Protein AF-A0A0K8QV26-F1 (afdb_monomer)

pLDDT: mean 85.21, std 16.87, range [23.95, 98.5]

Structure (mmCIF, N/CA/C/O backbone):
data_AF-A0A0K8QV26-F1
#
_entry.id   AF-A0A0K8QV26-F1
#
loop_
_atom_site.group_PDB
_atom_site.id
_atom_site.type_symbol
_atom_site.label_atom_id
_atom_site.label_alt_id
_atom_site.label_comp_id
_atom_site.label_asym_id
_atom_site.label_entity_id
_atom_site.label_seq_id
_atom_site.pdbx_PDB_ins_code
_atom_site.Cartn_x
_atom_site.Cartn_y
_atom_site.Cartn_z
_atom_site.occupancy
_atom_site.B_iso_or_equiv
_atom_site.auth_seq_id
_atom_site.auth_comp_id
_atom_site.auth_asym_id
_atom_site.auth_atom_id
_atom_site.pdbx_PDB_model_num
ATOM 1 N N . MET A 1 1 ? 13.324 -29.237 -22.504 1.00 52.41 1 MET A N 1
ATOM 2 C CA . MET A 1 1 ? 12.242 -28.918 -21.550 1.00 52.41 1 MET A CA 1
ATOM 3 C C . MET A 1 1 ? 12.417 -27.472 -21.153 1.00 52.41 1 MET A C 1
ATOM 5 O O . MET A 1 1 ? 13.538 -27.091 -20.836 1.00 52.41 1 MET A O 1
ATOM 9 N N . THR A 1 2 ? 11.366 -26.670 -21.271 1.00 60.47 2 THR A N 1
ATOM 10 C CA . THR A 1 2 ? 11.389 -25.268 -20.851 1.00 60.47 2 THR A CA 1
ATOM 11 C C . THR A 1 2 ? 11.643 -25.218 -19.343 1.00 60.47 2 THR A C 1
ATOM 13 O O . THR A 1 2 ? 11.021 -25.952 -18.581 1.00 60.47 2 THR A O 1
ATOM 16 N N . LYS A 1 3 ? 12.599 -24.393 -18.898 1.00 83.38 3 LYS A N 1
ATOM 17 C CA . LYS A 1 3 ? 12.875 -24.136 -17.467 1.00 83.38 3 LYS A CA 1
ATOM 18 C C . LYS A 1 3 ? 11.905 -23.099 -16.889 1.00 83.38 3 LYS A C 1
ATOM 20 O O . LYS A 1 3 ? 12.235 -22.357 -15.969 1.00 83.38 3 LYS A O 1
ATOM 25 N N . GLU A 1 4 ? 10.724 -23.033 -17.486 1.00 92.50 4 GLU A N 1
ATOM 26 C CA . GLU A 1 4 ? 9.662 -22.109 -17.147 1.00 92.50 4 GLU A CA 1
ATOM 27 C C . GLU A 1 4 ? 8.528 -22.900 -16.508 1.00 92.50 4 GLU A C 1
ATOM 29 O O . GLU A 1 4 ? 8.134 -23.953 -17.016 1.00 92.50 4 GLU A O 1
ATOM 34 N N . ILE A 1 5 ? 8.028 -22.396 -15.389 1.00 96.50 5 ILE A N 1
ATOM 35 C CA . ILE A 1 5 ? 6.914 -22.990 -14.654 1.00 96.50 5 ILE A CA 1
ATOM 36 C C . ILE A 1 5 ? 5.851 -21.932 -14.403 1.00 96.50 5 ILE A C 1
ATOM 38 O O . ILE A 1 5 ? 6.148 -20.737 -14.424 1.00 96.50 5 ILE A O 1
ATOM 42 N N . LEU A 1 6 ? 4.628 -22.369 -14.138 1.00 98.25 6 LEU A N 1
ATOM 43 C CA . LEU A 1 6 ? 3.568 -21.491 -13.667 1.00 98.25 6 LEU A CA 1
ATOM 44 C C . LEU A 1 6 ? 3.562 -21.458 -12.145 1.00 98.25 6 LEU A C 1
ATOM 46 O O . LEU A 1 6 ? 3.690 -22.499 -11.494 1.00 98.25 6 LEU A O 1
ATOM 50 N N . VAL A 1 7 ? 3.384 -20.263 -11.604 1.00 98.50 7 VAL A N 1
ATO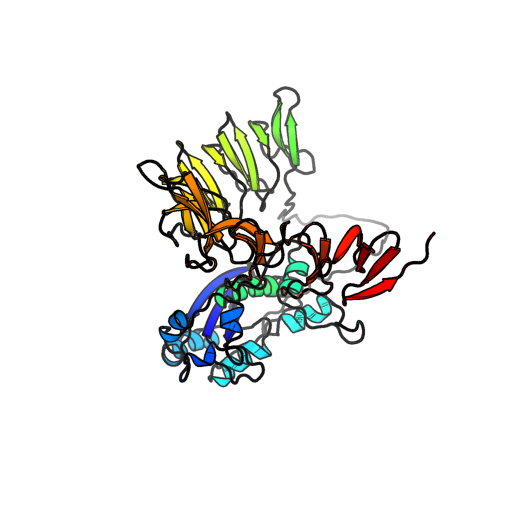M 51 C CA . VAL A 1 7 ? 2.992 -20.053 -10.213 1.00 98.50 7 VAL A CA 1
ATOM 52 C C . VAL A 1 7 ? 1.614 -19.419 -10.251 1.00 98.50 7 VAL A C 1
ATOM 54 O O . VAL A 1 7 ? 1.384 -18.475 -11.011 1.00 98.50 7 VAL A O 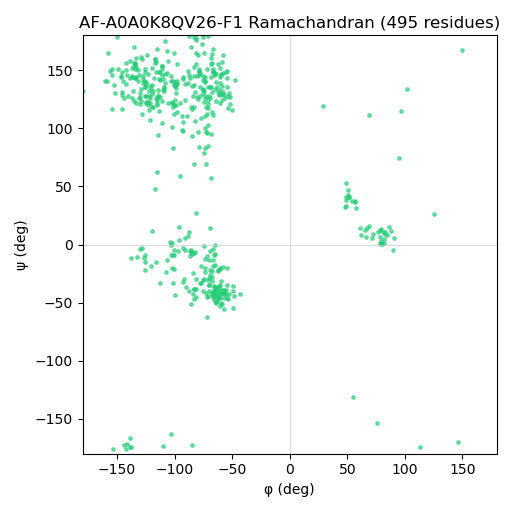1
ATOM 57 N N . VAL A 1 8 ? 0.693 -20.041 -9.532 1.00 98.50 8 VAL A N 1
ATOM 58 C CA . VAL A 1 8 ? -0.736 -19.755 -9.573 1.00 98.50 8 VAL A CA 1
ATOM 59 C C . VAL A 1 8 ? -1.165 -19.375 -8.178 1.00 98.50 8 VAL A C 1
ATOM 61 O O . VAL A 1 8 ? -0.817 -20.088 -7.244 1.00 98.50 8 VAL A O 1
ATOM 64 N N . ASP A 1 9 ? -1.976 -18.338 -8.090 1.00 97.75 9 ASP A N 1
ATOM 65 C CA . ASP A 1 9 ? -2.719 -18.016 -6.886 1.00 97.75 9 ASP A CA 1
ATOM 66 C C . ASP A 1 9 ? -4.170 -17.680 -7.275 1.00 97.75 9 ASP A C 1
ATOM 68 O O . ASP A 1 9 ? -4.436 -17.183 -8.386 1.00 97.75 9 ASP A O 1
ATOM 72 N N . ILE A 1 10 ? -5.124 -18.080 -6.433 1.00 96.31 10 ILE A N 1
ATOM 73 C CA . ILE A 1 10 ? -6.547 -17.832 -6.664 1.00 96.31 10 ILE A CA 1
ATOM 74 C C . ILE A 1 10 ? -7.188 -17.170 -5.456 1.00 96.31 10 ILE A C 1
ATOM 76 O O . ILE A 1 10 ? -7.010 -17.586 -4.316 1.00 96.31 10 ILE A O 1
ATOM 80 N N . GLU A 1 11 ? -8.108 -16.257 -5.740 1.00 94.56 11 GLU A N 1
ATOM 81 C CA . GLU A 1 11 ? -8.974 -15.713 -4.707 1.00 94.56 11 GLU A CA 1
ATOM 82 C C . GLU A 1 11 ? -10.314 -16.419 -4.715 1.00 94.56 11 GLU A C 1
ATOM 84 O O . GLU A 1 11 ? -10.905 -16.689 -5.768 1.00 94.56 11 GLU A O 1
ATOM 89 N N . THR A 1 12 ? -10.827 -16.725 -3.526 1.00 93.25 12 THR A N 1
ATOM 90 C CA . THR A 1 12 ? -12.108 -17.418 -3.373 1.00 93.25 12 THR A CA 1
ATOM 91 C C . THR A 1 12 ? -12.962 -16.752 -2.322 1.00 93.25 12 THR A C 1
ATOM 93 O O . THR A 1 12 ? -12.456 -16.083 -1.436 1.00 93.25 12 THR A O 1
ATOM 96 N N . THR A 1 13 ? -14.268 -17.001 -2.332 1.00 87.94 13 THR A N 1
ATOM 97 C CA . THR A 1 13 ? -15.176 -16.403 -1.341 1.00 87.94 13 THR A CA 1
ATOM 98 C C . THR A 1 13 ? -14.803 -16.731 0.124 1.00 87.94 13 THR A C 1
ATOM 100 O O . THR A 1 13 ? -15.163 -15.970 1.017 1.00 87.94 13 THR A O 1
ATOM 103 N N . GLY A 1 14 ? -14.007 -17.784 0.391 1.00 64.69 14 GLY A N 1
ATOM 104 C CA . GLY A 1 14 ? -13.397 -18.023 1.714 1.00 64.69 14 GLY A CA 1
ATOM 105 C C . GLY A 1 14 ? -13.660 -19.394 2.347 1.00 64.69 14 GLY A C 1
ATOM 106 O O . GLY A 1 14 ? -13.668 -19.517 3.570 1.00 64.69 14 GLY A O 1
ATOM 107 N N . PHE A 1 15 ? -13.915 -20.439 1.555 1.00 61.38 15 PHE A N 1
ATOM 108 C CA . PHE A 1 15 ? -14.247 -21.769 2.080 1.00 61.38 15 PHE A CA 1
ATOM 109 C C . PHE A 1 15 ? -13.079 -22.757 2.022 1.00 61.38 15 PHE A C 1
ATOM 111 O O . PHE A 1 15 ? -12.627 -23.129 0.942 1.00 61.38 15 PHE A O 1
ATOM 118 N N . LEU A 1 16 ? -12.699 -23.320 3.173 1.00 52.25 16 LEU A N 1
ATOM 119 C CA . LEU A 1 16 ? -11.674 -24.373 3.271 1.00 52.25 16 LEU A CA 1
ATOM 120 C C . LEU A 1 16 ? -12.078 -25.711 2.615 1.00 52.25 16 LEU A C 1
ATOM 122 O O . LEU A 1 16 ? -11.219 -26.540 2.333 1.00 52.25 16 LEU A O 1
ATOM 126 N N . ASN A 1 17 ? -13.371 -25.953 2.367 1.00 60.88 17 ASN A N 1
ATOM 127 C CA . ASN A 1 17 ? -13.876 -27.216 1.807 1.00 60.88 17 ASN A CA 1
ATOM 128 C C . ASN A 1 17 ? -14.076 -27.195 0.280 1.00 60.88 17 ASN A C 1
ATOM 130 O O . ASN A 1 17 ? -14.784 -28.055 -0.243 1.00 60.88 17 ASN A O 1
ATOM 134 N N . GLN A 1 18 ? -13.512 -26.210 -0.430 1.00 67.25 18 GLN A N 1
ATOM 135 C CA . GLN A 1 18 ? -13.633 -26.066 -1.893 1.00 67.25 18 GLN A CA 1
ATOM 136 C C . GLN A 1 18 ? -15.084 -25.876 -2.401 1.00 67.25 18 GLN A C 1
ATOM 138 O O . GLN A 1 18 ? -15.358 -26.002 -3.601 1.00 67.25 18 GLN A O 1
ATOM 143 N N . GLY A 1 19 ? -16.023 -25.569 -1.493 1.00 70.19 19 GLY A N 1
ATOM 144 C CA . GLY A 1 19 ? -17.425 -25.254 -1.789 1.00 70.19 19 GLY A CA 1
ATOM 145 C C . GLY A 1 19 ? -17.685 -23.778 -2.115 1.00 70.19 19 GLY A C 1
ATOM 146 O O . GLY A 1 19 ? -18.776 -23.443 -2.571 1.00 70.19 19 GLY A O 1
ATOM 147 N N . GLY A 1 20 ? -16.690 -22.911 -1.907 1.00 85.25 20 GLY A N 1
ATOM 148 C CA . GLY A 1 20 ? -16.751 -21.489 -2.251 1.00 85.25 20 GLY A CA 1
ATOM 149 C C . GLY A 1 20 ? -16.708 -21.227 -3.752 1.00 85.25 20 GLY A C 1
ATOM 150 O O . GLY A 1 20 ? -16.609 -22.163 -4.555 1.00 85.25 20 GLY A O 1
ATOM 151 N N . LYS A 1 21 ? -16.772 -19.947 -4.126 1.00 92.25 21 LYS A N 1
ATOM 152 C CA . LYS A 1 21 ? -16.614 -19.520 -5.522 1.00 92.25 21 LYS A CA 1
ATOM 153 C C . LYS A 1 21 ? -15.204 -19.003 -5.774 1.00 92.25 21 LYS A C 1
ATOM 155 O O . LYS A 1 21 ? -14.675 -18.306 -4.916 1.00 92.25 21 LYS A O 1
ATOM 160 N N . ILE A 1 22 ? -14.622 -19.339 -6.922 1.00 95.06 22 ILE A N 1
ATOM 161 C CA . ILE A 1 22 ? -13.402 -18.697 -7.430 1.00 95.06 22 ILE A CA 1
ATOM 162 C C . ILE A 1 22 ? -13.786 -17.301 -7.919 1.00 95.06 22 ILE A C 1
ATOM 164 O O . ILE A 1 22 ? -14.730 -17.163 -8.697 1.00 95.06 22 ILE A O 1
ATOM 168 N N . ILE A 1 23 ? -13.066 -16.292 -7.445 1.00 95.19 23 ILE A N 1
ATOM 169 C CA . ILE A 1 23 ? -13.344 -14.874 -7.664 1.00 95.19 23 ILE A CA 1
ATOM 170 C C . ILE A 1 23 ? -12.269 -14.208 -8.520 1.00 95.19 23 ILE A C 1
ATOM 172 O O . ILE A 1 23 ? -12.582 -13.339 -9.331 1.00 95.19 23 ILE A O 1
ATOM 176 N N . GLU A 1 24 ? -11.020 -14.643 -8.403 1.00 97.00 24 GLU A N 1
ATOM 177 C CA . GLU A 1 24 ? -9.906 -14.178 -9.226 1.00 97.00 24 GLU A CA 1
ATOM 178 C C . GLU A 1 24 ? -8.946 -15.342 -9.469 1.00 97.00 24 GLU A C 1
ATOM 180 O O . GLU A 1 24 ? -8.830 -16.249 -8.644 1.00 97.00 24 GLU A O 1
ATOM 185 N N . ILE A 1 25 ? -8.283 -15.341 -10.623 1.00 97.88 25 ILE A N 1
ATOM 186 C CA . ILE A 1 25 ? -7.180 -16.259 -10.912 1.00 97.88 25 ILE A CA 1
ATOM 187 C C . ILE A 1 25 ? -6.009 -15.427 -11.426 1.00 97.88 25 ILE A C 1
ATOM 189 O O . ILE A 1 25 ? -6.120 -14.767 -12.467 1.00 97.88 25 ILE A O 1
ATOM 193 N N . GLY A 1 26 ? -4.880 -15.514 -10.730 1.00 97.38 26 GLY A N 1
ATOM 194 C CA . GLY A 1 26 ? -3.600 -14.981 -11.165 1.00 97.38 26 GLY A CA 1
ATOM 195 C C . GLY A 1 26 ? -2.636 -16.092 -11.546 1.00 97.38 26 GLY A C 1
ATOM 196 O O . GLY A 1 26 ? -2.495 -17.096 -10.852 1.00 97.38 26 GLY A O 1
ATOM 197 N N . ILE A 1 27 ? -1.959 -15.929 -12.681 1.00 98.19 27 ILE A N 1
ATOM 198 C CA . ILE A 1 27 ? -0.927 -16.864 -13.125 1.00 98.19 27 ILE A CA 1
ATOM 199 C C . ILE A 1 27 ? 0.262 -16.079 -13.652 1.00 98.19 27 ILE A C 1
ATOM 201 O O . ILE A 1 27 ? 0.153 -15.275 -14.588 1.00 98.19 27 ILE A O 1
ATOM 205 N N . VAL A 1 28 ? 1.429 -16.382 -13.098 1.00 97.69 28 VAL A N 1
ATOM 206 C CA . VAL A 1 28 ? 2.711 -15.904 -13.604 1.00 97.69 28 VAL A CA 1
ATOM 207 C C . VAL A 1 28 ? 3.537 -17.061 -14.136 1.00 97.69 28 VAL A C 1
ATOM 209 O O . VAL A 1 28 ? 3.485 -18.182 -13.634 1.00 97.69 28 VAL A O 1
ATOM 212 N N . LYS A 1 29 ? 4.351 -16.773 -15.144 1.00 97.50 29 LYS A N 1
ATOM 213 C CA . LYS A 1 29 ? 5.408 -17.651 -15.617 1.00 97.50 29 LYS A CA 1
ATOM 214 C C . LYS A 1 29 ? 6.723 -17.251 -14.962 1.00 97.50 29 LYS A C 1
ATOM 216 O O . LYS A 1 29 ? 7.175 -16.119 -15.125 1.00 97.50 29 LYS A O 1
ATOM 221 N N . LEU A 1 30 ? 7.338 -18.186 -14.249 1.00 96.75 30 LEU A N 1
ATOM 222 C CA . LEU A 1 30 ? 8.649 -18.043 -13.628 1.00 96.75 30 LEU A CA 1
ATOM 223 C C . LEU A 1 30 ? 9.696 -18.777 -14.462 1.00 96.75 30 LEU A C 1
ATOM 225 O O . LEU A 1 30 ? 9.617 -19.994 -14.634 1.00 96.75 30 LEU A O 1
ATOM 229 N N . ASN A 1 31 ? 10.711 -18.052 -14.926 1.00 92.81 31 ASN A N 1
ATOM 230 C CA . ASN A 1 31 ? 11.910 -18.643 -15.505 1.00 92.81 31 ASN A CA 1
ATOM 231 C C . ASN A 1 31 ? 12.913 -18.971 -14.392 1.00 92.81 31 ASN A C 1
ATOM 233 O O . ASN A 1 31 ? 13.399 -18.083 -13.695 1.00 92.81 31 ASN A O 1
ATOM 237 N N . LEU A 1 32 ? 13.252 -20.247 -14.236 1.00 88.38 32 LEU A N 1
ATOM 238 C CA . LEU A 1 32 ? 14.086 -20.725 -13.131 1.00 88.38 32 LEU A CA 1
ATOM 239 C C . LEU A 1 32 ? 15.591 -20.568 -13.360 1.00 88.38 32 LEU A C 1
ATOM 241 O O . LEU A 1 32 ? 16.368 -20.817 -12.444 1.00 88.38 32 LEU A O 1
ATOM 245 N N . GLU A 1 33 ? 16.023 -20.166 -14.555 1.00 86.06 33 GLU A N 1
ATOM 246 C CA . GLU A 1 33 ? 17.421 -19.783 -14.789 1.00 86.06 33 GLU A CA 1
ATOM 247 C C . GLU A 1 33 ? 17.670 -18.333 -14.402 1.00 86.06 33 GLU A C 1
ATOM 249 O O . GLU A 1 33 ? 18.699 -18.015 -13.816 1.00 86.06 33 GLU A O 1
ATOM 254 N N . THR A 1 34 ? 16.737 -17.454 -14.764 1.00 83.12 34 THR A N 1
ATOM 255 C CA . THR A 1 34 ? 16.921 -16.006 -14.641 1.00 83.12 34 THR A CA 1
ATOM 256 C C . THR A 1 34 ? 16.223 -15.421 -13.419 1.00 83.12 34 THR A C 1
ATOM 258 O O . THR A 1 34 ? 16.574 -14.329 -12.980 1.00 83.12 34 THR A O 1
ATOM 261 N N . GLY A 1 35 ? 15.228 -16.120 -12.869 1.00 83.94 35 GLY A N 1
ATOM 262 C CA . GLY A 1 35 ? 14.312 -15.580 -11.866 1.00 83.94 35 GLY A CA 1
ATOM 263 C C . GLY A 1 35 ? 13.306 -14.580 -12.438 1.00 83.94 35 GLY A C 1
ATOM 264 O O . GLY A 1 35 ? 12.617 -13.917 -11.667 1.00 83.94 35 GLY A O 1
ATOM 265 N N . ASN A 1 36 ? 13.227 -14.437 -13.767 1.00 85.94 36 ASN A N 1
ATOM 266 C CA . ASN A 1 36 ? 12.282 -13.528 -14.405 1.00 85.94 36 ASN A CA 1
ATOM 267 C C . ASN A 1 36 ? 10.841 -14.027 -14.218 1.00 85.94 36 ASN A C 1
ATOM 269 O O . ASN A 1 36 ? 10.566 -15.213 -14.416 1.00 85.94 36 ASN A O 1
ATOM 273 N N . ILE A 1 37 ? 9.934 -13.114 -13.870 1.00 90.69 37 ILE A N 1
ATOM 274 C CA . ILE A 1 37 ? 8.525 -13.392 -13.581 1.00 90.69 37 ILE A CA 1
ATOM 275 C C . ILE A 1 37 ? 7.677 -12.577 -14.549 1.00 90.69 37 ILE A C 1
ATOM 277 O O . ILE A 1 37 ? 7.769 -11.351 -14.584 1.00 90.69 37 ILE A O 1
ATOM 281 N N . ILE A 1 38 ? 6.848 -13.259 -15.331 1.00 84.62 38 ILE A N 1
ATOM 282 C CA . ILE A 1 38 ? 6.016 -12.647 -16.368 1.00 84.62 38 ILE A CA 1
ATOM 283 C C . ILE A 1 38 ? 4.551 -12.995 -16.087 1.00 84.62 38 ILE A C 1
ATOM 285 O O . ILE A 1 38 ? 4.218 -14.179 -16.094 1.00 84.62 38 ILE A O 1
ATOM 289 N N . PRO A 1 39 ? 3.657 -12.016 -15.866 1.00 87.19 39 PRO A N 1
ATOM 290 C CA . PRO A 1 39 ? 2.214 -12.251 -15.851 1.00 87.19 39 PRO A CA 1
ATOM 291 C C . PRO A 1 39 ? 1.747 -12.894 -17.157 1.00 87.19 39 PRO A C 1
ATOM 293 O O . PRO A 1 39 ? 2.024 -12.367 -18.235 1.00 87.19 39 PRO A O 1
ATOM 296 N N . VAL A 1 40 ? 1.046 -14.023 -17.069 1.00 89.12 40 VAL A N 1
ATOM 297 C CA . VAL A 1 40 ? 0.496 -14.725 -18.245 1.00 89.12 40 VAL A CA 1
ATOM 298 C C . VAL A 1 40 ? -1.019 -14.866 -18.196 1.00 89.12 40 VAL A C 1
ATOM 300 O O . VAL A 1 40 ? -1.639 -15.074 -19.236 1.00 89.12 40 VAL A O 1
ATOM 303 N N . TYR A 1 41 ? -1.623 -14.712 -17.018 1.00 93.12 41 TYR A N 1
ATOM 304 C CA . TYR A 1 41 ? -3.067 -14.636 -16.863 1.00 93.12 41 TYR A CA 1
ATOM 305 C C . TYR A 1 41 ? -3.424 -13.821 -15.620 1.00 93.12 41 TYR A C 1
ATOM 307 O O . TYR A 1 41 ? -2.802 -13.979 -14.572 1.00 93.12 41 TYR A O 1
ATOM 315 N N . ASN A 1 42 ? -4.423 -12.955 -15.744 1.00 95.06 42 ASN A N 1
ATOM 316 C CA . ASN A 1 42 ? -5.003 -12.214 -14.633 1.00 95.06 42 ASN A CA 1
ATOM 317 C C . ASN A 1 42 ? -6.433 -11.847 -14.990 1.00 95.06 42 ASN A C 1
ATOM 319 O O . ASN A 1 42 ? -6.653 -11.134 -15.972 1.00 95.06 42 ASN A O 1
ATOM 323 N N . SER A 1 43 ? -7.394 -12.365 -14.238 1.00 92.94 43 SER A N 1
ATOM 324 C CA . SER A 1 43 ? -8.793 -12.068 -14.491 1.00 92.94 43 SER A CA 1
ATOM 325 C C . SER A 1 43 ? -9.650 -12.348 -13.272 1.00 92.94 43 SER A C 1
ATOM 327 O O . SER A 1 43 ? -9.503 -13.391 -12.627 1.00 92.94 43 SER A O 1
ATOM 329 N N . LEU A 1 44 ? -10.616 -11.462 -13.039 1.00 95.44 44 LEU A N 1
ATOM 330 C CA . LEU A 1 44 ? -11.756 -11.768 -12.191 1.00 95.44 44 LEU A CA 1
ATOM 331 C C . LEU A 1 44 ? -12.622 -12.853 -12.837 1.00 95.44 44 LEU A C 1
ATOM 333 O O . LEU A 1 44 ? -12.747 -12.954 -14.063 1.00 95.44 44 LEU A O 1
ATOM 337 N N . ILE A 1 45 ? -13.260 -13.652 -11.995 1.00 96.12 45 ILE A N 1
ATOM 338 C CA . ILE A 1 45 ? -14.079 -14.789 -12.380 1.00 96.12 45 ILE A CA 1
ATOM 339 C C . ILE A 1 45 ? -15.468 -14.635 -11.770 1.00 96.12 45 ILE A C 1
ATOM 341 O O . ILE A 1 45 ? -15.630 -14.615 -10.552 1.00 96.12 45 ILE A O 1
ATOM 345 N N . LYS A 1 46 ? -16.497 -14.633 -12.621 1.00 95.25 46 LYS A N 1
ATOM 346 C CA . LYS A 1 46 ? -17.875 -14.851 -12.172 1.00 95.25 46 LYS A CA 1
ATOM 347 C C . LYS A 1 46 ? -18.238 -16.326 -12.296 1.00 95.25 46 LYS A C 1
ATOM 349 O O . LYS A 1 46 ? -18.593 -16.794 -13.379 1.00 95.25 46 LYS A O 1
ATOM 354 N N . GLU A 1 47 ? -18.160 -17.089 -11.212 1.00 94.12 47 GLU A N 1
ATOM 355 C CA . GLU A 1 47 ? -18.655 -18.470 -11.238 1.00 94.12 47 GLU A CA 1
ATOM 356 C C . GLU A 1 47 ? -20.189 -18.543 -11.271 1.00 94.12 47 GLU A C 1
ATOM 358 O O . GLU A 1 47 ? -20.898 -17.685 -10.741 1.00 94.12 47 GLU A O 1
ATOM 363 N N . ASP A 1 48 ? -20.710 -19.617 -11.869 1.00 90.25 48 ASP A N 1
ATOM 364 C CA . ASP A 1 48 ? -22.148 -19.869 -11.907 1.00 90.25 48 ASP A CA 1
ATOM 365 C C . ASP A 1 48 ? -22.718 -19.946 -10.480 1.00 90.25 48 ASP A C 1
ATOM 367 O O . ASP A 1 48 ? -22.196 -20.638 -9.594 1.00 90.25 48 ASP A O 1
ATOM 371 N N . GLY A 1 49 ? -23.809 -19.212 -10.255 1.00 88.94 49 GLY A N 1
ATOM 372 C CA . GLY A 1 49 ? -24.452 -19.095 -8.947 1.00 88.94 49 GLY A CA 1
ATOM 373 C C . GLY A 1 49 ? -23.739 -18.170 -7.958 1.00 88.94 49 GLY A C 1
ATOM 374 O O . GLY A 1 49 ? -24.100 -18.197 -6.789 1.00 88.94 49 GLY A O 1
ATOM 375 N N . PHE A 1 50 ? -22.745 -17.382 -8.382 1.00 92.38 50 PHE A N 1
ATOM 376 C CA . PHE A 1 50 ? -22.273 -16.240 -7.598 1.00 92.38 50 PHE A CA 1
ATOM 377 C C . PHE A 1 50 ? -23.354 -15.147 -7.543 1.00 92.38 50 PHE A C 1
ATOM 379 O O . PHE A 1 50 ? -23.912 -14.763 -8.575 1.00 92.38 50 PHE A O 1
ATOM 386 N N . ASP A 1 51 ? -23.639 -14.651 -6.342 1.00 90.25 51 ASP A N 1
ATOM 387 C CA . ASP A 1 51 ? -24.625 -13.606 -6.060 1.00 90.25 51 ASP A CA 1
ATOM 388 C C . ASP A 1 51 ? -24.213 -12.782 -4.826 1.00 90.25 51 ASP A C 1
ATOM 390 O O . ASP A 1 51 ? -23.198 -13.059 -4.187 1.00 90.25 51 ASP A O 1
ATOM 394 N N . ILE A 1 52 ? -25.011 -11.771 -4.477 1.00 87.62 52 ILE A N 1
ATOM 395 C CA . ILE A 1 52 ? -24.715 -10.846 -3.372 1.00 87.62 52 ILE A CA 1
ATOM 396 C C . ILE A 1 52 ? -24.608 -11.536 -2.003 1.00 87.62 52 ILE A C 1
ATOM 398 O O . ILE A 1 52 ? -23.984 -11.004 -1.091 1.00 87.62 52 ILE A O 1
ATOM 402 N N . LEU A 1 53 ? -25.182 -12.730 -1.816 1.00 85.88 53 LEU A N 1
ATOM 403 C CA . LEU A 1 53 ? -25.055 -13.445 -0.543 1.00 85.88 53 LEU A CA 1
ATOM 404 C C . LEU A 1 53 ? -23.610 -13.894 -0.312 1.00 85.88 53 LEU A C 1
ATOM 406 O O . LEU A 1 53 ? -23.161 -13.958 0.831 1.00 85.88 53 LEU A O 1
ATOM 410 N N . HIS A 1 54 ? -22.857 -14.127 -1.389 1.00 87.81 54 HIS A N 1
ATOM 411 C CA . HIS A 1 54 ? -21.452 -14.516 -1.335 1.00 87.81 54 HIS A CA 1
ATOM 412 C C . HIS A 1 54 ? -20.525 -13.401 -0.834 1.00 87.81 54 HIS A C 1
ATOM 414 O O . HIS A 1 54 ? -19.346 -13.669 -0.623 1.00 87.81 54 HIS A O 1
ATOM 420 N N . THR A 1 55 ? -21.030 -12.182 -0.614 1.00 81.06 55 THR A N 1
ATOM 421 C CA . THR A 1 55 ? -20.263 -11.085 -0.002 1.00 81.06 55 THR A CA 1
ATOM 422 C C . THR A 1 55 ? -20.580 -10.880 1.482 1.00 81.06 55 THR A C 1
ATOM 424 O O . THR A 1 55 ? -19.938 -10.067 2.137 1.00 81.06 55 THR A O 1
ATOM 427 N N . GLN A 1 56 ? -21.546 -11.618 2.040 1.00 80.31 56 GLN A N 1
ATOM 428 C CA . GLN A 1 56 ? -21.958 -11.492 3.443 1.00 80.31 56 GLN A CA 1
ATOM 429 C C . GLN A 1 56 ? -21.025 -12.257 4.401 1.00 80.31 56 GLN A C 1
ATOM 431 O O . GLN A 1 56 ? -20.257 -13.125 3.982 1.00 80.31 56 GLN A O 1
ATOM 436 N N . ASP A 1 57 ? -21.110 -11.973 5.706 1.00 62.53 57 ASP A N 1
ATOM 437 C CA . ASP A 1 57 ? -20.142 -12.406 6.733 1.00 62.53 57 ASP A CA 1
ATOM 438 C C . ASP A 1 57 ? -19.784 -13.896 6.712 1.00 62.53 57 ASP A C 1
ATOM 440 O O . ASP A 1 57 ? -18.612 -14.260 6.841 1.00 62.53 57 ASP A O 1
ATOM 444 N N . SER A 1 58 ? -20.775 -14.757 6.481 1.00 69.75 58 SER A N 1
ATOM 445 C CA . SER A 1 58 ? -20.584 -16.212 6.469 1.00 69.75 58 SER A CA 1
ATOM 446 C C . SER A 1 58 ? -19.929 -16.764 5.198 1.00 69.75 58 SER A C 1
ATOM 448 O O . SER A 1 58 ? -19.424 -17.884 5.234 1.00 69.75 58 SER A O 1
ATOM 450 N N . LEU A 1 59 ? -19.932 -16.009 4.092 1.00 68.88 59 LEU A N 1
ATOM 451 C CA . LEU A 1 59 ? -19.552 -16.503 2.764 1.00 68.88 59 LEU A CA 1
ATOM 452 C C . LEU A 1 59 ? -18.463 -15.691 2.070 1.00 68.88 59 LEU A C 1
ATOM 454 O O . LEU A 1 59 ? -17.861 -16.243 1.162 1.00 68.88 59 LEU A O 1
ATOM 458 N N . GLY A 1 60 ? -18.250 -14.427 2.448 1.00 79.81 60 GLY A N 1
ATOM 459 C CA . GLY A 1 60 ? -17.475 -13.450 1.678 1.00 79.81 60 GLY A CA 1
ATOM 460 C C . GLY A 1 60 ? -16.223 -12.935 2.370 1.00 79.81 60 GLY A C 1
ATOM 461 O O . GLY A 1 60 ? -16.018 -11.726 2.419 1.00 79.81 60 GLY A O 1
ATOM 462 N N . TRP A 1 61 ? -15.405 -13.830 2.929 1.00 83.62 61 TRP A N 1
ATOM 463 C CA . TRP A 1 61 ? -14.147 -13.459 3.590 1.00 83.62 61 TRP A CA 1
ATOM 464 C C . TRP A 1 61 ? -13.267 -12.594 2.683 1.00 83.62 61 TRP A C 1
ATOM 466 O O . TRP A 1 61 ? -12.764 -11.564 3.125 1.00 83.62 61 TRP A O 1
ATOM 476 N N . ILE A 1 62 ? -13.172 -12.952 1.401 1.00 87.44 62 ILE A N 1
ATOM 477 C CA . ILE A 1 62 ? -12.357 -12.212 0.436 1.00 87.44 62 ILE A CA 1
ATOM 478 C C . ILE A 1 62 ? -12.804 -10.765 0.244 1.00 87.44 62 ILE A C 1
ATOM 480 O O . ILE A 1 62 ? -11.967 -9.880 0.152 1.00 87.44 62 ILE A O 1
ATOM 484 N N . PHE A 1 63 ? -14.107 -10.487 0.285 1.00 85.81 63 PHE A N 1
ATOM 485 C CA . PHE A 1 63 ? -14.649 -9.132 0.121 1.00 85.81 63 PHE A CA 1
ATOM 486 C C . PHE A 1 63 ? -14.383 -8.230 1.338 1.00 85.81 63 PHE A C 1
ATOM 488 O O . PHE A 1 63 ? -14.644 -7.034 1.283 1.00 85.81 63 PHE A O 1
ATOM 495 N N . ARG A 1 64 ? -13.894 -8.797 2.452 1.00 83.94 64 ARG A N 1
ATOM 496 C CA . ARG A 1 64 ? -13.498 -8.052 3.659 1.00 83.94 64 ARG A CA 1
ATOM 497 C C . ARG A 1 64 ? -11.989 -7.878 3.798 1.00 83.94 64 ARG A C 1
ATOM 499 O O . ARG A 1 64 ? -11.564 -7.032 4.574 1.00 83.94 64 ARG A O 1
ATOM 506 N N . ASN A 1 65 ? -11.207 -8.709 3.110 1.00 82.00 65 ASN A N 1
ATOM 507 C CA . ASN A 1 65 ? -9.750 -8.752 3.254 1.00 82.00 65 ASN A CA 1
ATOM 508 C C . ASN A 1 65 ? -9.018 -8.360 1.963 1.00 82.00 65 ASN A C 1
ATOM 510 O O . ASN A 1 65 ? -7.849 -8.019 2.016 1.00 82.00 65 ASN A O 1
ATOM 514 N N . SER A 1 66 ? -9.705 -8.330 0.824 1.00 83.19 66 SER A N 1
ATOM 515 C CA . SER A 1 66 ? -9.216 -7.739 -0.423 1.00 83.19 66 SER A CA 1
ATOM 516 C C . SER A 1 66 ? -9.998 -6.465 -0.741 1.00 83.19 66 SER A C 1
ATOM 518 O O . SER A 1 66 ? -10.851 -6.016 0.027 1.00 83.19 66 SER A O 1
ATOM 520 N N . ASP A 1 67 ? -9.751 -5.903 -1.915 1.00 81.69 67 ASP A N 1
ATOM 521 C CA . ASP A 1 67 ? -10.580 -4.839 -2.475 1.00 81.69 67 ASP A CA 1
ATOM 522 C C . ASP A 1 67 ? -11.641 -5.314 -3.448 1.00 81.69 67 ASP A C 1
ATOM 524 O O . ASP A 1 67 ? -12.343 -4.500 -4.037 1.00 81.69 67 ASP A O 1
ATOM 528 N N . LEU A 1 68 ? -11.772 -6.620 -3.641 1.00 85.69 68 LEU A N 1
ATOM 529 C CA . LEU A 1 68 ? -12.763 -7.156 -4.551 1.00 85.69 68 LEU A CA 1
ATOM 530 C C . LEU A 1 68 ? -14.155 -6.707 -4.102 1.00 85.69 68 LEU A C 1
ATOM 532 O O . LEU A 1 68 ? -14.522 -6.859 -2.938 1.00 85.69 68 LEU A O 1
ATOM 536 N N . THR A 1 69 ? -14.941 -6.159 -5.031 1.00 87.75 69 THR A N 1
ATOM 537 C CA . THR A 1 69 ? -16.337 -5.770 -4.788 1.00 87.75 69 THR A CA 1
ATOM 538 C C . THR A 1 69 ? -17.306 -6.748 -5.435 1.00 87.75 69 THR A C 1
ATOM 540 O O . THR A 1 69 ? -16.978 -7.442 -6.403 1.00 87.75 69 THR A O 1
ATOM 543 N N . TYR A 1 70 ? -18.542 -6.791 -4.928 1.00 89.25 70 TYR A N 1
ATOM 544 C CA . TYR A 1 70 ? -19.596 -7.589 -5.551 1.00 89.25 70 TYR A CA 1
ATOM 545 C C . TYR A 1 70 ? -19.750 -7.245 -7.034 1.00 89.25 70 TYR A C 1
ATOM 547 O O . TYR A 1 70 ? -19.825 -8.146 -7.864 1.00 89.25 70 TYR A O 1
ATOM 555 N N . GLU A 1 71 ? -19.790 -5.958 -7.380 1.00 89.25 71 GLU A N 1
ATOM 556 C CA . GLU A 1 71 ? -20.005 -5.484 -8.744 1.00 89.25 71 GLU A CA 1
ATOM 557 C C . GLU A 1 71 ? -18.882 -5.936 -9.675 1.00 89.25 71 GLU A C 1
ATOM 559 O O . GLU A 1 71 ? -19.167 -6.462 -10.753 1.00 89.25 71 GLU A O 1
ATOM 564 N N . GLN A 1 72 ? -17.623 -5.786 -9.252 1.00 88.25 72 GLN A N 1
ATOM 565 C CA . GLN A 1 72 ? -16.456 -6.203 -10.033 1.00 88.25 72 GLN A CA 1
ATOM 566 C C . GLN A 1 72 ? -16.553 -7.679 -10.428 1.00 88.25 72 GLN A C 1
ATOM 568 O O . GLN A 1 72 ? -16.384 -8.032 -11.595 1.00 88.25 72 GLN A O 1
ATOM 573 N N . VAL A 1 73 ? -16.912 -8.531 -9.472 1.00 94.75 73 VAL A N 1
ATOM 574 C CA . VAL A 1 73 ? -17.054 -9.973 -9.685 1.00 94.75 73 VAL A CA 1
ATOM 575 C C . VAL A 1 73 ? -18.333 -10.299 -10.453 1.00 94.75 73 VAL A C 1
ATOM 577 O O . VAL A 1 73 ? -18.336 -11.125 -11.360 1.00 94.75 73 VAL A O 1
ATOM 580 N N . ASN A 1 74 ? -19.442 -9.627 -10.154 1.00 94.00 74 ASN A N 1
ATOM 581 C CA . ASN A 1 74 ? -20.734 -9.869 -10.791 1.00 94.00 74 ASN A CA 1
ATOM 582 C C . ASN A 1 74 ? -20.751 -9.471 -12.279 1.00 94.00 74 ASN A C 1
ATOM 584 O O . ASN A 1 74 ? -21.573 -10.000 -13.035 1.00 94.00 74 ASN A O 1
ATOM 588 N N . TYR A 1 75 ? -19.857 -8.581 -12.712 1.00 88.81 75 TYR A N 1
ATOM 589 C CA . TYR A 1 75 ? -19.657 -8.228 -14.122 1.00 88.81 75 TYR A CA 1
ATOM 590 C C . TYR A 1 75 ? -18.417 -8.879 -14.753 1.00 88.81 75 TYR A C 1
ATOM 592 O O . TYR A 1 75 ? -18.163 -8.669 -15.941 1.00 88.81 75 TYR A O 1
ATOM 600 N N . ALA A 1 76 ? -17.675 -9.695 -14.003 1.00 92.44 76 ALA A N 1
ATOM 601 C CA . ALA A 1 76 ? -16.519 -10.413 -14.517 1.00 92.44 76 ALA A CA 1
ATOM 602 C C . ALA A 1 76 ? -16.915 -11.492 -15.545 1.00 92.44 76 ALA A C 1
ATOM 604 O O . ALA A 1 76 ? -18.045 -12.003 -15.528 1.00 92.44 76 ALA A O 1
ATOM 605 N N . PRO A 1 77 ? -15.997 -11.890 -16.446 1.00 91.88 77 PRO A N 1
ATOM 606 C CA . PRO A 1 77 ? -16.260 -12.988 -17.360 1.00 91.88 77 PRO A CA 1
ATOM 607 C C . PRO A 1 77 ? -16.442 -14.308 -16.598 1.00 91.88 77 PRO A C 1
ATOM 609 O O . PRO A 1 77 ? -15.802 -14.563 -15.574 1.00 91.88 77 PRO A O 1
ATOM 612 N N . SER A 1 78 ? -17.310 -15.181 -17.113 1.00 95.69 78 SER A N 1
ATOM 613 C CA . SER A 1 78 ? -17.548 -16.471 -16.468 1.00 95.69 78 SER A CA 1
ATOM 614 C C . SER A 1 78 ? -16.317 -17.372 -16.537 1.00 95.69 78 SER A C 1
ATOM 616 O O . SER A 1 78 ? -15.546 -17.314 -17.500 1.00 95.69 78 SER A O 1
ATOM 618 N N . LEU A 1 79 ? -16.154 -18.263 -15.554 1.00 94.06 79 LEU A N 1
ATOM 619 C CA . LEU A 1 79 ? -15.068 -19.248 -15.591 1.00 94.06 79 LEU A CA 1
ATOM 620 C C . LEU A 1 79 ? -15.130 -20.104 -16.863 1.00 94.06 79 LEU A C 1
ATOM 622 O O . LEU A 1 79 ? -14.103 -20.384 -17.473 1.00 94.06 79 LEU A O 1
ATOM 626 N N . ASN A 1 80 ? -16.339 -20.472 -17.296 1.00 92.31 80 ASN A N 1
ATOM 627 C CA . ASN A 1 80 ? -16.554 -21.262 -18.508 1.00 92.31 80 ASN A CA 1
ATOM 628 C C . ASN A 1 80 ? -15.991 -20.570 -19.759 1.00 92.31 80 ASN A C 1
ATOM 630 O O . ASN A 1 80 ? -15.378 -21.241 -20.586 1.00 92.31 80 ASN A O 1
ATOM 634 N N . ASN A 1 81 ? -16.125 -19.242 -19.867 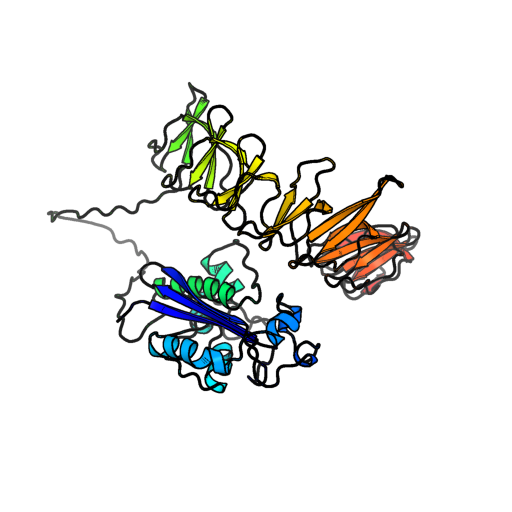1.00 91.25 81 ASN A N 1
ATOM 635 C CA . ASN A 1 81 ? -15.586 -18.475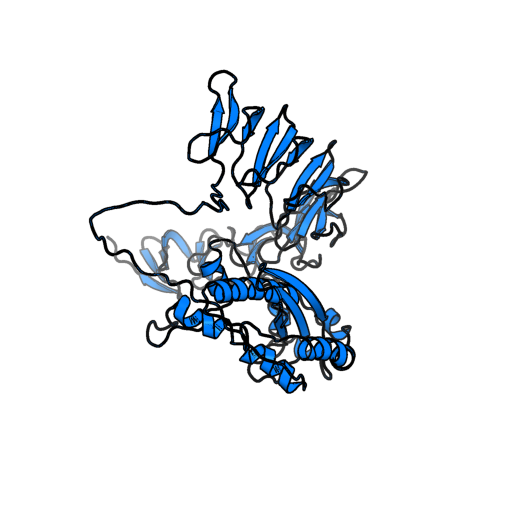 -20.995 1.00 91.25 81 ASN A CA 1
ATOM 636 C C . ASN A 1 81 ? -14.052 -18.414 -20.992 1.00 91.25 81 ASN A C 1
ATOM 638 O O . ASN A 1 81 ? -13.443 -18.250 -22.044 1.00 91.25 81 ASN A O 1
ATOM 642 N N . GLN A 1 82 ? -13.428 -18.533 -19.821 1.00 93.25 82 GLN A N 1
ATOM 643 C CA . GLN A 1 82 ? -11.978 -18.397 -19.653 1.00 93.25 82 GLN A CA 1
ATOM 644 C C . GLN A 1 82 ? -11.262 -19.755 -19.553 1.00 93.25 82 GLN A C 1
ATOM 646 O O . GLN A 1 82 ? -10.035 -19.834 -19.618 1.00 93.25 82 GLN A O 1
ATOM 651 N N . LYS A 1 83 ? -12.031 -20.846 -19.443 1.00 94.56 83 LYS A N 1
ATOM 652 C CA . LYS A 1 83 ? -11.539 -22.199 -19.166 1.00 94.56 83 LYS A CA 1
ATOM 653 C C . LYS A 1 83 ? -10.557 -22.719 -20.209 1.00 94.56 83 LYS A C 1
ATOM 655 O O . LYS A 1 83 ? -9.584 -23.362 -19.836 1.00 94.56 83 LYS A O 1
ATOM 660 N N . GLU A 1 84 ? -10.791 -22.447 -21.491 1.00 93.69 84 GLU A N 1
ATOM 661 C CA . GLU A 1 84 ? -9.898 -22.895 -22.568 1.00 93.69 84 GLU A CA 1
ATOM 662 C C . GLU A 1 84 ? -8.518 -22.230 -22.477 1.00 93.69 84 GLU A C 1
ATOM 664 O O . GLU A 1 84 ? -7.502 -22.915 -22.565 1.00 93.69 84 GLU A O 1
ATOM 669 N N . ILE A 1 85 ? -8.479 -20.922 -22.202 1.00 93.88 85 ILE A N 1
ATOM 670 C CA . ILE A 1 85 ? -7.235 -20.152 -22.057 1.00 93.88 85 ILE A CA 1
ATOM 671 C C . ILE A 1 85 ? -6.436 -20.665 -20.855 1.00 93.88 85 ILE A C 1
ATOM 673 O O . ILE A 1 85 ? -5.253 -20.981 -20.983 1.00 93.88 85 ILE A O 1
ATOM 677 N N . ILE A 1 86 ? -7.090 -20.803 -19.698 1.00 97.12 86 ILE A N 1
ATOM 678 C CA . ILE A 1 86 ? -6.442 -21.285 -18.471 1.00 97.12 86 ILE A CA 1
ATOM 679 C C . ILE A 1 86 ? -5.954 -22.732 -18.650 1.00 97.12 86 ILE A C 1
ATOM 681 O O . ILE A 1 86 ? -4.823 -23.058 -18.290 1.00 97.12 86 ILE A O 1
ATOM 685 N N . GLN A 1 87 ? -6.776 -23.610 -19.237 1.00 98.12 87 GLN A N 1
ATOM 686 C CA . GLN A 1 87 ? -6.380 -24.999 -19.475 1.00 98.12 87 GLN A CA 1
ATOM 687 C C . GLN A 1 87 ? -5.211 -25.091 -20.463 1.00 98.12 87 GLN A C 1
ATOM 689 O O . GLN A 1 87 ? -4.320 -25.908 -20.243 1.00 98.12 87 GLN A O 1
ATOM 694 N N . GLY A 1 88 ? -5.162 -24.232 -21.486 1.00 96.12 88 GLY A N 1
ATOM 695 C CA . GLY A 1 88 ? -4.036 -24.153 -22.418 1.00 96.12 88 GLY A CA 1
ATOM 696 C C . GLY A 1 88 ? -2.704 -23.876 -21.714 1.00 96.12 88 GLY A C 1
ATOM 697 O O . GLY A 1 88 ? -1.709 -24.540 -22.001 1.00 96.12 88 GLY A O 1
ATOM 698 N N . LEU A 1 89 ? -2.697 -22.982 -20.717 1.00 96.50 89 LEU A N 1
ATOM 699 C CA . LEU A 1 89 ? -1.507 -22.716 -19.899 1.00 96.50 89 LEU A CA 1
ATOM 700 C C . LEU A 1 89 ? -1.062 -23.963 -19.115 1.00 96.50 89 LEU A C 1
ATOM 702 O O . LEU A 1 89 ? 0.125 -24.298 -19.105 1.00 96.50 89 LEU A O 1
ATOM 706 N N . PHE A 1 90 ? -1.998 -24.686 -18.493 1.00 97.31 90 PHE A N 1
ATOM 707 C CA . PHE A 1 90 ? -1.688 -25.912 -17.744 1.00 97.31 90 PHE A CA 1
ATOM 708 C C . PHE A 1 90 ? -1.280 -27.098 -18.631 1.00 97.31 90 PHE A C 1
ATOM 710 O O . PHE A 1 90 ? -0.491 -27.955 -18.211 1.00 97.31 90 PHE A O 1
ATOM 717 N N . ASP A 1 91 ? -1.775 -27.139 -19.866 1.00 95.44 91 ASP A N 1
ATOM 718 C CA . ASP A 1 91 ? -1.367 -28.126 -20.864 1.00 95.44 91 ASP A CA 1
ATOM 719 C C . ASP A 1 91 ? 0.066 -27.851 -21.365 1.00 95.44 91 ASP A C 1
ATOM 721 O O . ASP A 1 91 ? 0.809 -28.795 -21.654 1.00 95.44 91 ASP A O 1
ATOM 725 N N . GLU A 1 92 ? 0.498 -26.583 -21.398 1.00 94.44 92 GLU A N 1
ATOM 726 C CA . GLU A 1 92 ? 1.819 -26.162 -21.888 1.00 94.44 92 GLU A CA 1
ATOM 727 C C . GLU A 1 92 ? 2.923 -26.192 -20.819 1.00 94.44 92 GLU A C 1
ATOM 729 O O . GLU A 1 92 ? 4.005 -26.734 -21.078 1.00 94.44 92 GLU A O 1
ATOM 734 N N . TYR A 1 93 ? 2.638 -25.787 -19.576 1.00 93.94 93 TYR A N 1
ATOM 735 C CA . TYR A 1 93 ? 3.634 -25.709 -18.494 1.00 93.94 93 TYR A CA 1
ATOM 736 C C . TYR A 1 93 ? 3.349 -26.636 -17.302 1.00 93.94 93 TYR A C 1
ATOM 738 O O . TYR A 1 93 ? 2.228 -27.095 -17.090 1.00 93.94 93 TYR A O 1
ATOM 746 N N . TYR A 1 94 ? 4.390 -26.929 -16.520 1.00 95.12 94 TYR A N 1
ATOM 747 C CA . TYR A 1 94 ? 4.218 -27.444 -15.160 1.00 95.12 94 TYR A CA 1
ATOM 748 C C . TYR A 1 94 ? 3.854 -26.287 -14.225 1.00 95.12 94 TYR A C 1
ATOM 750 O O . TYR A 1 94 ? 4.336 -25.173 -14.431 1.00 95.12 94 TYR A O 1
ATOM 758 N N . ALA A 1 95 ? 3.055 -26.543 -13.192 1.00 97.44 95 ALA A N 1
ATOM 759 C CA . ALA A 1 95 ? 2.539 -25.504 -12.306 1.00 97.44 95 ALA A CA 1
ATOM 760 C C . ALA A 1 95 ? 2.699 -25.844 -10.821 1.00 97.44 95 ALA A C 1
ATOM 762 O O . ALA A 1 95 ? 2.646 -27.011 -10.418 1.00 97.44 95 ALA A O 1
ATOM 763 N N . THR A 1 96 ? 2.839 -24.807 -10.003 1.00 98.19 96 THR A N 1
ATOM 764 C CA . THR A 1 96 ? 2.696 -24.864 -8.546 1.00 98.19 96 THR A CA 1
ATOM 765 C C . THR A 1 96 ? 1.854 -23.693 -8.036 1.00 98.19 96 THR A C 1
ATOM 767 O O . THR A 1 96 ? 1.556 -22.778 -8.798 1.00 98.19 96 THR A O 1
ATOM 770 N N . ALA A 1 97 ? 1.485 -23.745 -6.765 1.00 97.75 97 ALA A N 1
ATOM 771 C CA . ALA A 1 97 ? 0.831 -22.683 -6.003 1.00 97.75 97 ALA A CA 1
ATOM 772 C C . ALA A 1 97 ? 1.336 -22.780 -4.561 1.00 97.75 97 ALA A C 1
ATOM 774 O O . ALA A 1 97 ? 1.636 -23.903 -4.121 1.00 97.75 97 ALA A O 1
ATOM 775 N N . TYR A 1 98 ? 1.513 -21.666 -3.847 1.00 96.19 98 TYR A N 1
ATOM 776 C CA . TYR A 1 98 ? 2.144 -21.702 -2.524 1.00 96.19 98 TYR A CA 1
ATOM 777 C C . TYR A 1 98 ? 1.363 -22.576 -1.545 1.00 96.19 98 TYR A C 1
ATOM 779 O O . TYR A 1 98 ? 1.948 -23.512 -0.984 1.00 96.19 98 TYR A O 1
ATOM 787 N N . ASN A 1 99 ? 0.048 -22.367 -1.435 1.00 92.31 99 ASN A N 1
ATOM 788 C CA . ASN A 1 99 ? -0.872 -23.254 -0.726 1.00 92.31 99 ASN A CA 1
ATOM 789 C C . ASN A 1 99 ? -1.548 -24.248 -1.684 1.00 92.31 99 ASN A C 1
ATOM 791 O O . ASN A 1 99 ? -2.768 -24.356 -1.779 1.00 92.31 99 ASN A O 1
ATOM 795 N N . LYS A 1 100 ? -0.723 -25.049 -2.367 1.00 93.38 100 LYS A N 1
ATOM 796 C CA . LYS A 1 100 ? -1.136 -25.922 -3.475 1.00 93.38 100 LYS A CA 1
ATOM 797 C C . LYS A 1 100 ? -2.437 -26.707 -3.276 1.00 93.38 100 LYS A C 1
ATOM 799 O O . LYS A 1 100 ? -3.211 -26.841 -4.221 1.00 93.38 100 LYS A O 1
ATOM 804 N N . ASP A 1 101 ? -2.662 -27.277 -2.094 1.00 89.56 101 ASP A N 1
ATOM 805 C CA . ASP A 1 101 ? -3.854 -28.094 -1.835 1.00 89.56 101 ASP A CA 1
ATOM 806 C C . ASP A 1 101 ? -5.144 -27.259 -1.841 1.00 89.56 101 ASP A C 1
ATOM 808 O O . ASP A 1 101 ? -6.198 -27.763 -2.242 1.00 89.56 101 ASP A O 1
ATOM 812 N N . PHE A 1 102 ? -5.058 -25.990 -1.440 1.00 90.62 102 PHE A N 1
ATOM 813 C CA . PHE A 1 102 ? -6.150 -25.031 -1.523 1.00 90.62 102 PHE A CA 1
ATOM 814 C C . PHE A 1 102 ? -6.394 -24.633 -2.983 1.00 90.62 102 PHE A C 1
ATOM 816 O O . PHE A 1 102 ? -7.436 -24.989 -3.546 1.00 90.62 102 PHE A O 1
ATOM 823 N N . ASP A 1 103 ? -5.404 -24.020 -3.635 1.00 94.69 103 ASP A N 1
ATOM 824 C CA . ASP A 1 103 ? -5.560 -23.422 -4.969 1.00 94.69 103 ASP A CA 1
ATOM 825 C C . ASP A 1 103 ? -5.883 -24.468 -6.035 1.00 94.69 103 ASP A C 1
ATOM 827 O O . ASP A 1 103 ? -6.870 -24.384 -6.777 1.00 94.69 103 ASP A O 1
ATOM 831 N N . PHE A 1 104 ? -5.085 -25.540 -6.085 1.00 96.00 104 PHE A N 1
ATOM 832 C CA . P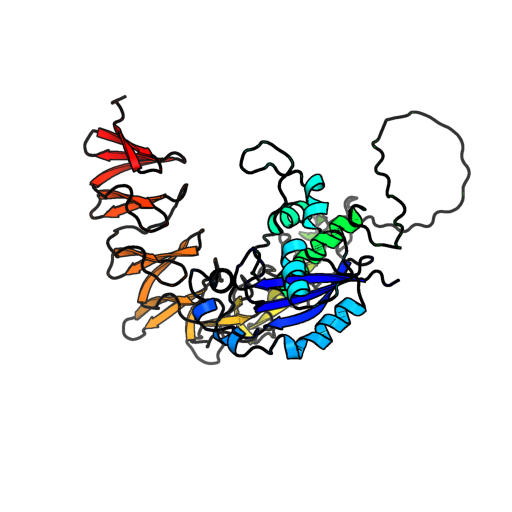HE A 1 104 ? -5.317 -26.608 -7.053 1.00 96.00 104 PHE A CA 1
ATOM 833 C C . PHE A 1 104 ? -6.526 -27.449 -6.674 1.00 96.00 104 PHE A C 1
ATOM 835 O O . PHE A 1 104 ? -7.123 -28.061 -7.558 1.00 96.00 104 PHE A O 1
ATOM 842 N N . GLY A 1 105 ? -6.908 -27.481 -5.398 1.00 93.62 105 GLY A N 1
ATOM 843 C CA . GLY A 1 105 ? -8.147 -28.101 -4.950 1.00 93.62 105 GLY A CA 1
ATOM 844 C C . GLY A 1 105 ? -9.360 -27.496 -5.651 1.00 93.62 105 GLY A C 1
ATOM 845 O O . GLY A 1 105 ? -10.097 -28.202 -6.346 1.00 93.62 105 GLY A O 1
ATOM 846 N N . PHE A 1 106 ? -9.514 -26.175 -5.557 1.00 94.50 106 PHE A N 1
ATOM 847 C CA . PHE A 1 106 ? -10.568 -25.438 -6.257 1.00 94.50 106 PHE A CA 1
ATOM 848 C C . PHE A 1 106 ? -10.495 -25.629 -7.776 1.00 94.50 106 PHE A C 1
ATOM 850 O O . PHE A 1 106 ? -11.487 -26.027 -8.391 1.00 94.50 106 PHE A O 1
ATOM 857 N N . LEU A 1 107 ? -9.328 -25.426 -8.394 1.00 96.19 107 LEU A N 1
ATOM 858 C CA . LEU A 1 107 ? -9.185 -25.540 -9.850 1.00 96.19 107 LEU A CA 1
ATOM 859 C C . LEU A 1 107 ? -9.512 -26.957 -10.361 1.00 96.19 107 LEU A C 1
ATOM 861 O O . LEU A 1 107 ? -10.274 -27.127 -11.318 1.00 96.19 107 LEU A O 1
ATOM 865 N N . LYS A 1 108 ? -9.017 -28.008 -9.703 1.00 96.00 108 LYS A N 1
ATOM 866 C CA . LYS A 1 108 ? -9.333 -29.396 -10.085 1.00 96.00 108 LYS A CA 1
ATOM 867 C C . LYS A 1 108 ? -10.805 -29.725 -9.884 1.00 96.00 108 LYS A C 1
ATOM 869 O O . LYS A 1 108 ? -11.381 -30.410 -10.727 1.00 96.00 108 LYS A O 1
ATOM 874 N N . ASN A 1 109 ? -11.434 -29.203 -8.830 1.00 94.00 109 ASN A N 1
ATOM 875 C CA . ASN A 1 109 ? -12.874 -29.354 -8.619 1.00 94.00 109 ASN A CA 1
ATOM 876 C C . ASN A 1 109 ? -13.694 -28.702 -9.756 1.00 94.00 109 ASN A C 1
ATOM 878 O O . ASN A 1 109 ? -14.820 -29.105 -10.030 1.00 94.00 109 ASN A O 1
ATOM 882 N N . ARG A 1 110 ? -13.116 -27.732 -10.480 1.00 94.50 110 ARG A N 1
ATOM 883 C CA . ARG A 1 110 ? -13.690 -27.117 -11.695 1.00 94.50 110 ARG A CA 1
ATOM 884 C C . ARG A 1 110 ? -13.263 -27.814 -12.993 1.00 94.50 110 ARG A C 1
ATOM 886 O O . ARG A 1 110 ? -13.622 -27.381 -14.092 1.00 94.50 110 ARG A O 1
ATOM 893 N N . GLY A 1 111 ? -12.550 -28.933 -12.884 1.00 95.88 111 GLY A N 1
ATOM 894 C CA . GLY A 1 111 ? -12.154 -29.796 -13.993 1.00 95.88 111 GLY A CA 1
ATOM 895 C C . GLY A 1 111 ? -10.862 -29.387 -14.697 1.00 95.88 111 GLY A C 1
ATOM 896 O O . GLY A 1 111 ? -10.621 -29.880 -15.800 1.00 95.88 111 GLY A O 1
ATOM 897 N N . PHE A 1 112 ? -10.046 -28.508 -14.105 1.00 97.88 112 PHE A N 1
ATOM 898 C CA . PHE A 1 112 ? -8.715 -28.220 -14.638 1.00 97.88 112 PHE A CA 1
ATOM 899 C C . PHE A 1 112 ? -7.775 -29.408 -14.430 1.00 97.88 112 PHE A C 1
ATOM 901 O O . PHE A 1 112 ? -7.711 -30.000 -13.348 1.00 97.88 112 PHE A O 1
ATOM 908 N N . ARG A 1 113 ? -7.016 -29.750 -15.472 1.00 97.94 113 ARG A N 1
ATOM 909 C CA . ARG A 1 113 ? -5.928 -30.732 -15.394 1.00 97.94 113 ARG A CA 1
ATOM 910 C C . ARG A 1 113 ? -4.618 -29.980 -15.259 1.00 97.94 113 ARG A C 1
ATOM 912 O O . ARG A 1 113 ? -4.274 -29.212 -16.149 1.00 97.94 113 ARG A O 1
ATOM 919 N N . ILE A 1 114 ? -3.901 -30.218 -14.166 1.00 97.31 114 ILE A N 1
ATOM 920 C CA . ILE A 1 114 ? -2.683 -29.482 -13.822 1.00 97.31 114 ILE A CA 1
ATOM 921 C C . ILE A 1 114 ? -1.514 -30.463 -13.742 1.00 97.31 114 ILE A C 1
ATOM 923 O O . ILE A 1 114 ? -1.600 -31.486 -13.062 1.00 97.31 114 ILE A O 1
ATOM 927 N N . ARG A 1 115 ? -0.408 -30.158 -14.430 1.00 93.94 115 ARG A N 1
ATOM 928 C CA . ARG A 1 115 ? 0.857 -30.890 -14.275 1.00 93.94 115 ARG A CA 1
ATOM 929 C C . ARG A 1 115 ? 1.625 -30.309 -13.099 1.00 93.94 115 ARG A C 1
ATOM 931 O O . ARG A 1 115 ? 2.327 -29.312 -13.226 1.00 93.94 115 ARG A O 1
ATOM 938 N N . GLU A 1 116 ? 1.434 -30.916 -11.940 1.00 94.81 116 GLU A N 1
ATOM 939 C CA . GLU A 1 116 ? 1.856 -30.329 -10.674 1.00 94.81 116 GLU A CA 1
ATOM 940 C C . GLU A 1 116 ? 3.344 -30.475 -10.371 1.00 94.81 116 GLU A C 1
ATOM 942 O O . GLU A 1 116 ? 3.985 -31.484 -10.673 1.00 94.81 116 GLU A O 1
ATOM 947 N N . LEU A 1 117 ? 3.849 -29.480 -9.654 1.00 95.06 117 LEU A N 1
ATOM 948 C CA . LEU A 1 117 ? 5.147 -29.471 -8.995 1.00 95.06 117 LEU A CA 1
ATOM 949 C C . LEU A 1 117 ? 4.983 -29.578 -7.464 1.00 95.06 117 LEU A C 1
ATOM 951 O O . LEU A 1 117 ? 3.854 -29.620 -6.946 1.00 95.06 117 LEU A O 1
ATOM 955 N N . PRO A 1 118 ? 6.094 -29.689 -6.709 1.00 94.62 118 PRO A N 1
ATOM 956 C CA . PRO A 1 118 ? 6.053 -29.666 -5.250 1.00 94.62 118 PRO A CA 1
ATOM 957 C C . PRO A 1 118 ? 5.371 -28.406 -4.700 1.00 94.62 118 PRO A C 1
ATOM 959 O O . PRO A 1 118 ? 5.471 -27.335 -5.293 1.00 94.62 118 PRO A O 1
ATOM 962 N N . CYS A 1 119 ? 4.709 -28.540 -3.549 1.00 95.94 119 CYS A N 1
ATOM 963 C CA . CYS A 1 119 ? 4.094 -27.422 -2.833 1.00 95.94 119 CYS A CA 1
ATOM 964 C C . CYS A 1 119 ? 5.188 -26.546 -2.180 1.00 95.94 119 CYS A C 1
ATOM 966 O O . CYS A 1 119 ? 5.922 -27.071 -1.335 1.00 95.94 119 CYS A O 1
ATOM 968 N N . PRO A 1 120 ? 5.333 -25.254 -2.532 1.00 96.69 120 PRO A N 1
ATOM 969 C CA . PRO A 1 120 ? 6.359 -24.367 -1.989 1.00 96.69 120 PRO A CA 1
ATOM 970 C C . PRO A 1 120 ? 6.267 -24.233 -0.468 1.00 96.69 120 PRO A C 1
ATOM 972 O O . PRO A 1 120 ? 7.295 -24.349 0.192 1.00 96.69 120 PRO A O 1
ATOM 975 N N . MET A 1 121 ? 5.060 -24.113 0.096 1.00 95.38 121 MET A N 1
ATOM 976 C CA . MET A 1 121 ? 4.827 -24.060 1.546 1.00 95.38 121 MET A CA 1
ATOM 977 C C . 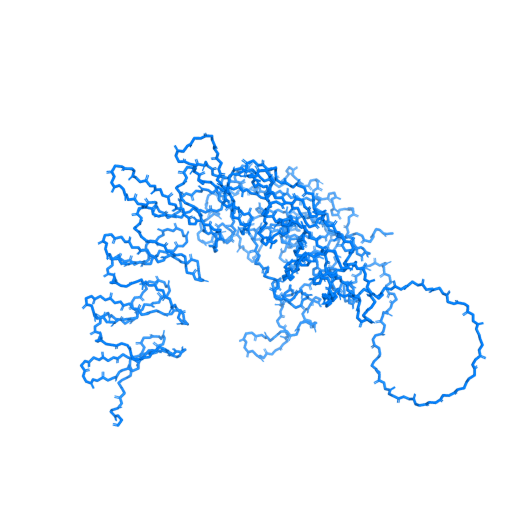MET A 1 121 ? 5.385 -25.300 2.267 1.00 95.38 121 MET A C 1
ATOM 979 O O . MET A 1 121 ? 6.110 -25.196 3.260 1.00 95.38 121 MET A O 1
ATOM 983 N N . VAL A 1 122 ? 5.131 -26.497 1.727 1.00 93.44 122 VAL A N 1
ATOM 984 C CA . VAL A 1 122 ? 5.664 -27.760 2.275 1.00 93.44 122 VAL A CA 1
ATOM 985 C C . VAL A 1 122 ? 7.185 -27.831 2.119 1.00 93.44 122 VAL A C 1
ATOM 987 O O . VAL A 1 122 ? 7.883 -28.247 3.043 1.00 93.44 122 VAL A O 1
ATOM 990 N N . VAL A 1 123 ? 7.720 -27.403 0.972 1.00 94.12 123 VAL A N 1
ATOM 991 C CA . VAL A 1 123 ? 9.171 -27.384 0.711 1.00 94.12 123 VAL A CA 1
ATOM 992 C C . VAL A 1 123 ? 9.893 -26.391 1.632 1.00 94.12 123 VAL A C 1
ATOM 994 O O . VAL A 1 123 ? 11.004 -26.677 2.080 1.00 94.12 123 VAL A O 1
ATOM 997 N N . ALA A 1 124 ? 9.266 -25.256 1.945 1.00 91.88 124 ALA A N 1
ATOM 998 C CA . ALA A 1 124 ? 9.789 -24.210 2.821 1.00 91.88 124 ALA A CA 1
ATOM 999 C C . ALA A 1 124 ? 9.753 -24.599 4.309 1.00 91.88 124 ALA A C 1
ATOM 1001 O O . ALA A 1 124 ? 10.620 -24.184 5.074 1.00 91.88 124 ALA A O 1
ATOM 1002 N N . THR A 1 125 ? 8.803 -25.440 4.719 1.00 91.00 125 THR A N 1
ATOM 1003 C CA . THR A 1 125 ? 8.577 -25.830 6.124 1.00 91.00 125 THR A CA 1
ATOM 1004 C C . THR A 1 125 ? 9.844 -26.282 6.872 1.00 91.00 125 THR A C 1
ATOM 1006 O O . THR A 1 125 ? 10.158 -25.694 7.908 1.00 91.00 125 THR A O 1
ATOM 1009 N N . PRO A 1 126 ? 10.632 -27.265 6.385 1.00 88.38 126 PRO A N 1
ATOM 1010 C CA . PRO A 1 126 ? 11.856 -27.680 7.075 1.00 88.38 126 PRO A CA 1
ATOM 1011 C C . PRO A 1 126 ? 13.012 -26.672 6.954 1.00 88.38 126 PRO A C 1
ATOM 1013 O O . PRO A 1 126 ? 14.010 -26.825 7.651 1.00 88.38 126 PRO A O 1
ATOM 1016 N N . ILE A 1 127 ? 12.918 -25.682 6.059 1.00 89.69 127 ILE A N 1
ATOM 1017 C CA . ILE A 1 127 ? 13.944 -24.643 5.865 1.00 89.69 127 ILE A CA 1
ATOM 1018 C C . ILE A 1 127 ? 13.748 -23.528 6.890 1.00 89.69 127 ILE A C 1
ATOM 1020 O O . ILE A 1 127 ? 14.701 -23.110 7.541 1.00 89.69 127 ILE A O 1
ATOM 1024 N N . LEU A 1 128 ? 12.503 -23.077 7.038 1.00 88.88 128 LEU A N 1
ATOM 1025 C CA . LEU A 1 128 ? 12.131 -22.011 7.959 1.00 88.88 128 LEU A CA 1
ATOM 1026 C C . LEU A 1 128 ? 12.046 -22.502 9.408 1.00 88.88 128 LEU A C 1
ATOM 1028 O O . LEU A 1 128 ? 12.367 -21.754 10.325 1.00 88.88 128 LEU A O 1
ATOM 1032 N N . ASN A 1 129 ? 11.635 -23.760 9.610 1.00 86.69 129 ASN A N 1
ATOM 1033 C CA . ASN A 1 129 ? 11.602 -24.428 10.912 1.00 86.69 129 ASN A CA 1
ATOM 1034 C C . ASN A 1 129 ? 10.875 -23.616 12.011 1.00 86.69 129 ASN A C 1
ATOM 1036 O O . ASN A 1 129 ? 11.333 -23.540 13.153 1.00 86.69 129 ASN A O 1
ATOM 1040 N N . LEU A 1 130 ? 9.747 -22.989 11.659 1.00 80.44 130 LEU A N 1
ATOM 1041 C CA . LEU A 1 130 ? 8.989 -22.131 12.572 1.00 80.44 130 LEU A CA 1
ATOM 1042 C C . LEU A 1 130 ? 8.228 -22.952 13.625 1.00 80.44 130 LEU A C 1
ATOM 1044 O O . LEU A 1 130 ? 7.657 -24.002 13.296 1.00 80.44 130 LEU A O 1
ATOM 1048 N N . PRO A 1 131 ? 8.169 -22.477 14.883 1.00 77.25 131 PRO A N 1
ATOM 1049 C CA . PRO A 1 131 ? 7.441 -23.164 15.938 1.00 77.25 131 PRO A CA 1
ATOM 1050 C C . PRO A 1 131 ? 5.932 -23.149 15.670 1.00 77.25 131 PRO A C 1
ATOM 1052 O O . PRO A 1 131 ? 5.376 -22.207 15.104 1.00 77.25 131 PRO A O 1
ATOM 1055 N N . THR A 1 132 ? 5.241 -24.197 16.117 1.00 74.00 132 THR A N 1
ATOM 1056 C CA . THR A 1 132 ? 3.773 -24.199 16.165 1.00 74.00 132 THR A CA 1
ATOM 1057 C C . THR A 1 132 ? 3.281 -23.215 17.227 1.00 74.00 132 THR A C 1
ATOM 1059 O O . THR A 1 132 ? 4.006 -22.900 18.168 1.00 74.00 132 THR A O 1
ATOM 1062 N N . ALA A 1 133 ? 2.018 -22.783 17.146 1.00 53.78 133 ALA A N 1
ATOM 1063 C CA . ALA A 1 133 ? 1.419 -21.859 18.122 1.00 53.78 133 ALA A CA 1
ATOM 1064 C C . ALA A 1 133 ? 1.512 -22.335 19.591 1.00 53.78 133 ALA A C 1
ATOM 1066 O O . ALA A 1 133 ? 1.392 -21.534 20.510 1.00 53.78 133 ALA A O 1
ATOM 1067 N N . LYS A 1 134 ? 1.725 -23.639 19.825 1.00 57.03 134 LYS A N 1
ATOM 1068 C CA . LYS A 1 134 ? 1.904 -24.226 21.163 1.00 57.03 134 LYS A CA 1
ATOM 1069 C C . LYS A 1 134 ? 3.362 -24.555 21.507 1.00 57.03 134 LYS A C 1
ATOM 1071 O O . LYS A 1 134 ? 3.603 -25.082 22.585 1.00 57.03 134 LYS A O 1
ATOM 1076 N N . GLY A 1 135 ? 4.318 -24.305 20.610 1.00 56.75 135 GLY A N 1
ATOM 1077 C CA . GLY A 1 135 ? 5.747 -24.570 20.819 1.00 56.75 135 GLY A CA 1
ATOM 1078 C C . GLY A 1 135 ? 6.152 -26.051 20.829 1.00 56.75 135 GLY A C 1
ATOM 1079 O O . GLY A 1 135 ? 7.311 -26.363 21.081 1.00 56.75 135 GLY A O 1
ATOM 1080 N N . PHE A 1 136 ? 5.225 -26.970 20.540 1.00 49.84 136 PHE A N 1
ATOM 1081 C CA . PHE A 1 136 ? 5.461 -28.416 20.517 1.00 49.84 136 PHE A CA 1
ATOM 1082 C C . PHE A 1 136 ? 4.990 -29.020 19.180 1.00 49.84 136 PHE A C 1
ATOM 1084 O O . PHE A 1 136 ? 3.918 -28.663 18.685 1.00 49.84 136 PHE A O 1
ATOM 1091 N N . GLY A 1 137 ? 5.762 -29.958 18.615 1.00 63.97 137 GLY A N 1
ATOM 1092 C CA . GLY A 1 137 ? 5.420 -30.701 17.389 1.00 63.97 137 GLY A CA 1
ATOM 1093 C C . GLY A 1 137 ? 6.325 -30.408 16.185 1.00 63.97 137 GLY A C 1
ATOM 1094 O O . GLY A 1 137 ? 7.338 -29.725 16.311 1.00 63.97 137 GLY A O 1
ATOM 1095 N N . SER A 1 138 ? 5.972 -30.967 15.021 1.00 67.88 138 SER A N 1
ATOM 1096 C CA . SER A 1 138 ? 6.627 -30.658 13.740 1.00 67.88 138 SER A CA 1
ATOM 1097 C C . SER A 1 138 ? 6.477 -29.170 13.391 1.00 67.88 138 SER A C 1
ATOM 1099 O O . SER A 1 138 ? 5.482 -28.572 13.806 1.00 67.88 138 SER A O 1
ATOM 1101 N N . PRO A 1 139 ? 7.417 -28.574 12.631 1.00 80.75 139 PRO A N 1
ATOM 1102 C CA . PRO A 1 139 ? 7.343 -27.164 12.257 1.00 80.75 139 PRO A CA 1
ATOM 1103 C C . PRO A 1 139 ? 6.016 -26.832 11.583 1.00 80.75 139 PRO A C 1
ATOM 1105 O O . PRO A 1 139 ? 5.477 -27.654 10.833 1.00 80.75 139 PRO A O 1
ATOM 1108 N N . LYS A 1 140 ? 5.486 -25.637 11.852 1.00 86.62 140 LYS A N 1
ATOM 1109 C CA . LYS A 1 140 ? 4.262 -25.196 11.180 1.00 86.62 140 LYS A CA 1
ATOM 1110 C C . LYS A 1 140 ? 4.527 -24.942 9.695 1.00 86.62 140 LYS A C 1
ATOM 1112 O O . LYS A 1 140 ? 5.647 -24.603 9.311 1.00 86.62 140 LYS A O 1
ATOM 1117 N N . TYR A 1 141 ? 3.477 -25.045 8.885 1.00 86.38 141 TYR A N 1
ATOM 1118 C CA . TYR A 1 141 ? 3.511 -24.525 7.524 1.00 86.38 141 TYR A CA 1
ATOM 1119 C C . TYR A 1 141 ? 3.666 -22.996 7.578 1.00 86.38 141 TYR A C 1
ATOM 1121 O O . TYR A 1 141 ? 2.866 -22.351 8.264 1.00 86.38 141 TYR A O 1
ATOM 1129 N N . PRO A 1 142 ? 4.698 -22.421 6.938 1.00 90.38 142 PRO A N 1
ATOM 1130 C CA . PRO A 1 142 ? 4.909 -20.980 6.952 1.00 90.38 142 PRO A CA 1
ATOM 1131 C C . PRO A 1 142 ? 3.883 -20.279 6.063 1.00 90.38 142 PRO A C 1
ATOM 1133 O O . PRO A 1 142 ? 3.611 -20.761 4.960 1.00 90.38 142 PRO A O 1
ATOM 1136 N N . THR A 1 143 ? 3.362 -19.130 6.498 1.00 90.25 143 THR A N 1
ATOM 1137 C CA . THR A 1 143 ? 2.581 -18.254 5.603 1.00 90.25 143 THR A CA 1
ATOM 1138 C C . THR A 1 143 ? 3.478 -17.667 4.508 1.00 90.25 143 THR A C 1
ATOM 1140 O O . THR A 1 143 ? 4.710 -17.794 4.572 1.00 90.25 143 THR A O 1
ATOM 1143 N N . VAL A 1 144 ? 2.882 -17.050 3.483 1.00 90.06 144 VAL A N 1
ATOM 1144 C CA . VAL A 1 144 ? 3.644 -16.394 2.410 1.00 90.06 144 VAL A CA 1
ATOM 1145 C C . VAL A 1 144 ? 4.514 -15.281 2.991 1.00 90.06 144 VAL A C 1
ATOM 1147 O O . VAL A 1 144 ? 5.696 -15.210 2.661 1.00 90.06 144 VAL A O 1
ATOM 1150 N N . GLU A 1 145 ? 3.993 -14.472 3.914 1.00 87.81 145 GLU A N 1
ATOM 1151 C CA . GLU A 1 145 ? 4.719 -13.377 4.571 1.00 87.81 145 GLU A CA 1
ATOM 1152 C C . GLU A 1 145 ? 5.881 -13.885 5.420 1.00 87.81 145 GLU A C 1
ATOM 1154 O O . GLU A 1 145 ? 6.956 -13.288 5.426 1.00 87.81 145 GLU A O 1
ATOM 1159 N N . GLU A 1 146 ? 5.716 -15.018 6.104 1.00 89.19 146 GLU A N 1
ATOM 1160 C CA . GLU A 1 146 ? 6.792 -15.619 6.894 1.00 89.19 146 GLU A CA 1
ATOM 1161 C C . GLU A 1 146 ? 7.926 -16.144 6.010 1.00 89.19 146 GLU A C 1
ATOM 1163 O O . GLU A 1 146 ? 9.106 -15.918 6.299 1.00 89.19 146 GLU A O 1
ATOM 1168 N N . ALA A 1 147 ? 7.585 -16.814 4.905 1.00 89.69 147 ALA A N 1
ATOM 1169 C CA . ALA A 1 147 ? 8.564 -17.212 3.897 1.00 89.69 147 ALA A CA 1
ATOM 1170 C C . ALA A 1 147 ? 9.211 -16.005 3.222 1.00 89.69 147 ALA A C 1
ATOM 1172 O O . ALA A 1 147 ? 10.425 -15.999 3.005 1.00 89.69 147 ALA A O 1
ATOM 1173 N N . TRP A 1 148 ? 8.431 -14.971 2.935 1.00 89.19 148 TRP A N 1
ATOM 1174 C CA . TRP A 1 148 ? 8.922 -13.734 2.359 1.00 89.19 148 TRP A CA 1
ATOM 1175 C C . TRP A 1 148 ? 9.943 -13.065 3.276 1.00 89.19 148 TRP A C 1
ATOM 1177 O O . TRP A 1 148 ? 11.074 -12.811 2.861 1.00 89.19 148 TRP A O 1
ATOM 1187 N N . HIS A 1 149 ? 9.582 -12.854 4.539 1.00 85.38 149 HIS A N 1
ATOM 1188 C CA . HIS A 1 149 ? 10.457 -12.255 5.535 1.00 85.38 149 HIS A CA 1
ATOM 1189 C C . HIS A 1 149 ? 11.761 -13.047 5.687 1.00 85.38 149 HIS A C 1
ATOM 1191 O O . HIS A 1 149 ? 12.845 -12.464 5.703 1.00 85.38 149 HIS A O 1
ATOM 1197 N N . TYR A 1 150 ? 11.681 -14.381 5.706 1.00 86.62 150 TYR A N 1
ATOM 1198 C CA . TYR A 1 150 ? 12.864 -15.238 5.775 1.00 86.62 150 TYR A CA 1
ATOM 1199 C C . TYR A 1 150 ? 13.813 -15.044 4.581 1.00 86.62 150 TYR A C 1
ATOM 1201 O O . TYR A 1 150 ? 15.027 -14.941 4.760 1.00 86.62 150 TYR A O 1
ATOM 1209 N N . PHE A 1 151 ? 13.286 -15.004 3.354 1.00 84.31 151 PHE A N 1
ATOM 1210 C CA . PHE A 1 151 ? 14.117 -14.922 2.148 1.00 84.31 151 PHE A CA 1
ATOM 1211 C C . PHE A 1 151 ? 14.550 -13.498 1.773 1.00 84.31 151 PHE A C 1
ATOM 1213 O O . PHE A 1 151 ? 15.558 -13.345 1.078 1.00 84.31 151 PHE A O 1
ATOM 1220 N N . PHE A 1 152 ? 13.804 -12.474 2.192 1.00 83.00 152 PHE A N 1
ATOM 1221 C CA . PHE A 1 152 ? 13.954 -11.099 1.700 1.00 83.00 152 PHE A CA 1
ATOM 1222 C C . PHE A 1 152 ? 14.101 -10.033 2.806 1.00 83.00 152 PHE A C 1
ATOM 1224 O O . PHE A 1 152 ? 14.350 -8.867 2.487 1.00 83.00 152 PHE A O 1
ATOM 1231 N N . GLY A 1 153 ? 14.026 -10.405 4.089 1.00 76.88 153 GLY A N 1
ATOM 1232 C CA . GLY A 1 153 ? 14.239 -9.511 5.236 1.00 76.88 153 GLY A CA 1
ATOM 1233 C C . GLY A 1 153 ? 13.066 -8.565 5.530 1.00 76.88 153 GLY A C 1
ATOM 1234 O O . GLY A 1 153 ? 11.919 -8.859 5.209 1.00 76.88 153 GLY A O 1
ATOM 1235 N N . GLU A 1 154 ? 13.347 -7.405 6.140 1.00 55.19 154 GLU A N 1
ATOM 1236 C CA . GLU A 1 154 ? 12.359 -6.393 6.590 1.00 55.19 154 GLU A CA 1
ATOM 1237 C C . GLU A 1 154 ? 11.634 -5.632 5.457 1.00 55.19 154 GLU A C 1
ATOM 1239 O O . GLU A 1 154 ? 11.003 -4.604 5.690 1.00 55.19 154 GLU A O 1
ATOM 1244 N N . SER A 1 155 ? 11.707 -6.111 4.212 1.00 54.19 155 SER A N 1
ATOM 1245 C CA . SER A 1 155 ? 10.897 -5.547 3.130 1.00 54.19 155 SER A CA 1
ATOM 1246 C C . SER A 1 155 ? 9.444 -5.951 3.369 1.00 54.19 155 SER A C 1
ATOM 1248 O O . SER A 1 155 ? 9.101 -7.110 3.130 1.00 54.19 155 SER A O 1
ATOM 1250 N N . ALA A 1 156 ? 8.620 -5.025 3.871 1.00 53.00 156 ALA A N 1
ATOM 1251 C CA . ALA A 1 156 ? 7.212 -5.280 4.154 1.00 53.00 156 ALA A CA 1
ATOM 1252 C C . ALA A 1 156 ? 6.514 -5.835 2.902 1.00 53.00 156 ALA A C 1
ATOM 1254 O O . ALA A 1 156 ? 6.463 -5.179 1.863 1.00 53.00 156 ALA A O 1
ATOM 1255 N N . TYR A 1 157 ? 6.020 -7.064 3.009 1.00 62.41 157 TYR A N 1
ATOM 1256 C CA . TYR A 1 157 ? 5.050 -7.640 2.094 1.00 62.41 157 TYR A CA 1
ATOM 1257 C C . TYR A 1 157 ? 3.826 -7.972 2.930 1.00 62.41 157 TYR A C 1
ATOM 1259 O O . TYR A 1 157 ? 3.925 -8.733 3.892 1.00 62.41 157 TYR A O 1
ATOM 1267 N N . ILE A 1 158 ? 2.713 -7.341 2.584 1.00 63.09 158 ILE A N 1
ATOM 1268 C CA . ILE A 1 158 ? 1.395 -7.641 3.122 1.00 63.09 158 ILE A CA 1
ATOM 1269 C C . ILE A 1 158 ? 0.608 -8.159 1.929 1.00 63.09 158 ILE A C 1
ATOM 1271 O O . ILE A 1 158 ? 0.565 -7.490 0.894 1.00 63.09 158 ILE A O 1
ATOM 1275 N N . GLU A 1 159 ? 0.062 -9.363 2.060 1.00 70.44 159 GLU A N 1
ATOM 1276 C CA . GLU A 1 159 ? -0.745 -9.990 1.021 1.00 70.44 159 GLU A CA 1
ATOM 1277 C C . GLU A 1 159 ? -1.942 -9.090 0.698 1.00 70.44 159 GLU A C 1
ATOM 1279 O O . GLU A 1 159 ? -2.683 -8.661 1.585 1.00 70.44 159 GLU A O 1
ATOM 1284 N N . ALA A 1 160 ? -2.089 -8.727 -0.577 1.00 71.25 160 ALA A N 1
ATOM 1285 C CA . ALA A 1 160 ? -3.156 -7.823 -1.002 1.00 71.25 160 ALA A CA 1
ATOM 1286 C C . ALA A 1 160 ? -4.489 -8.564 -1.203 1.00 71.25 160 ALA A C 1
ATOM 1288 O O . ALA A 1 160 ? -5.500 -7.910 -1.496 1.00 71.25 160 ALA A O 1
ATOM 1289 N N . HIS A 1 161 ? -4.455 -9.900 -1.091 1.00 82.69 161 HIS A N 1
ATOM 1290 C CA . HIS A 1 161 ? -5.493 -10.834 -1.529 1.00 82.69 161 HIS A CA 1
ATOM 1291 C C . HIS A 1 161 ? -5.891 -10.552 -2.986 1.00 82.69 161 HIS A C 1
ATOM 1293 O O . HIS A 1 161 ? -7.051 -10.315 -3.337 1.00 82.69 161 HIS A O 1
ATOM 1299 N N . ARG A 1 162 ? -4.791 -10.402 -3.729 1.00 89.81 162 ARG A N 1
ATOM 1300 C CA . ARG A 1 162 ? -4.423 -10.090 -5.106 1.00 89.81 162 ARG A CA 1
ATOM 1301 C C . ARG A 1 162 ? -4.025 -11.253 -5.992 1.00 89.81 162 ARG A C 1
ATOM 1303 O O . ARG A 1 162 ? -2.822 -11.356 -6.207 1.00 89.81 162 ARG A O 1
ATOM 1310 N N . GLY A 1 163 ? -4.911 -12.022 -6.622 1.00 91.06 163 GLY A N 1
ATOM 1311 C CA . GLY A 1 163 ? -4.488 -13.291 -7.250 1.00 91.06 163 GLY A CA 1
ATOM 1312 C C . GLY A 1 163 ? -3.228 -13.199 -8.143 1.00 91.06 163 GLY A C 1
ATOM 1313 O O . GLY A 1 163 ? -2.308 -14.009 -8.055 1.00 91.06 163 GLY A O 1
ATOM 1314 N N . LEU A 1 164 ? -3.105 -12.178 -9.009 1.00 90.69 164 LEU A N 1
ATOM 1315 C CA . LEU A 1 164 ? -1.877 -11.996 -9.808 1.00 90.69 164 LEU A CA 1
ATOM 1316 C C . LEU A 1 164 ? -0.684 -11.488 -8.985 1.00 90.69 164 LEU A C 1
ATOM 1318 O O . LEU A 1 164 ? 0.458 -11.875 -9.252 1.00 90.69 164 LEU A O 1
ATOM 1322 N N . ASP A 1 165 ? -0.919 -10.543 -8.085 1.00 85.12 165 ASP A N 1
ATOM 1323 C CA . ASP A 1 165 ? 0.148 -9.920 -7.313 1.00 85.12 165 ASP A CA 1
ATOM 1324 C C . ASP A 1 165 ? 0.737 -10.907 -6.312 1.00 85.12 165 ASP A C 1
ATOM 1326 O O . ASP A 1 165 ? 1.962 -11.021 -6.240 1.00 85.12 165 ASP A O 1
ATOM 1330 N N . ASP A 1 166 ? -0.094 -11.714 -5.671 1.00 91.94 166 ASP A N 1
ATOM 1331 C CA . ASP A 1 166 ? 0.320 -12.745 -4.730 1.00 91.94 166 ASP A CA 1
ATOM 1332 C C . ASP A 1 166 ? 1.100 -13.840 -5.478 1.00 91.94 166 ASP A C 1
ATOM 1334 O O . ASP A 1 166 ? 2.260 -14.109 -5.143 1.00 91.94 166 ASP A O 1
ATOM 1338 N N . ALA A 1 167 ? 0.619 -14.293 -6.646 1.00 96.19 167 ALA A N 1
ATOM 1339 C CA . ALA A 1 167 ? 1.372 -15.202 -7.520 1.00 96.19 167 ALA A CA 1
ATOM 1340 C C . ALA A 1 167 ? 2.779 -14.678 -7.903 1.00 96.19 167 ALA A C 1
ATOM 1342 O O . ALA A 1 167 ? 3.732 -15.461 -8.018 1.00 96.19 167 ALA A O 1
ATOM 1343 N N . LYS A 1 168 ? 2.970 -13.358 -8.092 1.00 91.69 168 LYS A N 1
ATOM 1344 C CA . LYS A 1 168 ? 4.312 -12.777 -8.340 1.00 91.69 168 LYS A CA 1
ATOM 1345 C C . LYS A 1 168 ? 5.217 -12.902 -7.115 1.00 91.69 168 LYS A C 1
ATOM 1347 O O . LYS A 1 168 ? 6.420 -13.136 -7.275 1.00 91.69 168 LYS A O 1
ATOM 1352 N N . HIS A 1 169 ? 4.687 -12.696 -5.914 1.00 90.50 169 HIS A N 1
ATOM 1353 C CA . HIS A 1 169 ? 5.460 -12.783 -4.675 1.00 90.50 169 HIS A CA 1
ATOM 1354 C C . HIS A 1 169 ? 5.820 -14.233 -4.361 1.00 90.50 169 HIS A C 1
ATOM 1356 O O . HIS A 1 169 ? 6.995 -14.549 -4.138 1.00 90.50 169 HIS A O 1
ATOM 1362 N N . GLU A 1 170 ? 4.857 -15.136 -4.498 1.00 96.31 170 GLU A N 1
ATOM 1363 C CA . GLU A 1 170 ? 5.069 -16.573 -4.390 1.0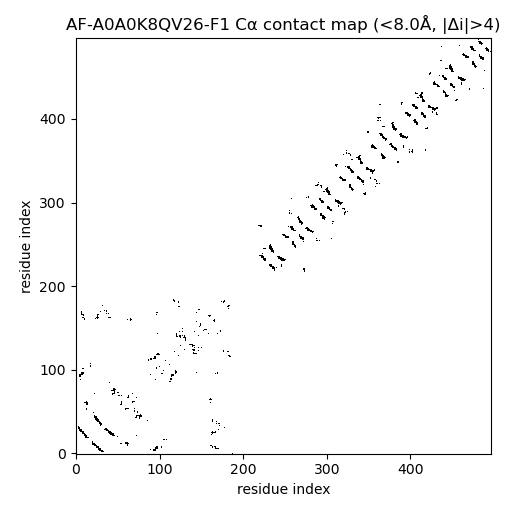0 96.31 170 GLU A CA 1
ATOM 1364 C C . GLU A 1 170 ? 6.124 -17.078 -5.376 1.00 96.31 170 GLU A C 1
ATOM 1366 O O . GLU A 1 170 ? 7.008 -17.854 -5.004 1.00 96.31 170 GLU A O 1
ATOM 1371 N N . ALA A 1 171 ? 6.117 -16.591 -6.621 1.00 96.94 171 ALA A N 1
ATOM 1372 C CA . ALA A 1 171 ? 7.116 -16.973 -7.614 1.00 96.94 171 ALA A CA 1
ATOM 1373 C C . ALA A 1 171 ? 8.545 -16.601 -7.198 1.00 96.94 171 ALA A C 1
ATOM 1375 O O . ALA A 1 171 ? 9.485 -17.364 -7.452 1.00 96.94 171 ALA A O 1
ATOM 1376 N N . LYS A 1 172 ? 8.733 -15.479 -6.496 1.00 94.44 172 LYS A N 1
ATOM 1377 C CA . LYS A 1 172 ? 10.046 -15.121 -5.939 1.00 94.44 172 LYS A CA 1
ATOM 1378 C C . LYS A 1 172 ? 10.471 -16.116 -4.862 1.00 94.44 172 LYS A C 1
ATOM 1380 O O . LYS A 1 172 ? 11.637 -16.512 -4.852 1.00 94.44 172 LYS A O 1
ATOM 1385 N N . ILE A 1 173 ? 9.554 -16.562 -4.002 1.00 94.88 173 ILE A N 1
ATOM 1386 C CA . ILE A 1 173 ? 9.833 -17.593 -2.989 1.00 94.88 173 ILE A CA 1
ATOM 1387 C C . ILE A 1 173 ? 10.202 -18.918 -3.666 1.00 94.88 173 ILE A C 1
ATOM 1389 O O . ILE A 1 173 ? 11.243 -19.502 -3.354 1.00 94.88 173 ILE A O 1
ATOM 1393 N N . VAL A 1 174 ? 9.417 -19.363 -4.652 1.00 96.62 174 VAL A N 1
ATOM 1394 C CA . VAL A 1 174 ? 9.697 -20.581 -5.433 1.00 96.62 174 VAL A CA 1
ATOM 1395 C C . VAL A 1 174 ? 11.087 -20.524 -6.063 1.00 96.62 174 VAL A C 1
ATOM 1397 O O . VAL A 1 174 ? 11.835 -21.502 -5.996 1.00 96.62 174 VAL A O 1
ATOM 1400 N N . TYR A 1 175 ? 11.479 -19.372 -6.608 1.00 94.38 175 TYR A N 1
ATOM 1401 C CA . TYR A 1 175 ? 12.814 -19.183 -7.165 1.00 94.38 175 TYR A CA 1
ATOM 1402 C C . TYR A 1 175 ? 13.925 -19.329 -6.111 1.00 94.38 175 TYR A C 1
ATOM 1404 O O . TYR A 1 175 ? 14.945 -19.967 -6.383 1.00 94.38 175 TYR A O 1
ATOM 1412 N N . GLN A 1 176 ? 13.744 -18.817 -4.888 1.00 92.62 176 GLN A N 1
ATOM 1413 C CA . GLN A 1 176 ? 14.717 -19.030 -3.803 1.00 92.62 176 GLN A CA 1
ATOM 1414 C C . GLN A 1 176 ? 14.809 -20.508 -3.409 1.00 92.62 176 GLN A C 1
ATOM 1416 O O . GLN A 1 176 ? 15.911 -21.050 -3.307 1.00 92.62 176 GLN A O 1
ATOM 1421 N N . LEU A 1 177 ? 13.671 -21.191 -3.269 1.00 91.75 177 LEU A N 1
ATOM 1422 C CA . LEU A 1 177 ? 13.627 -22.625 -2.963 1.00 91.75 177 LEU A CA 1
ATOM 1423 C C . LEU A 1 177 ? 14.303 -23.468 -4.056 1.00 91.75 177 LEU A C 1
ATOM 1425 O O . LEU A 1 177 ? 14.968 -24.467 -3.757 1.00 91.75 177 LEU A O 1
ATOM 1429 N N . PHE A 1 178 ? 14.163 -23.061 -5.318 1.00 91.06 178 PHE A N 1
ATOM 1430 C CA . PHE A 1 178 ? 14.853 -23.672 -6.451 1.00 91.06 178 PHE A CA 1
ATOM 1431 C C . PHE A 1 178 ? 16.367 -23.456 -6.382 1.00 91.06 178 PHE A C 1
ATOM 1433 O O . PHE A 1 178 ? 17.116 -24.429 -6.477 1.00 91.06 178 PHE A O 1
ATOM 1440 N N . LYS A 1 179 ? 16.832 -22.224 -6.130 1.00 87.31 179 LYS A N 1
ATOM 1441 C CA . LYS A 1 179 ? 18.267 -21.921 -5.963 1.00 87.31 179 LYS A CA 1
ATOM 1442 C C . LYS A 1 179 ? 18.911 -22.692 -4.809 1.00 87.31 179 LYS A C 1
ATOM 1444 O O . LYS A 1 179 ? 20.077 -23.060 -4.900 1.00 87.31 179 LYS A O 1
ATOM 1449 N N . LEU A 1 180 ? 18.153 -22.988 -3.753 1.00 86.00 180 LEU A N 1
ATOM 1450 C CA . LEU A 1 180 ? 18.596 -23.842 -2.643 1.00 86.00 180 LEU A CA 1
ATOM 1451 C C . LEU A 1 180 ? 18.629 -25.344 -2.991 1.00 86.00 180 LEU A C 1
ATOM 1453 O O . LEU A 1 180 ? 18.954 -26.173 -2.137 1.00 86.00 180 LEU A O 1
ATOM 1457 N N . GLY A 1 181 ? 18.239 -25.729 -4.210 1.00 87.50 181 GLY A N 1
ATOM 1458 C CA . GLY A 1 181 ? 18.127 -27.124 -4.642 1.00 87.50 181 GLY A CA 1
ATOM 1459 C C . GLY A 1 181 ? 17.011 -27.904 -3.936 1.00 87.50 181 GLY A C 1
ATOM 1460 O O . GLY A 1 181 ? 16.992 -29.138 -3.984 1.00 87.50 181 GLY A O 1
ATOM 1461 N N . LYS A 1 182 ? 16.094 -27.208 -3.248 1.00 88.44 182 LYS A N 1
ATOM 1462 C CA . LYS A 1 182 ? 14.992 -27.810 -2.480 1.00 88.44 182 LYS A CA 1
ATOM 1463 C C . LYS A 1 182 ? 13.724 -27.960 -3.315 1.00 88.44 182 LYS A C 1
ATOM 1465 O O . LYS A 1 182 ? 12.979 -28.915 -3.109 1.00 88.44 182 LYS A O 1
ATOM 1470 N N . PHE A 1 183 ? 13.518 -27.085 -4.295 1.00 89.62 183 PHE A N 1
ATOM 1471 C CA . PHE A 1 183 ? 12.419 -27.182 -5.252 1.00 89.62 183 PHE A CA 1
ATOM 1472 C C . PHE A 1 183 ? 12.870 -27.916 -6.525 1.00 89.62 183 PHE A C 1
ATOM 1474 O O . PHE A 1 183 ? 13.697 -27.407 -7.280 1.00 89.62 183 PHE A O 1
ATOM 1481 N N . LYS A 1 184 ? 12.360 -29.133 -6.757 1.00 84.94 184 LYS A N 1
ATOM 1482 C CA . LYS A 1 184 ? 12.785 -30.013 -7.863 1.00 84.94 184 LYS A CA 1
ATOM 1483 C C . LYS A 1 184 ? 11.724 -30.122 -8.953 1.00 84.94 184 LYS A C 1
ATOM 1485 O O . LYS A 1 184 ? 10.533 -30.161 -8.657 1.00 84.94 184 LYS A O 1
ATOM 1490 N N . ILE A 1 185 ? 12.177 -30.264 -10.199 1.00 82.06 185 ILE A N 1
ATOM 1491 C CA . ILE A 1 185 ? 11.318 -30.430 -11.379 1.00 82.06 185 ILE A CA 1
ATOM 1492 C C . ILE A 1 185 ? 11.644 -31.757 -12.065 1.00 82.06 185 ILE A C 1
ATOM 1494 O O . ILE A 1 185 ? 12.827 -32.057 -12.264 1.00 82.06 185 ILE A O 1
ATOM 1498 N N . PRO A 1 186 ? 10.633 -32.559 -12.449 1.00 73.00 186 PRO A N 1
ATOM 1499 C CA . PRO A 1 186 ? 10.854 -33.786 -13.204 1.00 73.00 186 PRO A CA 1
ATOM 1500 C C . PRO A 1 186 ? 11.685 -33.541 -14.473 1.00 73.00 186 PRO A C 1
ATOM 1502 O O . PRO A 1 186 ? 11.360 -32.681 -15.285 1.00 73.00 186 PRO A O 1
ATOM 1505 N N . GLY A 1 187 ? 12.767 -34.306 -14.652 1.00 63.38 187 GLY A N 1
ATOM 1506 C CA . GLY A 1 187 ? 13.608 -34.238 -15.855 1.00 63.38 187 GLY A CA 1
ATOM 1507 C C . GLY A 1 187 ? 14.657 -33.118 -15.883 1.00 63.38 187 GLY A C 1
ATOM 1508 O O . GLY A 1 187 ? 15.408 -33.039 -16.854 1.00 63.38 187 GLY A O 1
ATOM 1509 N N . ILE A 1 188 ? 14.766 -32.294 -14.833 1.00 59.66 188 ILE A N 1
ATOM 1510 C CA . ILE A 1 188 ? 15.841 -31.303 -14.663 1.00 59.66 188 ILE A CA 1
ATOM 1511 C C . ILE A 1 188 ? 16.739 -31.760 -13.506 1.00 59.66 188 ILE A C 1
ATOM 1513 O O . ILE A 1 188 ? 16.369 -31.654 -12.339 1.00 59.66 188 ILE A O 1
ATOM 1517 N N . ASN A 1 189 ? 17.923 -32.288 -13.831 1.00 48.09 189 ASN A N 1
ATOM 1518 C CA . ASN A 1 189 ? 18.927 -32.672 -12.837 1.00 48.09 189 ASN A CA 1
ATOM 1519 C C . ASN A 1 189 ? 19.830 -31.468 -12.542 1.00 48.09 189 ASN A C 1
ATOM 1521 O O . ASN A 1 189 ? 20.613 -31.050 -13.393 1.00 48.09 189 ASN A O 1
ATOM 1525 N N . ILE A 1 190 ? 19.713 -30.907 -11.340 1.00 50.06 190 ILE A N 1
ATOM 1526 C CA . ILE A 1 190 ? 20.630 -29.883 -10.833 1.00 50.06 190 ILE A CA 1
ATOM 1527 C C . ILE A 1 190 ? 21.824 -30.633 -10.232 1.00 50.06 190 ILE A C 1
ATOM 1529 O O . ILE A 1 190 ? 21.642 -31.394 -9.280 1.00 50.06 190 ILE A O 1
ATOM 1533 N N . GLN A 1 191 ? 23.031 -30.466 -10.787 1.00 40.12 191 GLN A N 1
ATOM 1534 C CA . GLN A 1 191 ? 24.245 -30.896 -10.086 1.00 40.12 191 GLN A CA 1
ATOM 1535 C C . GLN A 1 191 ? 24.324 -30.115 -8.7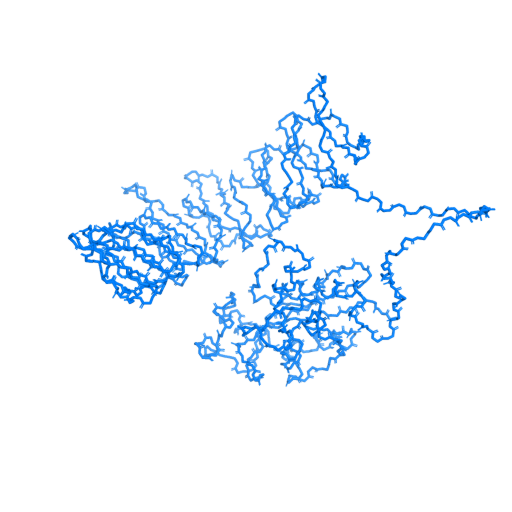72 1.00 40.12 191 GLN A C 1
ATOM 1537 O O . GLN A 1 191 ? 24.271 -28.888 -8.758 1.00 40.12 191 GLN A O 1
ATOM 1542 N N . SER A 1 192 ? 24.362 -30.853 -7.667 1.00 32.81 192 SER A N 1
ATOM 1543 C CA . SER A 1 192 ? 24.385 -30.342 -6.303 1.00 32.81 192 SER A CA 1
ATOM 1544 C C . SER A 1 192 ? 25.496 -29.310 -6.107 1.00 32.81 192 SER A C 1
ATOM 1546 O O . SER A 1 192 ? 26.670 -29.648 -6.230 1.00 32.81 192 SER A O 1
ATOM 1548 N N . ILE A 1 193 ? 25.134 -28.086 -5.719 1.00 32.16 193 ILE A N 1
ATOM 1549 C CA . ILE A 1 193 ? 26.056 -27.179 -5.031 1.00 32.16 193 ILE A CA 1
ATOM 1550 C C . ILE A 1 193 ? 26.204 -27.742 -3.613 1.00 32.16 193 ILE A C 1
ATOM 1552 O O . ILE A 1 193 ? 25.325 -27.578 -2.766 1.00 32.16 193 ILE A O 1
ATOM 1556 N N . SER A 1 194 ? 27.264 -28.516 -3.388 1.00 27.84 194 SER A N 1
ATOM 1557 C CA . SER A 1 194 ? 27.630 -29.055 -2.080 1.00 27.84 194 SER A CA 1
ATOM 1558 C C . SER A 1 194 ? 28.197 -27.935 -1.210 1.00 27.84 194 SER A C 1
ATOM 1560 O O . SER A 1 194 ? 29.292 -27.436 -1.463 1.00 27.84 194 SER A O 1
ATOM 1562 N N . ILE A 1 195 ? 27.449 -27.550 -0.178 1.00 32.22 195 ILE A N 1
ATOM 1563 C CA . ILE A 1 195 ? 27.978 -26.800 0.961 1.00 32.22 195 ILE A CA 1
ATOM 1564 C C . ILE A 1 195 ? 28.675 -27.834 1.850 1.00 32.22 195 ILE A C 1
ATOM 1566 O O . ILE A 1 195 ? 28.011 -28.522 2.622 1.00 32.22 195 ILE A O 1
ATOM 1570 N N . GLU A 1 196 ? 29.994 -27.981 1.716 1.00 25.20 196 GLU A N 1
ATOM 1571 C CA . GLU A 1 196 ? 30.802 -28.670 2.724 1.00 25.20 196 GLU A CA 1
ATOM 1572 C C . GLU A 1 196 ? 31.514 -27.641 3.601 1.00 25.20 196 GLU A C 1
ATOM 1574 O O . GLU A 1 196 ? 32.270 -26.782 3.151 1.00 25.20 196 GLU A O 1
ATOM 1579 N N . SER A 1 197 ? 31.188 -27.737 4.885 1.00 27.03 197 SER A N 1
ATOM 1580 C CA . SER A 1 197 ? 31.771 -27.029 6.011 1.00 27.03 197 SER A CA 1
ATOM 1581 C C . SER A 1 197 ? 33.290 -27.182 6.056 1.00 27.03 197 SER A C 1
ATOM 1583 O O . SER A 1 197 ? 33.819 -28.292 6.043 1.00 27.03 197 SER A O 1
ATOM 1585 N N . SER A 1 198 ? 33.971 -26.051 6.204 1.00 25.41 198 SER A N 1
ATOM 1586 C CA . SER A 1 198 ? 35.390 -25.930 6.519 1.00 25.41 198 SER A CA 1
ATOM 1587 C C . SER A 1 198 ? 35.801 -26.791 7.721 1.00 25.41 198 SER A C 1
ATOM 1589 O O . SER A 1 198 ? 35.415 -26.494 8.851 1.00 25.41 198 SER A O 1
ATOM 1591 N N . ASN A 1 199 ? 36.661 -27.783 7.485 1.00 24.91 199 ASN A N 1
ATOM 1592 C CA . ASN A 1 199 ? 37.635 -28.240 8.469 1.00 24.91 199 ASN A CA 1
ATOM 1593 C C . ASN A 1 199 ? 39.034 -27.891 7.955 1.00 24.91 199 ASN A C 1
ATOM 1595 O O . ASN A 1 199 ? 39.399 -28.187 6.821 1.00 24.91 199 ASN A O 1
ATOM 1599 N N . CYS A 1 200 ? 39.777 -27.207 8.815 1.00 27.34 200 CYS A N 1
ATOM 1600 C CA . CYS A 1 200 ? 41.136 -26.739 8.608 1.00 27.34 200 CYS A CA 1
ATOM 1601 C C . CYS A 1 200 ? 42.083 -27.928 8.355 1.00 27.34 200 CYS A C 1
ATOM 1603 O O . CYS A 1 200 ? 42.089 -28.880 9.136 1.00 27.34 200 CYS A O 1
ATOM 1605 N N . GLY A 1 201 ? 42.887 -27.869 7.291 1.00 23.95 201 GLY A N 1
ATOM 1606 C CA . GLY A 1 201 ? 43.909 -28.863 6.967 1.00 23.95 201 GLY A CA 1
ATOM 1607 C C . GLY A 1 201 ? 45.117 -28.188 6.323 1.00 23.95 201 GLY A C 1
ATOM 1608 O O . GLY A 1 201 ? 44.995 -27.562 5.277 1.00 23.95 201 GLY A O 1
ATOM 1609 N N . ILE A 1 202 ? 46.249 -28.277 7.013 1.00 26.61 202 ILE A N 1
ATOM 1610 C CA . ILE A 1 202 ? 47.543 -27.659 6.711 1.00 26.61 202 ILE A CA 1
ATOM 1611 C C . ILE A 1 202 ? 48.297 -28.442 5.612 1.00 26.61 202 ILE A C 1
ATOM 1613 O O . ILE A 1 202 ? 48.237 -29.667 5.583 1.00 26.61 202 ILE A O 1
ATOM 1617 N N . ASP A 1 203 ? 49.038 -27.677 4.801 1.00 25.17 203 ASP A N 1
ATOM 1618 C CA . ASP A 1 203 ? 50.257 -27.970 4.019 1.00 25.17 203 ASP A CA 1
ATOM 1619 C C . ASP A 1 203 ? 50.281 -28.905 2.786 1.00 25.17 203 ASP A C 1
ATOM 1621 O O . ASP A 1 203 ? 50.250 -30.128 2.864 1.00 25.17 203 ASP A O 1
ATOM 1625 N N . ASP A 1 204 ? 50.506 -28.234 1.645 1.00 26.17 204 ASP A N 1
ATOM 1626 C CA . ASP A 1 204 ? 51.787 -28.155 0.905 1.00 26.17 204 ASP A CA 1
ATOM 1627 C C . ASP A 1 204 ? 52.021 -29.009 -0.367 1.00 26.17 204 ASP A C 1
ATOM 1629 O O . ASP A 1 204 ? 51.883 -30.230 -0.423 1.00 26.17 204 ASP A O 1
ATOM 1633 N N . SER A 1 205 ? 52.548 -28.276 -1.358 1.00 25.70 205 SER A N 1
ATOM 1634 C CA . SER A 1 205 ? 53.424 -28.651 -2.476 1.00 25.70 205 SER A CA 1
ATOM 1635 C C . SER A 1 205 ? 52.874 -28.974 -3.891 1.00 25.70 205 SER A C 1
ATOM 1637 O O . SER A 1 205 ? 52.317 -30.026 -4.190 1.00 25.70 205 SER A O 1
ATOM 1639 N N . SER A 1 206 ? 53.284 -28.089 -4.823 1.00 29.00 206 SER A N 1
ATOM 1640 C CA . SER A 1 206 ? 53.753 -28.342 -6.211 1.00 29.00 206 SER A CA 1
ATOM 1641 C C . SER A 1 206 ? 52.803 -28.271 -7.438 1.00 29.00 206 SER A C 1
ATOM 1643 O O . SER A 1 206 ? 52.499 -29.247 -8.106 1.00 29.00 206 SER A O 1
ATOM 1645 N N . ASN A 1 207 ? 52.455 -27.032 -7.807 1.00 29.25 207 ASN A N 1
ATOM 1646 C CA . ASN A 1 207 ? 52.613 -26.358 -9.119 1.00 29.25 207 ASN A CA 1
ATOM 1647 C C . ASN A 1 207 ? 52.625 -27.166 -10.458 1.00 29.25 207 ASN A C 1
ATOM 1649 O O . ASN A 1 207 ? 53.607 -27.851 -10.749 1.00 29.25 207 ASN A O 1
ATOM 1653 N N . LYS A 1 208 ? 51.661 -26.893 -11.369 1.00 28.58 208 LYS A N 1
ATOM 1654 C CA . LYS A 1 208 ? 51.880 -26.274 -12.714 1.00 28.58 208 LYS A CA 1
ATOM 1655 C C . LYS A 1 208 ? 50.575 -26.084 -13.530 1.00 28.58 208 LYS A C 1
ATOM 1657 O O . LYS A 1 208 ? 49.769 -26.993 -13.667 1.00 28.58 208 LYS A O 1
ATOM 1662 N N . HIS A 1 209 ? 50.438 -24.870 -14.075 1.00 32.28 209 HIS A N 1
ATOM 1663 C CA . HIS A 1 209 ? 49.308 -24.220 -14.763 1.00 32.28 209 HIS A CA 1
ATOM 1664 C C . HIS A 1 209 ? 48.542 -24.967 -15.875 1.00 32.28 209 HIS A C 1
ATOM 1666 O O . HIS A 1 209 ? 49.140 -25.512 -16.801 1.00 32.28 209 HIS A O 1
ATOM 1672 N N . VAL A 1 210 ? 47.217 -24.752 -15.871 1.00 26.88 210 VAL A N 1
ATOM 1673 C CA . VAL A 1 210 ? 46.299 -24.673 -17.031 1.00 26.88 210 VAL A CA 1
ATOM 1674 C C . VAL A 1 210 ? 45.401 -23.428 -16.799 1.00 26.88 210 VAL A C 1
ATOM 1676 O O . VAL A 1 210 ? 45.141 -23.118 -15.636 1.00 26.88 210 VAL A O 1
ATOM 1679 N N . PRO A 1 211 ? 45.024 -22.645 -17.833 1.00 25.20 211 PRO A N 1
ATOM 1680 C CA . PRO A 1 211 ? 44.736 -21.210 -17.720 1.00 25.20 211 PRO A CA 1
ATOM 1681 C C . PRO A 1 211 ? 43.388 -20.870 -17.074 1.00 25.20 211 PRO A C 1
ATOM 1683 O O . PRO A 1 211 ? 42.383 -21.534 -17.314 1.00 25.20 211 PRO A O 1
ATOM 1686 N N . GLU A 1 212 ? 43.389 -19.770 -16.323 1.00 27.44 212 GLU A N 1
ATOM 1687 C CA . GLU A 1 212 ? 42.217 -19.045 -15.834 1.00 27.44 212 GLU A CA 1
ATOM 1688 C C . GLU A 1 212 ? 41.223 -18.705 -16.960 1.00 27.44 212 GLU A C 1
ATOM 1690 O O . GLU A 1 212 ? 41.573 -18.037 -17.934 1.00 27.44 212 GLU A O 1
ATOM 1695 N N . ILE A 1 213 ? 39.955 -19.081 -16.775 1.00 31.47 213 ILE A N 1
ATOM 1696 C CA . ILE A 1 213 ? 38.820 -18.328 -17.317 1.00 31.47 213 ILE A CA 1
ATOM 1697 C C . ILE A 1 213 ? 38.249 -17.544 -16.134 1.00 31.47 213 ILE A C 1
ATOM 1699 O O . ILE A 1 213 ? 37.588 -18.102 -15.260 1.00 31.47 213 ILE A O 1
ATOM 1703 N N . ILE A 1 214 ? 38.589 -16.257 -16.082 1.00 32.12 214 ILE A N 1
ATOM 1704 C CA . ILE A 1 214 ? 38.062 -15.278 -15.131 1.00 32.12 214 ILE A CA 1
ATOM 1705 C C . ILE A 1 214 ? 36.657 -14.891 -15.601 1.00 32.12 214 ILE A C 1
ATOM 1707 O O . ILE A 1 214 ? 36.516 -14.157 -16.573 1.00 32.12 214 ILE A O 1
ATOM 1711 N N . GLU A 1 215 ? 35.626 -15.322 -14.880 1.00 31.28 215 GLU A N 1
ATOM 1712 C CA . GLU A 1 215 ? 34.382 -14.554 -14.763 1.00 31.28 215 GLU A CA 1
ATOM 1713 C C . GLU A 1 215 ? 34.239 -14.115 -13.306 1.00 31.28 215 GLU A C 1
ATOM 1715 O O . GLU A 1 215 ? 33.787 -14.844 -12.424 1.00 31.28 215 GLU A O 1
ATOM 1720 N N . SER A 1 216 ? 34.713 -12.899 -13.044 1.00 31.28 216 SER A N 1
ATOM 1721 C CA . SER A 1 216 ? 34.574 -12.208 -11.772 1.00 31.28 216 SER A CA 1
ATOM 1722 C C . SER A 1 216 ? 33.124 -11.769 -11.557 1.00 31.28 216 SER A C 1
ATOM 1724 O O . SER A 1 216 ? 32.644 -10.887 -12.263 1.00 31.28 216 SER A O 1
ATOM 1726 N N . ASN A 1 217 ? 32.463 -12.273 -10.518 1.00 39.97 217 ASN A N 1
ATOM 1727 C CA . ASN A 1 217 ? 31.316 -11.593 -9.910 1.00 39.97 217 ASN A CA 1
ATOM 1728 C C . ASN A 1 217 ? 31.663 -11.181 -8.473 1.00 39.97 217 ASN A C 1
ATOM 1730 O O . ASN A 1 217 ? 31.041 -11.609 -7.506 1.00 39.97 217 ASN A O 1
ATOM 1734 N N . ASN A 1 218 ? 32.666 -10.307 -8.349 1.00 41.31 218 ASN A N 1
ATOM 1735 C CA . ASN A 1 218 ? 32.917 -9.514 -7.144 1.00 41.31 218 ASN A CA 1
ATOM 1736 C C . ASN A 1 218 ? 32.019 -8.267 -7.171 1.00 41.31 218 ASN A C 1
ATOM 1738 O O . ASN A 1 218 ? 32.503 -7.154 -7.375 1.00 41.31 218 ASN A O 1
ATOM 1742 N N . LYS A 1 219 ? 30.699 -8.428 -7.019 1.00 51.72 219 LYS A N 1
ATOM 1743 C CA . LYS A 1 219 ? 29.809 -7.267 -6.859 1.00 51.72 219 LYS A CA 1
ATOM 1744 C C . LYS A 1 219 ? 29.830 -6.825 -5.400 1.00 51.72 219 LYS A C 1
ATOM 1746 O O . LYS A 1 219 ? 29.256 -7.479 -4.533 1.00 51.72 219 LYS A O 1
ATOM 1751 N N . HIS A 1 220 ? 30.504 -5.713 -5.133 1.00 61.62 220 HIS A N 1
ATOM 1752 C CA . HIS A 1 220 ? 30.533 -5.082 -3.818 1.00 61.62 220 HIS A CA 1
ATOM 1753 C C . HIS A 1 220 ? 29.726 -3.794 -3.848 1.00 61.62 220 HIS A C 1
ATOM 1755 O O . HIS A 1 220 ? 29.787 -3.035 -4.812 1.00 61.62 220 HIS A O 1
ATOM 1761 N N . LYS A 1 221 ? 28.967 -3.557 -2.777 1.00 74.19 221 LYS A N 1
ATOM 1762 C CA . LYS A 1 221 ? 28.213 -2.320 -2.606 1.00 74.19 221 LYS A CA 1
ATOM 1763 C C . LYS A 1 221 ? 29.189 -1.147 -2.577 1.00 74.19 221 LYS A C 1
ATOM 1765 O O . LYS A 1 221 ? 30.185 -1.198 -1.854 1.00 74.19 221 LYS A O 1
ATOM 1770 N N . LEU A 1 222 ? 28.889 -0.101 -3.338 1.00 84.12 222 LEU A N 1
ATOM 1771 C CA . LEU A 1 222 ? 29.714 1.095 -3.407 1.00 84.12 222 LEU A CA 1
ATOM 1772 C C . LEU A 1 222 ? 29.866 1.756 -2.032 1.00 84.12 222 LEU A C 1
ATOM 1774 O O . LEU A 1 222 ? 28.892 1.951 -1.295 1.00 84.12 222 LEU A O 1
ATOM 1778 N N . ILE A 1 223 ? 31.094 2.163 -1.720 1.00 89.88 223 ILE A N 1
ATOM 1779 C CA . ILE A 1 223 ? 31.448 2.934 -0.530 1.00 89.88 223 ILE A CA 1
ATOM 1780 C C . ILE A 1 223 ? 31.556 4.406 -0.919 1.00 89.88 223 ILE A C 1
ATOM 1782 O O . ILE A 1 223 ? 32.218 4.774 -1.887 1.00 89.88 223 ILE A O 1
ATOM 1786 N N . ARG A 1 224 ? 30.898 5.277 -0.154 1.00 92.75 224 ARG A N 1
ATOM 1787 C CA . ARG A 1 224 ? 30.942 6.729 -0.368 1.00 92.75 224 ARG A CA 1
ATOM 1788 C C . ARG A 1 224 ? 32.276 7.268 0.118 1.00 92.75 224 ARG A C 1
ATOM 1790 O O . ARG A 1 224 ? 32.676 6.989 1.249 1.00 92.75 224 ARG A O 1
ATOM 1797 N N . LYS A 1 225 ? 32.929 8.095 -0.693 1.00 93.19 225 LYS A N 1
ATOM 1798 C CA . LYS A 1 225 ? 34.210 8.704 -0.335 1.00 93.19 225 LYS A CA 1
ATOM 1799 C C . LYS A 1 225 ? 34.231 10.175 -0.703 1.00 93.19 225 LYS A C 1
ATOM 1801 O O . LYS A 1 225 ? 33.901 10.544 -1.827 1.00 93.19 225 LYS A O 1
ATOM 1806 N N . GLN A 1 226 ? 34.659 11.011 0.237 1.00 95.50 226 GLN A N 1
ATOM 1807 C CA . GLN A 1 226 ? 34.858 12.434 -0.006 1.00 95.50 226 GLN A CA 1
ATOM 1808 C C . GLN A 1 226 ? 36.332 12.725 -0.272 1.00 95.50 226 GLN A C 1
ATOM 1810 O O . GLN A 1 226 ? 37.215 12.273 0.460 1.00 95.50 226 GLN A O 1
ATOM 1815 N N . ASN A 1 227 ? 36.601 13.528 -1.294 1.00 93.19 227 ASN A N 1
ATOM 1816 C CA . ASN A 1 227 ? 37.917 14.096 -1.511 1.00 93.19 227 ASN A CA 1
ATOM 1817 C C . ASN A 1 227 ? 38.111 15.307 -0.590 1.00 93.19 227 ASN A C 1
ATOM 1819 O O . ASN A 1 227 ? 37.317 16.248 -0.568 1.00 93.19 227 ASN A O 1
ATOM 1823 N N . THR A 1 228 ? 39.187 15.285 0.191 1.00 91.06 228 THR A N 1
ATOM 1824 C CA . THR A 1 228 ? 39.457 16.292 1.223 1.00 91.06 228 THR A CA 1
ATOM 1825 C C . THR A 1 228 ? 39.896 17.646 0.663 1.00 91.06 228 THR A C 1
ATOM 1827 O O . THR A 1 228 ? 39.753 18.650 1.360 1.00 91.06 228 THR A O 1
ATOM 1830 N N . GLN A 1 229 ? 40.393 17.700 -0.577 1.00 90.00 229 GLN A N 1
ATOM 1831 C CA . GLN A 1 229 ? 40.889 18.923 -1.215 1.00 90.00 229 GLN A CA 1
ATOM 1832 C C . GLN A 1 229 ? 39.766 19.712 -1.890 1.00 90.00 229 GLN A C 1
ATOM 1834 O O . GLN A 1 229 ? 39.618 20.904 -1.637 1.00 90.00 229 GLN A O 1
ATOM 1839 N N . ASN A 1 230 ? 38.957 19.055 -2.728 1.00 90.56 230 ASN A N 1
ATOM 1840 C CA . ASN A 1 230 ? 37.884 19.718 -3.481 1.00 90.56 230 ASN A CA 1
ATOM 1841 C C . ASN A 1 230 ? 36.498 19.598 -2.817 1.00 90.56 230 ASN A C 1
ATOM 1843 O O . ASN A 1 230 ? 35.545 20.202 -3.301 1.00 90.56 230 ASN A O 1
ATOM 1847 N N . ARG A 1 231 ? 36.390 18.832 -1.717 1.00 93.19 231 ARG A N 1
ATOM 1848 C CA . ARG A 1 231 ? 35.158 18.557 -0.949 1.00 93.19 231 ARG A CA 1
ATOM 1849 C C . ARG A 1 231 ? 34.051 17.828 -1.717 1.00 93.19 231 ARG A C 1
ATOM 1851 O O . ARG A 1 231 ? 32.964 17.651 -1.168 1.00 93.19 231 ARG A O 1
ATOM 1858 N N . LYS A 1 232 ? 34.327 17.355 -2.931 1.00 94.62 232 LYS A N 1
ATOM 1859 C CA . LYS A 1 232 ? 33.397 16.566 -3.739 1.00 94.62 232 LYS A CA 1
ATOM 1860 C C . LYS A 1 232 ? 33.411 15.102 -3.311 1.00 94.62 232 LYS A C 1
ATOM 1862 O O . LYS A 1 232 ? 34.396 14.593 -2.770 1.00 94.62 232 LYS A O 1
ATOM 1867 N N . TRP A 1 233 ? 32.315 14.423 -3.585 1.00 95.50 233 TRP A N 1
ATOM 1868 C CA . TRP A 1 233 ? 32.090 13.023 -3.288 1.00 95.50 233 TRP A CA 1
ATOM 1869 C C . TRP A 1 233 ? 32.141 12.170 -4.550 1.00 95.50 233 TRP A C 1
ATOM 1871 O O . TRP A 1 233 ? 31.755 12.610 -5.632 1.00 95.50 233 TRP A O 1
ATOM 1881 N N . GLY A 1 234 ? 32.604 10.940 -4.375 1.00 92.00 234 GLY A N 1
ATOM 1882 C CA . GLY A 1 234 ? 32.581 9.872 -5.363 1.00 92.00 234 GLY A CA 1
ATOM 1883 C C . GLY A 1 234 ? 32.273 8.540 -4.683 1.00 92.00 234 GLY A C 1
ATOM 1884 O O . GLY A 1 234 ? 31.962 8.489 -3.484 1.00 92.00 234 GLY A O 1
ATOM 1885 N N . PHE A 1 235 ? 32.396 7.459 -5.440 1.00 91.19 235 PHE A N 1
ATOM 1886 C CA . PHE A 1 235 ? 32.163 6.104 -4.954 1.00 91.19 235 PHE A CA 1
ATOM 1887 C C . PHE A 1 235 ? 33.378 5.228 -5.216 1.00 91.19 235 PHE A C 1
ATOM 1889 O O . PHE A 1 235 ? 33.959 5.297 -6.295 1.00 91.19 235 PHE A O 1
ATOM 1896 N N . CYS A 1 236 ? 33.755 4.397 -4.252 1.00 87.06 236 CYS A N 1
ATOM 1897 C CA . CYS A 1 236 ? 34.824 3.417 -4.386 1.00 87.06 236 CYS A CA 1
ATOM 1898 C C . CYS A 1 236 ? 34.345 1.997 -4.072 1.00 87.06 236 CYS A C 1
ATOM 1900 O O . CYS A 1 236 ? 33.289 1.798 -3.468 1.00 87.06 236 CYS A O 1
ATOM 1902 N N . ASP A 1 237 ? 35.128 1.009 -4.491 1.00 82.44 237 ASP A N 1
ATOM 1903 C CA . ASP A 1 237 ? 34.968 -0.370 -4.046 1.00 82.44 237 ASP A CA 1
ATOM 1904 C C . ASP A 1 237 ? 35.503 -0.562 -2.609 1.00 82.44 237 ASP A C 1
ATOM 1906 O O . ASP A 1 237 ? 36.055 0.347 -1.979 1.00 82.44 237 ASP A O 1
ATOM 1910 N N . GLN A 1 238 ? 35.372 -1.781 -2.086 1.00 84.31 238 GLN A N 1
ATOM 1911 C CA . GLN A 1 238 ? 35.890 -2.169 -0.766 1.00 84.31 238 GLN A CA 1
ATOM 1912 C C . GLN A 1 238 ? 37.418 -2.068 -0.624 1.00 84.31 238 GLN A C 1
ATOM 1914 O O . GLN A 1 238 ? 37.927 -1.951 0.488 1.00 84.31 238 GLN A O 1
ATOM 1919 N N . ASN A 1 239 ? 38.145 -2.098 -1.742 1.00 83.88 239 ASN A N 1
ATOM 1920 C CA . ASN A 1 239 ? 39.596 -1.938 -1.789 1.00 83.88 239 ASN A CA 1
ATOM 1921 C C . ASN A 1 239 ? 39.993 -0.461 -1.912 1.00 83.88 239 ASN A C 1
ATOM 1923 O O . ASN A 1 239 ? 41.173 -0.147 -2.060 1.00 83.88 239 ASN A O 1
ATOM 1927 N N . ASN A 1 240 ? 39.018 0.450 -1.807 1.00 83.19 240 ASN A N 1
ATOM 1928 C CA . ASN A 1 240 ? 39.184 1.892 -1.898 1.00 83.19 240 ASN A CA 1
ATOM 1929 C C . ASN A 1 240 ? 39.569 2.394 -3.304 1.00 83.19 240 ASN A C 1
ATOM 1931 O O . ASN A 1 240 ? 39.987 3.554 -3.439 1.00 83.19 240 ASN A O 1
ATOM 1935 N N . ASN A 1 241 ? 39.398 1.561 -4.338 1.00 83.50 241 ASN A N 1
ATOM 1936 C CA . ASN A 1 241 ? 39.552 1.952 -5.737 1.00 83.50 241 ASN A CA 1
ATOM 1937 C C . ASN A 1 241 ? 38.341 2.774 -6.163 1.00 83.50 241 ASN A C 1
ATOM 1939 O O . ASN A 1 241 ? 37.202 2.372 -5.943 1.00 83.50 241 ASN A O 1
ATOM 1943 N N . LEU A 1 242 ? 38.579 3.935 -6.765 1.00 82.75 242 LEU A N 1
ATOM 1944 C CA . LEU A 1 242 ? 37.514 4.837 -7.190 1.00 82.75 242 LEU A CA 1
ATOM 1945 C C . LEU A 1 242 ? 36.763 4.236 -8.392 1.00 82.75 242 LEU A C 1
ATOM 1947 O O . LEU A 1 242 ? 37.382 3.910 -9.399 1.00 82.75 242 LEU A O 1
ATOM 1951 N N . ILE A 1 243 ? 35.446 4.089 -8.260 1.00 84.12 243 ILE A N 1
ATOM 1952 C CA . ILE A 1 243 ? 34.522 3.594 -9.292 1.00 84.12 243 ILE A CA 1
ATOM 1953 C C . ILE A 1 243 ? 33.815 4.763 -9.975 1.00 84.12 243 ILE A C 1
ATOM 1955 O O . ILE A 1 243 ? 33.709 4.799 -11.196 1.00 84.12 243 ILE A O 1
ATOM 1959 N N . ILE A 1 244 ? 33.368 5.745 -9.189 1.00 85.06 244 ILE A N 1
ATOM 1960 C CA . ILE A 1 244 ? 32.823 7.005 -9.697 1.00 85.06 244 ILE A CA 1
ATOM 1961 C C . ILE A 1 244 ? 33.644 8.140 -9.105 1.00 85.06 244 ILE A C 1
ATOM 1963 O O . ILE A 1 244 ? 33.813 8.217 -7.885 1.00 85.06 244 ILE A O 1
ATOM 1967 N N . ASP A 1 245 ? 34.138 9.012 -9.982 1.00 88.56 245 ASP A N 1
ATOM 1968 C CA . ASP A 1 245 ? 34.997 10.135 -9.625 1.00 88.56 245 ASP A CA 1
ATOM 1969 C C . ASP A 1 245 ? 34.357 11.090 -8.608 1.00 88.56 245 ASP A C 1
ATOM 1971 O O . ASP A 1 245 ? 33.144 11.114 -8.398 1.00 88.56 245 ASP A O 1
ATOM 1975 N N . TYR A 1 246 ? 35.192 11.925 -7.981 1.00 91.50 246 TYR A N 1
ATOM 1976 C CA . TYR A 1 246 ? 34.759 12.954 -7.033 1.00 91.50 246 TYR A CA 1
ATOM 1977 C C . TYR A 1 246 ? 34.060 14.126 -7.737 1.00 91.50 246 TYR A C 1
ATOM 1979 O O . TYR A 1 246 ? 34.603 15.231 -7.818 1.00 91.50 246 TYR A O 1
ATOM 1987 N N . ILE A 1 247 ? 32.867 13.875 -8.267 1.00 91.00 247 ILE A N 1
ATOM 1988 C CA . ILE A 1 247 ? 32.086 14.832 -9.059 1.00 91.00 247 ILE A CA 1
ATOM 1989 C C . ILE A 1 247 ? 30.873 15.376 -8.303 1.00 91.00 247 ILE A C 1
ATOM 1991 O O . ILE A 1 247 ? 30.410 16.476 -8.612 1.00 91.00 247 ILE A O 1
ATOM 1995 N N . TYR A 1 248 ? 30.380 14.647 -7.299 1.00 95.25 248 TYR A N 1
ATOM 1996 C CA . TYR A 1 248 ? 29.145 14.988 -6.601 1.00 95.25 248 TYR A CA 1
ATOM 1997 C C . TYR A 1 248 ? 29.380 16.025 -5.504 1.00 95.25 248 TYR A C 1
ATOM 1999 O O . TYR A 1 248 ? 30.331 15.944 -4.731 1.00 95.25 248 TYR A O 1
ATOM 2007 N N . ASP A 1 249 ? 28.492 17.004 -5.409 1.00 96.00 249 ASP A N 1
ATOM 2008 C CA . ASP A 1 249 ? 28.458 17.973 -4.312 1.00 96.00 249 ASP A CA 1
ATOM 2009 C C . ASP A 1 249 ? 28.002 17.330 -3.001 1.00 96.00 249 ASP A C 1
ATOM 2011 O O . ASP A 1 249 ? 28.487 17.675 -1.923 1.00 96.00 249 ASP A O 1
ATOM 2015 N N . TRP A 1 250 ? 27.082 16.372 -3.101 1.00 96.06 250 TRP A N 1
ATOM 2016 C CA . TRP A 1 250 ? 26.478 15.688 -1.968 1.00 96.06 250 TRP A CA 1
ATOM 2017 C C . TRP A 1 250 ? 25.987 14.294 -2.376 1.00 96.06 250 TRP A C 1
ATOM 2019 O O . TRP A 1 250 ? 25.637 14.072 -3.537 1.00 96.06 250 TRP A O 1
ATOM 2029 N N . ILE A 1 251 ? 25.980 13.365 -1.415 1.00 95.38 251 ILE A N 1
ATOM 2030 C CA . ILE A 1 251 ? 25.470 11.997 -1.558 1.00 95.38 251 ILE A CA 1
ATOM 2031 C C . ILE A 1 251 ? 24.543 11.697 -0.375 1.00 95.38 251 ILE A C 1
ATOM 2033 O O . ILE A 1 251 ? 24.951 11.828 0.782 1.00 95.38 251 ILE A O 1
ATOM 2037 N N . GLY A 1 252 ? 23.321 11.262 -0.675 1.00 92.12 252 GLY A N 1
ATOM 2038 C CA . GLY A 1 252 ? 22.285 10.928 0.296 1.00 92.12 252 GLY A CA 1
ATOM 2039 C C . GLY A 1 252 ? 22.376 9.513 0.848 1.00 92.12 252 GLY A C 1
ATOM 2040 O O . GLY A 1 252 ? 23.346 8.789 0.627 1.00 92.12 252 GLY A O 1
ATOM 2041 N N . ILE A 1 253 ? 21.361 9.106 1.612 1.00 88.81 253 ILE A N 1
ATOM 2042 C CA . ILE A 1 253 ? 21.241 7.734 2.121 1.00 88.81 253 ILE A CA 1
ATOM 2043 C C . ILE A 1 253 ? 20.813 6.762 1.015 1.00 88.81 253 ILE A C 1
ATOM 2045 O O . ILE A 1 253 ? 20.381 7.165 -0.059 1.00 88.81 253 ILE A O 1
ATOM 2049 N N . THR A 1 254 ? 20.974 5.463 1.276 1.00 85.81 254 THR A N 1
ATOM 2050 C CA . THR A 1 254 ? 20.449 4.441 0.368 1.00 85.81 254 THR A CA 1
ATOM 2051 C C . THR A 1 254 ? 18.975 4.233 0.684 1.00 85.81 254 THR A C 1
ATOM 2053 O O . THR A 1 254 ? 18.641 4.005 1.845 1.00 85.81 254 THR A O 1
ATOM 2056 N N . ASN A 1 255 ? 18.126 4.243 -0.334 1.00 86.69 255 ASN A N 1
ATOM 2057 C CA . ASN A 1 255 ? 16.708 3.927 -0.231 1.00 86.69 255 ASN A CA 1
ATOM 2058 C C . ASN A 1 255 ? 16.304 3.107 -1.469 1.00 86.69 255 ASN A C 1
ATOM 2060 O O . ASN A 1 255 ? 16.674 3.443 -2.591 1.00 86.69 255 ASN A O 1
ATOM 2064 N N . GLU A 1 256 ? 15.669 1.955 -1.238 1.00 78.56 256 GLU A N 1
ATOM 2065 C CA . GLU A 1 256 ? 15.285 0.984 -2.277 1.00 78.56 256 GLU A CA 1
ATOM 2066 C C . GLU A 1 256 ? 16.399 0.591 -3.281 1.00 78.56 256 GLU A C 1
ATOM 2068 O O . GLU A 1 256 ? 16.153 0.304 -4.452 1.00 78.56 256 GLU A O 1
ATOM 2073 N N . GLY A 1 257 ? 17.654 0.555 -2.821 1.00 82.88 257 GLY A N 1
ATOM 2074 C CA . GLY A 1 257 ? 18.805 0.203 -3.662 1.00 82.88 257 GLY A CA 1
ATOM 2075 C C . GLY A 1 257 ? 19.346 1.346 -4.527 1.00 82.88 257 GLY A C 1
ATOM 2076 O O . GLY A 1 257 ? 20.300 1.124 -5.268 1.00 82.88 257 GLY A O 1
ATOM 2077 N N . MET A 1 258 ? 18.809 2.559 -4.383 1.00 90.62 258 MET A N 1
ATOM 2078 C CA . MET A 1 258 ? 19.294 3.776 -5.032 1.00 90.62 258 MET A CA 1
ATOM 2079 C C . MET A 1 258 ? 19.910 4.732 -4.007 1.00 90.62 258 MET A C 1
ATOM 2081 O O . MET A 1 258 ? 19.575 4.713 -2.820 1.00 90.62 258 MET A O 1
ATOM 2085 N N . VAL A 1 259 ? 20.836 5.566 -4.462 1.00 94.00 259 VAL A N 1
ATOM 2086 C CA . VAL A 1 259 ? 21.494 6.618 -3.689 1.00 94.00 259 VAL A CA 1
ATOM 2087 C C . VAL A 1 259 ? 21.310 7.932 -4.429 1.00 94.00 259 VAL A C 1
ATOM 2089 O O . VAL A 1 259 ? 21.718 8.062 -5.579 1.00 94.00 259 VAL A O 1
ATOM 2092 N N . GLU A 1 260 ? 20.707 8.908 -3.762 1.00 96.44 260 GLU A N 1
ATOM 2093 C CA . GLU A 1 260 ? 20.559 10.263 -4.287 1.00 96.44 260 GLU A CA 1
ATOM 2094 C C . GLU A 1 260 ? 21.917 10.973 -4.349 1.00 96.44 260 GLU A C 1
ATOM 2096 O O . GLU A 1 260 ? 22.710 10.908 -3.405 1.00 96.44 260 GLU A O 1
ATOM 2101 N N . VAL A 1 261 ? 22.196 11.655 -5.458 1.00 97.25 261 VAL A N 1
ATOM 2102 C CA . VAL A 1 261 ? 23.459 12.364 -5.692 1.00 97.25 261 VAL A CA 1
ATOM 2103 C C . VAL A 1 261 ? 23.213 13.732 -6.311 1.00 97.25 261 VAL A C 1
ATOM 2105 O O . VAL A 1 261 ? 22.274 13.918 -7.080 1.00 97.25 261 VAL A O 1
ATOM 2108 N N . HIS A 1 262 ? 24.038 14.718 -5.957 1.00 97.62 262 HIS A N 1
ATOM 2109 C CA . HIS A 1 262 ? 23.828 16.111 -6.364 1.00 97.62 262 HIS A CA 1
ATOM 2110 C C . HIS A 1 262 ? 25.001 16.644 -7.181 1.00 97.62 262 HIS A C 1
ATOM 2112 O O . HIS A 1 262 ? 26.156 16.440 -6.812 1.00 97.62 262 HIS A O 1
ATOM 2118 N N . ILE A 1 263 ? 24.711 17.376 -8.258 1.00 96.38 263 ILE A N 1
ATOM 2119 C CA . ILE A 1 263 ? 25.689 18.192 -8.999 1.00 96.38 263 ILE A CA 1
ATOM 2120 C C . ILE A 1 263 ? 25.052 19.547 -9.288 1.00 96.38 263 ILE A C 1
ATOM 2122 O O . ILE A 1 263 ? 23.999 19.609 -9.916 1.00 96.38 263 ILE A O 1
ATOM 2126 N N . ASN A 1 264 ? 25.684 20.645 -8.870 1.00 93.00 264 ASN A N 1
ATOM 2127 C CA . ASN A 1 264 ? 25.216 22.013 -9.127 1.00 93.00 264 ASN A CA 1
ATOM 2128 C C . ASN A 1 264 ? 23.739 22.231 -8.734 1.00 93.00 264 ASN A C 1
ATOM 2130 O O . ASN A 1 264 ? 22.994 22.895 -9.454 1.00 93.00 264 ASN A O 1
ATOM 2134 N N . ARG A 1 265 ? 23.323 21.669 -7.587 1.00 93.06 265 ARG A N 1
ATOM 2135 C CA . ARG A 1 265 ? 21.936 21.666 -7.067 1.00 93.06 265 ARG A CA 1
ATOM 2136 C C . ARG A 1 265 ? 20.920 20.864 -7.887 1.00 93.06 265 ARG A C 1
ATOM 2138 O O . ARG A 1 265 ? 19.737 20.930 -7.588 1.00 93.06 265 ARG A O 1
ATOM 2145 N N . LYS A 1 266 ? 21.356 20.127 -8.908 1.00 97.69 266 LYS A N 1
ATOM 2146 C CA . LYS A 1 266 ? 20.517 19.159 -9.614 1.00 97.69 266 LYS A CA 1
ATOM 2147 C C . LYS A 1 266 ? 20.675 17.786 -8.992 1.00 97.69 266 LYS A C 1
ATOM 2149 O O . LYS A 1 266 ? 21.788 17.400 -8.626 1.00 97.69 266 LYS A O 1
ATOM 2154 N N . ILE A 1 267 ? 19.572 17.058 -8.939 1.00 98.12 267 ILE A N 1
ATOM 2155 C CA . ILE A 1 267 ? 19.480 15.738 -8.329 1.00 98.12 267 ILE A CA 1
ATOM 2156 C C . ILE A 1 267 ? 19.545 14.663 -9.411 1.00 98.12 267 ILE A C 1
ATOM 2158 O O . ILE A 1 267 ? 18.931 14.790 -10.476 1.00 98.12 267 ILE A O 1
ATOM 2162 N N . GLY A 1 268 ? 20.325 13.624 -9.139 1.00 96.44 268 GLY A N 1
ATOM 2163 C CA . GLY A 1 268 ? 20.416 12.376 -9.887 1.00 96.44 268 GLY A CA 1
ATOM 2164 C C . GLY A 1 268 ? 20.489 11.202 -8.916 1.00 96.44 268 GLY A C 1
ATOM 2165 O O . GLY A 1 268 ? 20.386 11.380 -7.700 1.00 96.44 268 GLY A O 1
ATOM 2166 N N . PHE A 1 269 ? 20.688 9.996 -9.439 1.00 96.31 269 PHE A N 1
ATOM 2167 C CA . PHE A 1 269 ? 20.728 8.792 -8.612 1.00 96.31 269 PHE A CA 1
ATOM 2168 C C . PHE A 1 269 ? 21.771 7.808 -9.112 1.00 96.31 269 PHE A C 1
ATOM 2170 O O . PHE A 1 269 ? 22.038 7.724 -10.305 1.00 96.31 269 PHE A O 1
ATOM 2177 N N . VAL A 1 270 ? 22.331 7.036 -8.196 1.00 89.69 270 VAL A N 1
ATOM 2178 C CA . VAL A 1 270 ? 23.244 5.935 -8.499 1.00 89.69 270 VAL A CA 1
ATOM 2179 C C . VAL A 1 270 ? 22.735 4.709 -7.766 1.00 89.69 270 VAL A C 1
ATOM 2181 O O . VAL A 1 270 ? 22.384 4.810 -6.590 1.00 89.69 270 VAL A O 1
ATOM 2184 N N . ASP A 1 271 ? 22.660 3.561 -8.427 1.00 84.38 271 ASP A N 1
ATOM 2185 C CA . ASP A 1 271 ? 22.356 2.332 -7.700 1.00 84.38 271 ASP A CA 1
ATOM 2186 C C . ASP A 1 271 ? 23.499 1.945 -6.744 1.00 84.38 271 ASP A C 1
ATOM 2188 O O . ASP A 1 271 ? 24.624 2.441 -6.804 1.00 84.38 271 ASP A O 1
ATOM 2192 N N . VAL A 1 272 ? 23.220 1.047 -5.806 1.00 83.00 272 VAL A N 1
ATOM 2193 C CA . VAL A 1 272 ? 24.212 0.629 -4.802 1.00 83.00 272 VAL A CA 1
ATOM 2194 C C . VAL A 1 272 ? 25.423 -0.120 -5.371 1.00 83.00 272 VAL A C 1
ATOM 2196 O O . VAL A 1 272 ? 26.373 -0.356 -4.623 1.00 83.00 272 VAL A O 1
ATOM 2199 N N . TRP A 1 273 ? 25.410 -0.486 -6.650 1.00 79.94 273 TRP A N 1
ATOM 2200 C CA . TRP A 1 273 ? 26.472 -1.217 -7.345 1.00 79.94 273 TRP A CA 1
ATOM 2201 C C . TRP A 1 273 ? 27.271 -0.324 -8.306 1.00 79.94 273 TRP A C 1
ATOM 2203 O O . TRP A 1 273 ? 28.358 -0.708 -8.729 1.00 79.94 273 TRP A O 1
ATOM 2213 N N . GLY A 1 274 ? 26.771 0.875 -8.612 1.00 77.50 274 GLY A N 1
ATOM 2214 C CA . GLY A 1 274 ? 27.331 1.780 -9.613 1.00 77.50 274 GLY A CA 1
ATOM 2215 C C . GLY A 1 274 ? 26.984 1.415 -11.050 1.00 77.50 274 GLY A C 1
ATOM 2216 O O . GLY A 1 274 ? 27.610 1.952 -11.960 1.00 77.50 274 GLY A O 1
ATOM 2217 N N . GLU A 1 275 ? 26.038 0.499 -11.267 1.00 77.12 275 GLU A N 1
ATOM 2218 C CA . GLU A 1 275 ? 25.716 -0.025 -12.602 1.00 77.12 275 GLU A CA 1
ATOM 2219 C C . GLU A 1 275 ? 24.765 0.909 -13.353 1.00 77.12 275 GLU A C 1
ATOM 2221 O O . GLU A 1 275 ? 24.926 1.141 -14.551 1.00 77.12 275 GLU A O 1
ATOM 2226 N N . ASN A 1 276 ? 23.811 1.495 -12.636 1.00 73.75 276 ASN A N 1
ATOM 2227 C CA . ASN A 1 276 ? 22.901 2.502 -13.138 1.00 73.75 276 ASN A CA 1
ATOM 2228 C C . ASN A 1 276 ? 23.191 3.870 -12.516 1.00 73.75 276 ASN A C 1
ATOM 2230 O O . ASN A 1 276 ? 23.137 4.050 -11.297 1.00 73.75 276 ASN A O 1
ATOM 2234 N N . VAL A 1 277 ? 23.445 4.850 -13.382 1.00 81.81 277 VAL A N 1
ATOM 2235 C CA . VAL A 1 277 ? 23.650 6.253 -13.021 1.00 81.81 277 VAL A CA 1
ATOM 2236 C C . VAL A 1 277 ? 22.612 7.091 -13.754 1.00 81.81 277 VAL A C 1
ATOM 2238 O O . VAL A 1 277 ? 22.707 7.325 -14.959 1.00 81.81 277 VAL A O 1
ATOM 2241 N N . ILE A 1 278 ? 21.631 7.582 -13.007 1.00 89.88 278 ILE A N 1
ATOM 2242 C CA . ILE A 1 278 ? 20.639 8.545 -13.468 1.00 89.88 278 ILE A CA 1
ATOM 2243 C C . ILE A 1 278 ? 21.265 9.945 -13.359 1.00 89.88 278 ILE A C 1
ATOM 2245 O O . ILE A 1 278 ? 21.600 10.372 -12.248 1.00 89.88 278 ILE A O 1
ATOM 2249 N N . PRO A 1 279 ? 21.434 10.682 -14.475 1.00 89.62 279 PRO A N 1
ATOM 2250 C CA . PRO A 1 279 ? 22.108 11.978 -14.466 1.00 89.62 279 PRO A CA 1
ATOM 2251 C C . PRO A 1 279 ? 21.453 12.996 -13.532 1.00 89.62 279 PRO A C 1
ATOM 2253 O O . PRO A 1 279 ? 20.229 13.035 -13.408 1.00 89.62 279 PRO A O 1
ATOM 2256 N N . CYS A 1 280 ? 22.269 13.878 -12.948 1.00 93.75 280 CYS A N 1
ATOM 2257 C CA . CYS A 1 280 ? 21.783 14.994 -12.144 1.00 93.75 280 CYS A CA 1
ATOM 2258 C C . CYS A 1 280 ? 21.051 16.020 -13.017 1.00 93.75 280 CYS A C 1
ATOM 2260 O O . CYS A 1 280 ? 21.676 16.895 -13.617 1.00 93.75 280 CYS A O 1
ATOM 2262 N N . GLN A 1 281 ? 19.727 15.903 -13.100 1.00 95.56 281 GLN A N 1
ATOM 2263 C CA . GLN A 1 281 ? 18.890 16.727 -13.977 1.00 95.56 281 GLN A CA 1
ATOM 2264 C C . GLN A 1 281 ? 17.585 17.207 -13.332 1.00 95.56 281 GLN A C 1
ATOM 2266 O O . GLN A 1 281 ? 16.927 18.077 -13.908 1.00 95.56 281 GLN A O 1
ATOM 2271 N N . PHE A 1 282 ? 17.213 16.657 -12.174 1.00 97.88 282 PHE A N 1
ATOM 2272 C CA . PHE A 1 282 ? 15.976 16.999 -11.474 1.00 97.88 282 PHE A CA 1
ATOM 2273 C C . PHE A 1 282 ? 16.187 18.185 -10.535 1.00 97.88 282 PHE A C 1
ATOM 2275 O O . PHE A 1 282 ? 17.300 18.411 -10.052 1.00 97.88 282 PHE A O 1
ATOM 2282 N N . ASP A 1 283 ? 15.134 18.969 -10.337 1.00 97.56 283 ASP A N 1
ATOM 2283 C CA . ASP A 1 283 ? 15.126 20.126 -9.439 1.00 97.56 283 ASP A CA 1
ATOM 2284 C C . ASP A 1 283 ? 14.915 19.689 -7.985 1.00 97.56 283 ASP A C 1
ATOM 2286 O O . ASP A 1 283 ? 15.641 20.125 -7.095 1.00 97.56 283 ASP A O 1
ATOM 2290 N N . GLU A 1 284 ? 13.963 18.783 -7.767 1.00 97.62 284 GLU A N 1
ATOM 2291 C CA . GLU A 1 284 ? 13.625 18.196 -6.469 1.00 97.62 284 GLU A CA 1
ATOM 2292 C C . GLU A 1 284 ? 13.366 16.692 -6.622 1.00 97.62 284 GLU A C 1
ATOM 2294 O O . GLU A 1 284 ? 13.069 16.206 -7.718 1.00 97.62 284 GLU A O 1
ATOM 2299 N N . ALA A 1 285 ? 13.488 15.955 -5.521 1.00 97.12 285 ALA A N 1
ATOM 2300 C CA . ALA A 1 285 ? 13.239 14.523 -5.452 1.00 97.12 285 ALA A CA 1
ATOM 2301 C C . ALA A 1 285 ? 12.736 14.127 -4.061 1.00 97.12 285 ALA A C 1
ATOM 2303 O O . ALA A 1 285 ? 13.093 14.758 -3.064 1.00 97.12 285 ALA A O 1
ATOM 2304 N N . GLN A 1 286 ? 11.933 13.069 -4.001 1.00 95.81 286 GLN A N 1
ATOM 2305 C CA . GLN A 1 286 ? 11.580 12.380 -2.761 1.00 95.81 286 GLN A CA 1
ATOM 2306 C C . GLN A 1 286 ? 12.373 11.067 -2.646 1.00 95.81 286 GLN A C 1
ATOM 2308 O O . GLN A 1 286 ? 13.378 10.851 -3.325 1.00 95.81 286 GLN A O 1
ATOM 2313 N N . PHE A 1 287 ? 11.928 10.170 -1.768 1.00 91.81 287 PHE A N 1
ATOM 2314 C CA . PHE A 1 287 ? 12.436 8.804 -1.704 1.00 91.81 287 PHE A CA 1
ATOM 2315 C C . PHE A 1 287 ? 11.739 7.910 -2.732 1.00 91.81 287 PHE A C 1
ATOM 2317 O O . PHE A 1 287 ? 10.583 8.141 -3.091 1.00 91.81 287 PHE A O 1
ATOM 2324 N N . PHE A 1 288 ? 12.443 6.867 -3.172 1.00 89.88 288 PHE A N 1
ATOM 2325 C CA . PHE A 1 288 ? 11.801 5.754 -3.851 1.00 89.88 288 PHE A CA 1
ATOM 2326 C C . PHE A 1 288 ? 10.823 5.070 -2.889 1.00 89.88 288 PHE A C 1
ATOM 2328 O O . PHE A 1 288 ? 11.135 4.836 -1.716 1.00 89.88 288 PHE A O 1
ATOM 2335 N N . SER A 1 289 ? 9.643 4.771 -3.410 1.00 89.44 289 SER A N 1
ATOM 2336 C CA . SER A 1 289 ? 8.587 4.022 -2.748 1.00 89.44 289 SER A CA 1
ATOM 2337 C C . SER A 1 289 ? 7.882 3.198 -3.813 1.00 89.44 289 SER A C 1
ATOM 2339 O O . SER A 1 289 ? 7.531 3.731 -4.869 1.00 89.44 289 SER A O 1
ATOM 2341 N N . GLU A 1 290 ? 7.735 1.897 -3.579 1.00 84.38 290 GLU A N 1
ATOM 2342 C CA . GLU A 1 290 ? 7.085 0.971 -4.521 1.00 84.38 290 GLU A CA 1
ATOM 2343 C C . GLU A 1 290 ? 7.762 0.962 -5.906 1.00 84.38 290 GLU A C 1
ATOM 2345 O O . GLU A 1 290 ? 7.139 0.752 -6.946 1.00 84.38 290 GLU A O 1
ATOM 2350 N N . GLY A 1 291 ? 9.079 1.200 -5.935 1.00 85.25 291 GLY A N 1
ATOM 2351 C CA . GLY A 1 291 ? 9.869 1.224 -7.166 1.00 85.25 291 GLY A CA 1
ATOM 2352 C C . GLY A 1 291 ? 9.792 2.524 -7.975 1.00 85.25 291 GLY A C 1
ATOM 2353 O O . GLY A 1 291 ? 10.480 2.616 -8.997 1.00 85.25 291 GLY A O 1
ATOM 2354 N N . LEU A 1 292 ? 9.037 3.528 -7.519 1.00 92.06 292 LEU A N 1
ATOM 2355 C CA . LEU A 1 292 ? 8.909 4.842 -8.154 1.00 92.06 292 LEU A CA 1
ATOM 2356 C C . LEU A 1 292 ? 9.450 5.959 -7.254 1.00 92.06 292 LEU A C 1
ATOM 2358 O O . LEU A 1 292 ? 9.352 5.886 -6.035 1.00 92.06 292 LEU A O 1
ATOM 2362 N N . ASN A 1 293 ? 9.994 7.020 -7.848 1.00 97.94 293 ASN A N 1
ATOM 2363 C CA . ASN A 1 293 ? 10.422 8.225 -7.135 1.00 97.94 293 ASN A CA 1
ATOM 2364 C C . ASN A 1 293 ? 9.755 9.464 -7.735 1.00 97.94 293 ASN A C 1
ATOM 2366 O O . ASN A 1 293 ? 9.832 9.680 -8.948 1.00 97.94 293 ASN A O 1
ATOM 2370 N N . ALA A 1 294 ? 9.122 10.267 -6.880 1.00 98.19 294 ALA A N 1
ATOM 2371 C CA . ALA A 1 294 ? 8.608 11.578 -7.240 1.00 98.19 294 ALA A CA 1
ATOM 2372 C C . ALA A 1 294 ? 9.767 12.560 -7.437 1.00 98.19 294 ALA A C 1
ATOM 2374 O O . ALA A 1 294 ? 10.432 12.954 -6.480 1.00 98.19 294 ALA A O 1
ATOM 2375 N N . VAL A 1 295 ? 9.975 12.996 -8.675 1.00 98.50 295 VAL A N 1
ATOM 2376 C CA . VAL A 1 295 ? 11.014 13.967 -9.032 1.00 98.50 295 VAL A CA 1
ATOM 2377 C C . VAL A 1 295 ? 10.392 15.141 -9.770 1.00 98.50 295 VAL A C 1
ATOM 2379 O O . VAL A 1 295 ? 9.375 14.982 -10.450 1.00 98.50 295 VAL A O 1
ATOM 2382 N N . SER A 1 296 ? 10.989 16.326 -9.657 1.00 98.00 296 SER A N 1
ATOM 2383 C CA . SER A 1 296 ? 10.508 17.519 -10.350 1.00 98.00 296 SER A CA 1
ATOM 2384 C C . SER A 1 296 ? 11.468 18.000 -11.430 1.00 98.00 296 SER A C 1
ATOM 2386 O O . SER A 1 296 ? 12.692 17.834 -11.362 1.00 98.00 296 SER A O 1
ATOM 2388 N N . LYS A 1 297 ? 10.889 18.592 -12.472 1.00 95.25 297 LYS A N 1
ATOM 2389 C CA . LYS A 1 297 ? 11.611 19.256 -13.552 1.00 95.25 297 LYS A CA 1
ATOM 2390 C C . LYS A 1 297 ? 10.815 20.474 -13.991 1.00 95.25 297 LYS A C 1
ATOM 2392 O O . LYS A 1 297 ? 9.642 20.355 -14.335 1.00 95.25 297 LYS A O 1
ATOM 2397 N N . ASN A 1 298 ? 11.455 21.639 -14.007 1.00 92.75 298 ASN A N 1
ATOM 2398 C CA . ASN A 1 298 ? 10.830 22.920 -14.354 1.00 92.75 298 ASN A CA 1
ATOM 2399 C C . ASN A 1 298 ? 9.611 23.259 -13.469 1.00 92.75 298 ASN A C 1
ATOM 2401 O O . ASN A 1 298 ? 8.632 23.824 -13.951 1.00 92.75 298 ASN A O 1
ATOM 2405 N N . GLY A 1 299 ? 9.669 22.905 -12.181 1.00 91.12 299 GLY A N 1
ATOM 2406 C CA . GLY A 1 299 ? 8.622 23.221 -11.201 1.00 91.12 299 GLY A CA 1
ATOM 2407 C C . GLY A 1 299 ? 7.381 22.324 -11.242 1.00 91.12 299 GLY A C 1
ATOM 2408 O O . GLY A 1 299 ? 6.422 22.610 -10.532 1.00 91.12 299 GLY A O 1
ATOM 2409 N N . LEU A 1 300 ? 7.386 21.254 -12.043 1.00 95.62 300 LEU A N 1
ATOM 2410 C CA . LEU A 1 300 ? 6.339 20.231 -12.047 1.00 95.62 300 LEU A CA 1
ATOM 2411 C C . LEU A 1 300 ? 6.921 18.875 -11.663 1.00 95.62 300 LEU A C 1
ATOM 2413 O O . LEU A 1 300 ? 8.039 18.543 -12.056 1.00 95.62 300 LEU A O 1
ATOM 2417 N N . PHE A 1 301 ? 6.147 18.094 -10.922 1.00 97.75 301 PHE A N 1
ATOM 2418 C CA . PHE A 1 301 ? 6.456 16.742 -10.484 1.00 97.75 301 PHE A CA 1
ATOM 2419 C C . PHE A 1 301 ? 5.915 15.691 -11.453 1.00 97.75 301 PHE A C 1
ATOM 2421 O O . PHE A 1 301 ? 4.832 15.834 -12.029 1.00 97.75 301 PHE A O 1
ATOM 2428 N N . GLY A 1 302 ? 6.693 14.624 -11.593 1.00 97.94 302 GLY A N 1
ATOM 2429 C CA . GLY A 1 302 ? 6.344 13.356 -12.221 1.00 97.94 302 GLY A CA 1
ATOM 2430 C C . GLY A 1 302 ? 7.026 12.217 -11.461 1.00 97.94 302 GLY A C 1
ATOM 2431 O O . GLY A 1 302 ? 7.637 12.443 -10.415 1.00 97.94 302 GLY A O 1
ATOM 2432 N N . PHE A 1 303 ? 6.951 10.997 -11.986 1.00 98.19 303 PHE A N 1
ATOM 2433 C CA . PHE A 1 303 ? 7.565 9.832 -11.348 1.00 98.19 303 PHE A CA 1
ATOM 2434 C C . PHE A 1 303 ? 8.489 9.097 -12.304 1.00 98.19 303 PHE A C 1
ATOM 2436 O O . PHE A 1 303 ? 8.135 8.846 -13.460 1.00 98.19 303 PHE A O 1
ATOM 2443 N N . ILE A 1 304 ? 9.663 8.726 -11.802 1.00 96.50 304 ILE A N 1
ATOM 2444 C CA . ILE A 1 304 ? 10.625 7.873 -12.500 1.00 96.50 304 ILE A CA 1
ATOM 2445 C C . ILE A 1 304 ? 10.726 6.514 -11.816 1.00 96.50 304 ILE A C 1
ATOM 2447 O O . ILE A 1 304 ? 10.552 6.415 -10.603 1.00 96.50 304 ILE A O 1
ATOM 2451 N N . ASP A 1 305 ? 11.045 5.475 -12.580 1.00 87.25 305 ASP A N 1
ATOM 2452 C CA . ASP A 1 305 ? 11.458 4.191 -12.014 1.00 87.25 305 ASP A CA 1
ATOM 2453 C C . ASP A 1 305 ? 12.955 4.175 -11.653 1.00 87.25 305 ASP A C 1
ATOM 2455 O O . ASP A 1 305 ? 13.697 5.136 -11.879 1.00 87.25 305 ASP A O 1
ATOM 2459 N N . ARG A 1 306 ? 13.427 3.052 -11.097 1.00 86.06 306 ARG A N 1
ATOM 2460 C CA . ARG A 1 306 ? 14.842 2.865 -10.724 1.00 86.06 306 ARG A CA 1
ATOM 2461 C C . ARG A 1 306 ? 15.802 2.818 -11.916 1.00 86.06 306 ARG A C 1
ATOM 2463 O O . ARG A 1 306 ? 17.003 2.921 -11.697 1.00 86.06 306 ARG A O 1
ATOM 2470 N N . ALA A 1 307 ? 15.303 2.677 -13.147 1.00 81.94 307 ALA A N 1
ATOM 2471 C CA . ALA A 1 307 ? 16.091 2.816 -14.372 1.00 81.94 307 ALA A CA 1
ATOM 2472 C C . ALA A 1 307 ? 16.183 4.285 -14.837 1.00 81.94 307 ALA A C 1
ATOM 2474 O O . ALA A 1 307 ? 16.920 4.591 -15.772 1.00 81.94 307 ALA A O 1
ATOM 2475 N N . GLY A 1 308 ? 15.464 5.203 -14.182 1.00 83.31 308 GLY A N 1
ATOM 2476 C CA . GLY A 1 308 ? 15.374 6.613 -14.557 1.00 83.31 308 GLY A CA 1
ATOM 2477 C C . GLY A 1 308 ? 14.376 6.885 -15.677 1.00 83.31 308 GLY A C 1
ATOM 2478 O O . GLY A 1 308 ? 14.355 7.994 -16.217 1.00 83.31 308 GLY A O 1
ATOM 2479 N N . ILE A 1 309 ? 13.550 5.899 -16.035 1.00 85.62 309 ILE A N 1
ATOM 2480 C CA . ILE A 1 309 ? 12.501 6.054 -17.040 1.00 85.62 309 ILE A CA 1
ATOM 2481 C C . ILE A 1 309 ? 11.328 6.779 -16.389 1.00 85.62 309 ILE A C 1
ATOM 2483 O O . ILE A 1 309 ? 10.825 6.357 -15.351 1.00 85.62 309 ILE A O 1
ATOM 2487 N N . VAL A 1 310 ? 10.868 7.859 -17.021 1.00 92.31 310 VAL A N 1
ATOM 2488 C CA . VAL A 1 310 ? 9.661 8.582 -16.604 1.00 92.31 310 VAL A CA 1
ATOM 2489 C C . VAL A 1 310 ? 8.447 7.680 -16.821 1.00 92.31 310 VAL A C 1
ATOM 2491 O O . VAL A 1 310 ? 8.092 7.382 -17.961 1.00 92.31 310 VAL A O 1
ATOM 2494 N N . ARG A 1 311 ? 7.825 7.240 -15.726 1.00 94.00 311 ARG A N 1
ATOM 2495 C CA . ARG A 1 311 ? 6.589 6.445 -15.721 1.00 94.00 311 ARG A CA 1
ATOM 2496 C C . ARG A 1 311 ? 5.355 7.326 -15.672 1.00 94.00 311 ARG A C 1
ATOM 2498 O O . ARG A 1 311 ? 4.386 7.042 -16.363 1.00 94.00 311 ARG A O 1
ATOM 2505 N N . ILE A 1 312 ? 5.433 8.430 -14.933 1.00 94.88 312 ILE A N 1
ATOM 2506 C CA . ILE A 1 312 ? 4.356 9.415 -14.836 1.00 94.88 312 ILE A CA 1
ATOM 2507 C C . ILE A 1 312 ? 4.913 10.782 -15.258 1.00 94.88 312 ILE A C 1
ATOM 2509 O O . ILE A 1 312 ? 5.905 11.229 -14.674 1.00 94.88 312 ILE A O 1
ATOM 2513 N N . PRO A 1 313 ? 4.325 11.446 -16.270 1.00 96.50 313 PRO A N 1
ATOM 2514 C CA . PRO A 1 313 ? 4.816 12.722 -16.790 1.00 96.50 313 PRO A CA 1
ATOM 2515 C C . PRO A 1 313 ? 4.887 13.853 -15.751 1.00 96.50 313 PRO A C 1
ATOM 2517 O O . PRO A 1 313 ? 4.156 13.862 -14.765 1.00 96.50 313 PRO A O 1
ATOM 2520 N N . PHE A 1 314 ? 5.734 14.853 -16.021 1.00 96.06 314 PHE A N 1
ATOM 2521 C CA . PHE A 1 314 ? 5.888 16.066 -15.206 1.00 96.06 314 PHE A CA 1
ATOM 2522 C C . PHE A 1 314 ? 4.711 17.031 -15.397 1.00 96.06 314 PHE A C 1
ATOM 2524 O O . PHE A 1 314 ? 4.811 17.989 -16.165 1.00 96.06 314 PHE A O 1
ATOM 2531 N N . VAL A 1 315 ? 3.583 16.754 -14.747 1.00 94.38 315 VAL A N 1
ATOM 2532 C CA . VAL A 1 315 ? 2.328 17.512 -14.924 1.00 94.38 315 VAL A CA 1
ATOM 2533 C C . VAL A 1 315 ? 1.687 17.966 -13.612 1.00 94.38 315 VAL A C 1
ATOM 2535 O O . VAL A 1 315 ? 0.680 18.670 -13.640 1.00 94.38 315 VAL A O 1
ATOM 2538 N N . TYR A 1 316 ? 2.252 17.589 -12.464 1.00 94.81 316 TYR A N 1
ATOM 2539 C CA . TYR A 1 316 ? 1.677 17.877 -1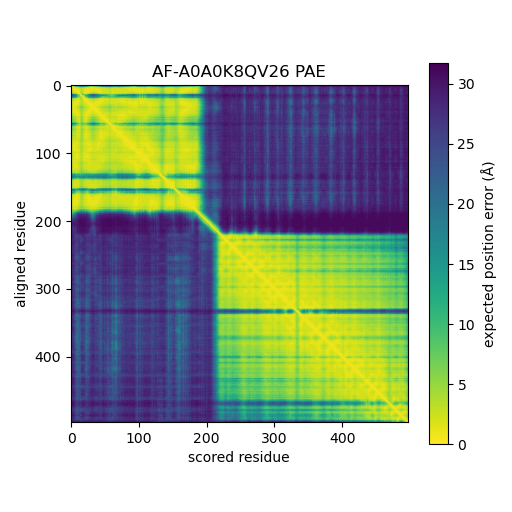1.150 1.00 94.81 316 TYR A CA 1
ATOM 2540 C C . TYR A 1 316 ? 2.409 19.021 -10.451 1.00 94.81 316 TYR A C 1
ATOM 2542 O O . TYR A 1 316 ? 3.630 19.112 -10.512 1.00 94.81 316 TYR A O 1
ATOM 2550 N N . ASN A 1 317 ? 1.682 19.897 -9.762 1.00 93.94 317 ASN A N 1
ATOM 2551 C CA . ASN A 1 317 ? 2.278 20.993 -8.990 1.00 93.94 317 ASN A CA 1
ATOM 2552 C C . ASN A 1 317 ? 2.900 20.498 -7.681 1.00 93.94 317 ASN A C 1
ATOM 2554 O O . ASN A 1 317 ? 3.840 21.097 -7.174 1.00 93.94 317 ASN A O 1
ATOM 2558 N N . GLU A 1 318 ? 2.339 19.433 -7.116 1.00 95.00 318 GLU A N 1
ATOM 2559 C CA . GLU A 1 318 ? 2.821 18.779 -5.905 1.00 95.00 318 GLU A CA 1
ATOM 2560 C C . GLU A 1 318 ? 2.374 17.318 -5.938 1.00 95.00 318 GLU A C 1
ATOM 2562 O O . GLU A 1 318 ? 1.298 17.014 -6.454 1.00 95.00 318 GLU A O 1
ATOM 2567 N N . VAL A 1 319 ? 3.195 16.419 -5.406 1.00 97.38 319 VAL A N 1
ATOM 2568 C CA . VAL A 1 319 ? 2.853 15.007 -5.211 1.00 97.38 319 VAL A CA 1
ATOM 2569 C C . VAL A 1 319 ? 3.449 14.524 -3.895 1.00 97.38 319 VAL A C 1
ATOM 2571 O O . VAL A 1 319 ? 4.449 15.073 -3.430 1.00 97.38 319 VAL A O 1
ATOM 2574 N N . LEU A 1 320 ? 2.878 13.476 -3.318 1.00 97.69 320 LEU A N 1
ATOM 2575 C CA . LEU A 1 320 ? 3.521 12.678 -2.275 1.00 97.69 320 LEU A CA 1
ATOM 2576 C C . LEU A 1 320 ? 3.957 11.326 -2.861 1.00 97.69 320 LEU A C 1
ATOM 2578 O O . LEU A 1 320 ? 3.572 10.964 -3.974 1.00 97.69 320 LEU A O 1
ATOM 2582 N N . ARG A 1 321 ? 4.796 10.587 -2.129 1.00 96.44 321 ARG A N 1
ATOM 2583 C CA . ARG A 1 321 ? 5.247 9.247 -2.533 1.00 96.44 321 ARG A CA 1
ATOM 2584 C C . ARG A 1 321 ? 4.078 8.263 -2.640 1.00 96.44 321 ARG A C 1
ATOM 2586 O O . ARG A 1 321 ? 3.078 8.411 -1.940 1.00 96.44 321 ARG A O 1
ATOM 2593 N N . PHE A 1 322 ? 4.263 7.227 -3.457 1.00 93.81 322 PHE A N 1
ATOM 2594 C CA . PHE A 1 322 ? 3.349 6.089 -3.499 1.00 93.81 322 PHE A CA 1
ATOM 2595 C C . PHE A 1 322 ? 3.331 5.335 -2.170 1.00 93.81 322 PHE A C 1
ATOM 2597 O O . PHE A 1 322 ? 4.377 5.157 -1.537 1.00 93.81 322 PHE A O 1
ATOM 2604 N N . SER A 1 323 ? 2.139 4.919 -1.765 1.00 90.75 323 SER A N 1
ATOM 2605 C CA . SER A 1 323 ? 1.878 4.035 -0.636 1.00 90.75 323 SER A CA 1
ATOM 2606 C C . SER A 1 323 ? 0.586 3.278 -0.927 1.00 90.75 323 SER A C 1
ATOM 2608 O O . SER A 1 323 ? -0.403 3.892 -1.328 1.00 90.75 323 SER A O 1
ATOM 2610 N N . GLU A 1 324 ? 0.605 1.959 -0.781 1.00 85.69 324 GLU A N 1
ATOM 2611 C CA . GLU A 1 324 ? -0.509 1.063 -1.110 1.00 85.69 324 GLU A CA 1
ATOM 2612 C C . GLU A 1 324 ? -1.012 1.248 -2.556 1.00 85.69 324 GLU A C 1
ATOM 2614 O O . GLU A 1 324 ? -2.211 1.203 -2.838 1.00 85.69 324 GLU A O 1
ATOM 2619 N N . GLY A 1 325 ? -0.088 1.492 -3.494 1.00 88.06 325 GLY A N 1
ATOM 2620 C CA . GLY A 1 325 ? -0.383 1.658 -4.920 1.00 88.06 325 GLY A CA 1
ATOM 2621 C C . GLY A 1 325 ? -0.950 3.022 -5.325 1.00 88.06 325 GLY A C 1
ATOM 2622 O O . GLY A 1 325 ? -1.219 3.232 -6.513 1.00 88.06 325 GLY A O 1
ATOM 2623 N N . LEU A 1 326 ? -1.113 3.963 -4.386 1.00 93.31 326 LEU A N 1
ATOM 2624 C CA . LEU A 1 326 ? -1.684 5.290 -4.634 1.00 93.31 326 LEU A CA 1
ATOM 2625 C C . LEU A 1 326 ? -0.768 6.420 -4.162 1.00 93.31 326 LEU A C 1
ATOM 2627 O O . LEU A 1 326 ? -0.045 6.298 -3.176 1.00 93.31 326 LEU A O 1
ATOM 2631 N N . ALA A 1 327 ? -0.826 7.553 -4.857 1.00 98.00 327 ALA A N 1
ATOM 2632 C CA . ALA A 1 327 ? -0.110 8.768 -4.489 1.00 98.00 327 ALA A CA 1
ATOM 2633 C C . ALA A 1 327 ? -1.053 9.980 -4.498 1.00 98.00 327 ALA A C 1
ATOM 2635 O O . ALA A 1 327 ? -1.746 10.210 -5.495 1.00 98.00 327 ALA A O 1
ATOM 2636 N N . PRO A 1 328 ? -1.058 10.799 -3.431 1.00 98.12 328 PRO A N 1
ATOM 2637 C CA . PRO A 1 328 ? -1.599 12.148 -3.478 1.00 98.12 328 PRO A CA 1
ATOM 2638 C C . PRO A 1 328 ? -0.906 12.964 -4.563 1.00 98.12 328 PRO A C 1
ATOM 2640 O O . PRO A 1 328 ? 0.321 13.068 -4.597 1.00 98.12 328 PRO A O 1
ATOM 2643 N N . ALA A 1 329 ? -1.694 13.592 -5.420 1.00 97.12 329 ALA A N 1
ATOM 2644 C CA . ALA A 1 329 ? -1.215 14.507 -6.434 1.00 97.12 329 ALA A CA 1
ATOM 2645 C C . ALA A 1 329 ? -2.076 15.764 -6.436 1.00 97.12 329 ALA A C 1
ATOM 2647 O O . ALA A 1 329 ? -3.291 15.713 -6.245 1.00 97.12 329 ALA A O 1
ATOM 2648 N N . ARG A 1 330 ? -1.451 16.906 -6.691 1.00 93.88 330 ARG A N 1
ATOM 2649 C CA . ARG A 1 330 ? -2.110 18.196 -6.844 1.00 93.88 330 ARG A CA 1
ATOM 2650 C C . ARG A 1 330 ? -1.910 18.684 -8.270 1.00 93.88 330 ARG A C 1
ATOM 2652 O O . ARG A 1 330 ? -0.776 18.834 -8.729 1.00 93.88 330 ARG A O 1
ATOM 2659 N N . SER A 1 331 ? -3.014 18.921 -8.969 1.00 83.25 331 SER A N 1
ATOM 2660 C CA . SER A 1 331 ? -3.039 19.351 -10.372 1.00 83.25 331 SER A CA 1
ATOM 2661 C C . SER A 1 331 ? -4.033 20.498 -10.565 1.00 83.25 331 SER A C 1
ATOM 2663 O O . SER A 1 331 ? -5.030 20.580 -9.846 1.00 83.25 331 SER A O 1
ATOM 2665 N N . GLY A 1 332 ? -3.785 21.380 -11.536 1.00 69.19 332 GLY A N 1
ATOM 2666 C CA . GLY A 1 332 ? -4.745 22.392 -11.983 1.00 69.19 332 GLY A CA 1
ATOM 2667 C C . GLY A 1 332 ? -4.102 23.675 -12.514 1.00 69.19 332 GLY A C 1
ATOM 2668 O O . GLY A 1 332 ? -2.917 23.918 -12.325 1.00 69.19 332 GLY A O 1
ATOM 2669 N N . GLU A 1 333 ? -4.906 24.518 -13.171 1.00 58.47 333 GLU A N 1
ATOM 2670 C CA . GLU A 1 333 ? -4.476 25.819 -13.723 1.00 58.47 333 GLU A CA 1
ATOM 2671 C C . GLU A 1 333 ? -4.917 27.030 -12.872 1.00 58.47 333 GLU A C 1
ATOM 2673 O O . GLU A 1 333 ? -4.522 28.162 -13.159 1.00 58.47 333 GLU A O 1
ATOM 2678 N N . LYS A 1 334 ? -5.770 26.839 -11.849 1.00 58.47 334 LYS A N 1
ATOM 2679 C CA . LYS A 1 334 ? -6.326 27.934 -11.032 1.00 58.47 334 LYS A CA 1
ATOM 2680 C C . LYS A 1 334 ? -6.459 27.572 -9.556 1.00 58.47 334 LYS A C 1
ATOM 2682 O O . LYS A 1 334 ? -6.943 26.505 -9.205 1.00 58.47 334 LYS A O 1
ATOM 2687 N N . GLU A 1 335 ? -6.093 28.538 -8.722 1.00 61.62 335 GLU A N 1
ATOM 2688 C CA . GLU A 1 335 ? -6.130 28.475 -7.262 1.00 61.62 335 GLU A CA 1
ATOM 2689 C C . GLU A 1 335 ? -7.566 28.439 -6.678 1.00 61.62 335 GLU A C 1
ATOM 2691 O O . GLU A 1 335 ? -8.452 29.159 -7.161 1.00 61.62 335 GLU A O 1
ATOM 2696 N N . PRO A 1 336 ? -7.804 27.695 -5.575 1.00 67.31 336 PRO A N 1
ATOM 2697 C CA . PRO A 1 336 ? -6.843 26.813 -4.917 1.00 67.31 336 PRO A CA 1
ATOM 2698 C C . PRO A 1 336 ? -6.636 25.528 -5.720 1.00 67.31 336 PRO A C 1
ATOM 2700 O O . PRO A 1 336 ? -7.617 24.896 -6.111 1.00 67.31 336 PRO A O 1
ATOM 2703 N N . TYR A 1 337 ? -5.379 25.136 -5.936 1.00 74.62 337 TYR A N 1
ATOM 2704 C CA . TYR A 1 337 ? -5.086 23.811 -6.481 1.00 74.62 337 TYR A CA 1
ATOM 2705 C C . TYR A 1 337 ? -5.619 22.735 -5.531 1.00 74.62 337 TYR A C 1
ATOM 2707 O O . TYR A 1 337 ? -5.487 22.861 -4.312 1.00 74.62 337 TYR A O 1
ATOM 2715 N N . GLN A 1 338 ? -6.217 21.681 -6.080 1.00 90.31 338 GLN A N 1
ATOM 2716 C CA . GLN A 1 338 ? -6.869 20.638 -5.293 1.00 90.31 338 GLN A CA 1
ATOM 2717 C C . GLN A 1 338 ? -6.120 19.317 -5.435 1.00 90.31 338 GLN A C 1
ATOM 2719 O O . GLN A 1 338 ? -5.612 18.988 -6.508 1.00 90.31 338 GLN A O 1
ATOM 2724 N N . PHE A 1 339 ? -6.037 18.575 -4.337 1.00 96.00 339 PHE A N 1
ATOM 2725 C CA . PHE A 1 339 ? -5.493 17.229 -4.319 1.00 96.00 339 PHE A CA 1
ATOM 2726 C C . PHE A 1 339 ? -6.512 16.213 -4.839 1.00 96.00 339 PHE A C 1
ATOM 2728 O O . PHE A 1 339 ? -7.726 16.347 -4.646 1.00 96.00 339 PHE A O 1
ATOM 2735 N N . GLY A 1 340 ? -5.982 15.172 -5.462 1.00 96.69 340 GLY A N 1
ATOM 2736 C CA . GLY A 1 340 ? -6.628 13.897 -5.733 1.00 96.69 340 GLY A CA 1
ATOM 2737 C C . GLY A 1 340 ? -5.610 12.769 -5.569 1.00 96.69 340 GLY A C 1
ATOM 2738 O O . GLY A 1 340 ? -4.465 13.023 -5.196 1.00 96.69 340 GLY A O 1
ATOM 2739 N N . TYR A 1 341 ? -6.013 11.537 -5.858 1.00 97.88 341 TYR A N 1
ATOM 2740 C CA . TYR A 1 341 ? -5.111 10.385 -5.861 1.00 97.88 341 TYR A CA 1
ATOM 2741 C C . TYR A 1 341 ? -4.926 9.841 -7.264 1.00 97.88 341 TYR A C 1
ATOM 2743 O O . TYR A 1 341 ? -5.878 9.774 -8.045 1.00 97.88 341 TYR A O 1
ATOM 2751 N N . ILE A 1 342 ? -3.699 9.428 -7.555 1.00 97.19 342 ILE A N 1
ATOM 2752 C CA . ILE A 1 342 ? -3.322 8.735 -8.784 1.00 97.19 342 ILE A CA 1
ATOM 2753 C C . ILE A 1 342 ? -2.763 7.355 -8.449 1.00 97.19 342 ILE A C 1
ATOM 2755 O O . ILE A 1 342 ? -2.188 7.167 -7.378 1.00 97.19 342 ILE A O 1
ATOM 2759 N N . ASN A 1 343 ? -2.911 6.405 -9.366 1.00 90.25 343 ASN A N 1
ATOM 2760 C CA . ASN A 1 343 ? -2.260 5.102 -9.270 1.00 90.25 343 ASN A CA 1
ATOM 2761 C C . ASN A 1 343 ? -0.850 5.116 -9.892 1.00 90.25 343 ASN A C 1
ATOM 2763 O O . ASN A 1 343 ? -0.394 6.135 -10.417 1.00 90.25 343 ASN A O 1
ATOM 2767 N N . THR A 1 344 ? -0.161 3.977 -9.845 1.00 88.50 344 THR A N 1
ATOM 2768 C CA . THR A 1 344 ? 1.222 3.800 -10.333 1.00 88.50 344 THR A CA 1
ATOM 2769 C C . THR A 1 344 ? 1.395 3.973 -11.847 1.00 88.50 344 THR A C 1
ATOM 2771 O O . THR A 1 344 ? 2.506 4.243 -12.304 1.00 88.50 344 THR A O 1
ATOM 2774 N N . ASP A 1 345 ? 0.307 3.907 -12.619 1.00 83.44 345 ASP A N 1
ATOM 2775 C CA . ASP A 1 345 ? 0.282 4.248 -14.050 1.00 83.44 345 ASP A CA 1
ATOM 2776 C C . ASP A 1 345 ? 0.042 5.751 -14.296 1.00 83.44 345 ASP A C 1
ATOM 2778 O O . ASP A 1 345 ? 0.080 6.224 -15.433 1.00 83.44 345 ASP A O 1
ATOM 2782 N N . GLY A 1 346 ? -0.223 6.523 -13.238 1.00 88.38 346 GLY A N 1
ATOM 2783 C CA . GLY A 1 346 ? -0.553 7.945 -13.298 1.00 88.38 346 GLY A CA 1
ATOM 2784 C C . GLY A 1 346 ? -2.021 8.243 -13.603 1.00 88.38 346 GLY A C 1
ATOM 2785 O O . GLY A 1 346 ? -2.360 9.407 -13.828 1.00 88.38 346 GLY A O 1
ATOM 2786 N N . HIS A 1 347 ? -2.897 7.233 -13.601 1.00 90.50 347 HIS A N 1
ATOM 2787 C CA . HIS A 1 347 ? -4.337 7.427 -13.755 1.00 90.50 347 HIS A CA 1
ATOM 2788 C C . HIS A 1 347 ? -4.947 7.975 -12.465 1.00 90.50 347 HIS A C 1
ATOM 2790 O O . HIS A 1 347 ? -4.685 7.463 -11.380 1.00 90.50 347 HIS A O 1
ATOM 2796 N N . ALA A 1 348 ? -5.796 8.996 -12.590 1.00 94.31 348 ALA A N 1
ATOM 2797 C CA . ALA A 1 348 ? -6.540 9.543 -11.464 1.00 94.31 348 ALA A CA 1
ATOM 2798 C C . ALA A 1 348 ? -7.598 8.547 -10.967 1.00 94.31 348 ALA A C 1
ATOM 2800 O O . ALA A 1 348 ? -8.437 8.088 -11.741 1.00 94.31 348 ALA A O 1
ATOM 2801 N N . ILE A 1 349 ? -7.556 8.247 -9.671 1.00 95.12 349 ILE A N 1
ATOM 2802 C CA . ILE A 1 349 ? -8.538 7.426 -8.951 1.00 95.12 349 ILE A CA 1
ATOM 2803 C C . ILE A 1 349 ? -9.629 8.305 -8.341 1.00 95.12 349 ILE A C 1
ATOM 2805 O O . ILE A 1 349 ? -10.790 7.915 -8.289 1.00 95.12 349 ILE A O 1
ATOM 2809 N N . THR A 1 350 ? -9.283 9.530 -7.944 1.00 95.44 350 THR A N 1
ATOM 2810 C CA . THR A 1 350 ? -10.260 10.524 -7.491 1.00 95.44 350 THR A CA 1
ATOM 2811 C C . THR A 1 350 ? -10.278 11.734 -8.409 1.00 95.44 350 THR A C 1
ATOM 2813 O O . THR A 1 350 ? -9.296 12.067 -9.071 1.00 95.44 350 THR A O 1
ATOM 2816 N N . GLU A 1 351 ? -11.373 12.486 -8.360 1.00 93.06 351 GLU A N 1
ATOM 2817 C CA . GLU A 1 351 ? -11.343 13.882 -8.789 1.00 93.06 351 GLU A CA 1
ATOM 2818 C C . GLU A 1 351 ? -10.328 14.673 -7.945 1.00 93.06 351 GLU A C 1
ATOM 2820 O O . GLU A 1 351 ? -10.165 14.423 -6.746 1.00 93.06 351 GLU A O 1
ATOM 2825 N N . PHE A 1 352 ? -9.681 15.666 -8.557 1.00 93.25 352 PHE A N 1
ATOM 2826 C CA . PHE A 1 352 ? -8.840 16.632 -7.852 1.00 93.25 352 PHE A CA 1
ATOM 2827 C C . PHE A 1 352 ? -9.744 17.672 -7.191 1.00 93.25 352 PHE A C 1
ATOM 2829 O O . PHE A 1 352 ? -10.034 18.716 -7.770 1.00 93.25 352 PHE A O 1
ATOM 2836 N N . LYS A 1 353 ? -10.260 17.350 -6.002 1.00 92.75 353 LYS A N 1
ATOM 2837 C CA . LYS A 1 353 ? -11.235 18.186 -5.277 1.00 92.75 353 LYS A CA 1
ATOM 2838 C C . LYS A 1 353 ? -10.909 18.414 -3.805 1.00 92.75 353 LYS A C 1
ATOM 2840 O O . LYS A 1 353 ? -11.550 19.249 -3.159 1.00 92.75 353 LYS A O 1
ATOM 2845 N N . TYR A 1 354 ? -9.936 17.694 -3.262 1.00 95.31 354 TYR A N 1
ATOM 2846 C CA . TYR A 1 354 ? -9.588 17.789 -1.853 1.00 95.31 354 TYR A CA 1
ATOM 2847 C C . TYR A 1 354 ? -8.706 19.008 -1.597 1.00 95.31 354 TYR A C 1
ATOM 2849 O O . TYR A 1 354 ? -7.905 19.411 -2.436 1.00 95.31 354 TYR A O 1
ATOM 2857 N N . TYR A 1 355 ? -8.892 19.631 -0.441 1.00 94.25 355 TYR A N 1
ATOM 2858 C CA . TYR A 1 355 ? -8.041 20.723 0.015 1.00 94.25 355 TYR A CA 1
ATOM 2859 C C . TYR A 1 355 ? -6.659 20.193 0.415 1.00 94.25 355 TYR A C 1
ATOM 2861 O O . TYR A 1 355 ? -5.649 20.749 -0.003 1.00 94.25 355 TYR A O 1
ATOM 2869 N N . GLU A 1 356 ? -6.626 19.077 1.145 1.00 95.25 356 GLU A N 1
ATOM 2870 C CA . GLU A 1 356 ? -5.416 18.320 1.484 1.00 95.25 356 GLU A CA 1
ATOM 2871 C C . GLU A 1 356 ? -5.687 16.819 1.310 1.00 95.25 356 GLU A C 1
ATOM 2873 O O . GLU A 1 356 ? -6.828 16.365 1.459 1.00 95.25 356 GLU A O 1
ATOM 2878 N N . ALA A 1 357 ? -4.633 16.064 1.014 1.00 97.19 357 ALA A N 1
ATOM 2879 C CA . ALA A 1 357 ? -4.612 14.606 0.973 1.00 97.19 357 ALA A CA 1
ATOM 2880 C C . ALA A 1 357 ? -3.279 14.110 1.555 1.00 97.19 357 ALA A C 1
ATOM 2882 O O . ALA A 1 357 ? -2.259 14.779 1.386 1.00 97.19 357 ALA A O 1
ATOM 2883 N N . ASP A 1 358 ? -3.294 12.969 2.238 1.00 96.81 358 ASP A N 1
ATOM 2884 C CA . ASP A 1 358 ? -2.117 12.358 2.871 1.00 96.81 358 ASP A CA 1
ATOM 2885 C C . ASP A 1 358 ? -1.787 11.008 2.219 1.00 96.81 358 ASP A C 1
ATOM 2887 O O . ASP A 1 358 ? -2.583 10.479 1.447 1.00 96.81 358 ASP A O 1
ATOM 2891 N N . ILE A 1 359 ? -0.616 10.436 2.499 1.00 95.50 359 ILE A N 1
ATOM 2892 C CA . ILE A 1 359 ? -0.285 9.096 1.989 1.00 95.50 359 ILE A CA 1
ATOM 2893 C C . ILE A 1 359 ? -1.301 8.055 2.486 1.00 95.50 359 ILE A C 1
ATOM 2895 O O . ILE A 1 359 ? -1.808 8.151 3.604 1.00 95.50 359 ILE A O 1
ATOM 2899 N N . PHE A 1 360 ? -1.589 7.053 1.653 1.00 92.50 360 PHE A N 1
ATOM 2900 C CA . PHE A 1 360 ? -2.420 5.922 2.061 1.00 92.50 360 PHE A CA 1
ATOM 2901 C C . PHE A 1 360 ? -1.726 5.114 3.157 1.00 92.50 360 PHE A C 1
ATOM 2903 O O . PHE A 1 360 ? -0.531 4.819 3.052 1.00 92.50 360 PHE A O 1
ATOM 2910 N N . MET A 1 361 ? -2.479 4.772 4.200 1.00 85.56 361 MET A N 1
ATOM 2911 C CA . MET A 1 361 ? -2.027 3.922 5.297 1.00 85.56 361 MET A CA 1
ATOM 2912 C C . MET A 1 361 ? -3.185 3.064 5.797 1.00 85.56 361 MET A C 1
ATOM 2914 O O . MET A 1 361 ? -4.265 3.585 6.092 1.00 85.56 361 MET A O 1
ATOM 2918 N N . TYR A 1 362 ? -2.936 1.767 5.945 1.00 83.62 362 TYR A N 1
ATOM 2919 C CA . TYR A 1 362 ? -3.893 0.785 6.446 1.00 83.62 362 TYR A CA 1
ATOM 2920 C C . TYR A 1 362 ? -5.198 0.757 5.626 1.00 83.62 362 TYR A C 1
ATOM 2922 O O . TYR A 1 362 ? -6.292 0.632 6.179 1.00 83.62 362 TYR A O 1
ATOM 2930 N N . GLY A 1 363 ? -5.100 0.920 4.303 1.00 86.50 363 GLY A N 1
ATOM 2931 C CA . GLY A 1 363 ? -6.236 0.935 3.376 1.00 86.50 363 GLY A CA 1
ATOM 2932 C C . GLY A 1 363 ? -7.014 2.253 3.316 1.00 86.50 363 GLY A C 1
ATOM 2933 O O . GLY A 1 363 ? -8.013 2.334 2.595 1.00 86.50 363 GLY A O 1
ATOM 2934 N N . LEU A 1 364 ? -6.580 3.286 4.047 1.00 93.19 364 LEU A N 1
ATOM 2935 C CA . LEU A 1 364 ? -7.272 4.569 4.158 1.00 93.19 364 LEU A CA 1
ATOM 2936 C C . LEU A 1 364 ? -6.425 5.732 3.632 1.00 93.19 364 LEU A C 1
ATOM 2938 O O . LEU A 1 364 ? -5.277 5.925 4.032 1.00 93.19 364 LEU A O 1
ATOM 2942 N N . GLY A 1 365 ? -7.038 6.571 2.798 1.00 96.31 365 GLY A N 1
ATOM 2943 C CA . GLY A 1 365 ? -6.493 7.855 2.365 1.00 96.31 365 GLY A CA 1
ATOM 2944 C C . GLY A 1 365 ? -7.131 8.998 3.147 1.00 96.31 365 GLY A C 1
ATOM 2945 O O . GLY A 1 365 ? -8.319 9.284 2.975 1.00 96.31 365 GLY A O 1
ATOM 2946 N N . LYS A 1 366 ? -6.363 9.683 4.000 1.00 98.19 366 LYS A N 1
ATOM 2947 C CA . LYS A 1 366 ? -6.850 10.867 4.729 1.00 98.19 366 LYS A CA 1
ATOM 2948 C C . LYS A 1 366 ? -7.043 12.021 3.751 1.00 98.19 366 LYS A C 1
ATOM 2950 O O . LYS A 1 366 ? -6.132 12.373 3.003 1.00 98.19 366 LYS A O 1
ATOM 2955 N N . VAL A 1 367 ? -8.224 12.630 3.763 1.00 98.06 367 VAL A N 1
ATOM 2956 C CA . VAL A 1 367 ? -8.570 13.754 2.884 1.00 98.06 367 VAL A CA 1
ATOM 2957 C C . VAL A 1 367 ? -9.282 14.857 3.645 1.00 98.06 367 VAL A C 1
ATOM 2959 O O . VAL A 1 367 ? -9.953 14.618 4.653 1.00 98.06 367 VAL A O 1
ATOM 2962 N N . SER A 1 368 ? -9.170 16.088 3.152 1.00 97.19 368 SER A N 1
ATOM 2963 C CA . SER A 1 368 ? -9.866 17.223 3.743 1.00 97.19 368 SER A CA 1
ATOM 2964 C C . SER A 1 368 ? -10.552 18.113 2.711 1.00 97.19 368 SER A C 1
ATOM 2966 O O . SER A 1 368 ? -10.178 18.172 1.541 1.00 97.19 368 SER A O 1
ATOM 2968 N N . VAL A 1 369 ? -11.590 18.826 3.148 1.00 95.56 369 VAL A N 1
ATOM 2969 C CA . VAL A 1 369 ? -12.249 19.888 2.378 1.00 95.56 369 VAL A CA 1
ATOM 2970 C C . VAL A 1 369 ? -12.266 21.178 3.178 1.00 95.56 369 VAL A C 1
ATOM 2972 O O . VAL A 1 369 ? -12.524 21.181 4.384 1.00 95.56 369 VAL A O 1
ATOM 2975 N N . TRP A 1 370 ? -12.035 22.298 2.497 1.00 93.75 370 TRP A N 1
ATOM 2976 C CA . TRP A 1 370 ? -12.062 23.624 3.103 1.00 93.75 370 TRP A CA 1
ATOM 2977 C C . TRP A 1 370 ? -13.322 24.390 2.706 1.00 93.75 370 TRP A C 1
ATOM 2979 O O . TRP A 1 370 ? -13.596 24.646 1.533 1.00 93.75 370 TRP A O 1
ATOM 2989 N N . ASN A 1 371 ? -14.096 24.801 3.708 1.00 91.25 371 ASN A N 1
ATOM 2990 C CA . ASN A 1 371 ? -15.260 25.647 3.511 1.00 91.25 371 ASN A CA 1
ATOM 2991 C C . ASN A 1 371 ? -14.868 27.125 3.658 1.00 91.25 371 ASN A C 1
ATOM 2993 O O . ASN A 1 371 ? -14.712 27.619 4.778 1.00 91.25 371 ASN A O 1
ATOM 2997 N N . LYS A 1 372 ? -14.787 27.838 2.528 1.00 88.94 372 LYS A N 1
ATOM 2998 C CA . LYS A 1 372 ? -14.403 29.262 2.453 1.00 88.94 372 LYS A CA 1
ATOM 2999 C C . LYS A 1 372 ? -15.265 30.184 3.326 1.00 88.94 372 LYS A C 1
ATOM 3001 O O . LYS A 1 372 ? -14.735 31.083 3.965 1.00 88.94 372 LYS A O 1
ATOM 3006 N N . ASN A 1 373 ? -16.576 29.940 3.403 1.00 92.50 373 ASN A N 1
ATOM 3007 C CA . ASN A 1 373 ? -17.513 30.803 4.137 1.00 92.50 373 ASN A CA 1
ATOM 3008 C C . ASN A 1 373 ? -17.332 30.718 5.656 1.00 92.50 373 ASN A C 1
ATOM 3010 O O . ASN A 1 373 ? -17.533 31.695 6.369 1.00 92.50 373 ASN A O 1
ATOM 3014 N N . THR A 1 374 ? -16.982 29.535 6.160 1.00 93.50 374 THR A N 1
ATOM 3015 C CA . THR A 1 374 ? -16.794 29.300 7.602 1.00 93.50 374 THR A CA 1
ATOM 3016 C C . THR A 1 374 ? -15.328 29.289 8.020 1.00 93.50 374 THR A C 1
ATOM 3018 O O . THR A 1 374 ? -15.045 29.250 9.216 1.00 93.50 374 THR A O 1
ATOM 3021 N N . ASN A 1 375 ? -14.418 29.297 7.043 1.00 91.69 375 ASN A N 1
ATOM 3022 C CA . ASN A 1 375 ? -12.991 29.056 7.196 1.00 91.69 375 ASN A CA 1
ATOM 3023 C C . ASN A 1 375 ? -12.680 27.788 8.018 1.00 91.69 375 ASN A C 1
ATOM 3025 O O . ASN A 1 375 ? -11.817 27.787 8.894 1.00 91.69 375 ASN A O 1
ATOM 3029 N N . LYS A 1 376 ? -13.442 26.711 7.786 1.00 93.06 376 LYS A N 1
ATOM 3030 C CA . LYS A 1 376 ? -13.284 25.428 8.487 1.00 93.06 376 LYS A CA 1
ATOM 3031 C C . LYS A 1 376 ? -12.836 24.351 7.516 1.00 93.06 376 LYS A C 1
ATOM 3033 O O . LYS A 1 376 ? -13.445 24.187 6.461 1.00 93.06 376 LYS A O 1
ATOM 3038 N N . VAL A 1 377 ? -11.824 23.597 7.926 1.00 94.75 377 VAL A N 1
ATOM 3039 C CA . VAL A 1 377 ? -11.429 22.339 7.293 1.00 94.75 377 VAL A CA 1
ATOM 3040 C C . VAL A 1 377 ? -12.221 21.202 7.933 1.00 94.75 377 VAL A C 1
ATOM 3042 O O . VAL A 1 377 ? -12.455 21.209 9.149 1.00 94.75 377 VAL A O 1
ATOM 3045 N N . ARG A 1 378 ? -12.682 20.259 7.114 1.00 97.12 378 ARG A N 1
ATOM 3046 C CA . ARG A 1 378 ? -13.285 19.006 7.567 1.00 97.12 378 ARG A CA 1
ATOM 3047 C C . ARG A 1 378 ? -12.513 17.838 6.988 1.00 97.12 378 ARG A C 1
ATOM 3049 O O . ARG A 1 378 ? -12.236 17.840 5.795 1.00 97.12 378 ARG A O 1
ATOM 3056 N N . ILE A 1 379 ? -12.187 16.886 7.850 1.00 98.31 379 ILE A N 1
ATOM 3057 C CA . ILE A 1 379 ? -11.408 15.693 7.529 1.00 98.31 379 ILE A CA 1
ATOM 3058 C C . ILE A 1 379 ? -12.358 14.501 7.417 1.00 98.31 379 ILE A C 1
ATOM 3060 O O . ILE A 1 379 ? -13.364 14.438 8.136 1.00 98.31 379 ILE A O 1
ATOM 3064 N N . GLY A 1 380 ? -12.023 13.601 6.505 1.00 98.12 380 GLY A N 1
ATOM 3065 C CA . GLY A 1 380 ? -12.644 12.310 6.251 1.00 98.12 380 GLY A CA 1
ATOM 3066 C C . GLY A 1 380 ? -11.609 11.373 5.630 1.00 98.12 380 GLY A C 1
ATOM 3067 O O . GLY A 1 380 ? -10.437 11.738 5.501 1.00 98.12 380 GLY A O 1
ATOM 3068 N N . PHE A 1 381 ? -12.036 10.174 5.255 1.00 98.19 381 PHE A N 1
ATOM 3069 C CA . PHE A 1 381 ? -11.160 9.168 4.666 1.00 98.19 381 PHE A CA 1
ATOM 3070 C C . PHE A 1 381 ? -11.842 8.495 3.490 1.00 98.19 381 PHE A C 1
ATOM 3072 O O . PHE A 1 381 ? -13.057 8.270 3.495 1.00 98.19 381 PHE A O 1
ATOM 3079 N N . ILE A 1 382 ? -11.027 8.175 2.497 1.00 96.50 382 ILE A N 1
ATOM 3080 C CA . ILE A 1 382 ? -11.419 7.393 1.336 1.00 96.50 382 ILE A CA 1
ATOM 3081 C C . ILE A 1 382 ? -10.752 6.020 1.375 1.00 96.50 382 ILE A C 1
ATOM 3083 O O . ILE A 1 382 ? -9.673 5.873 1.950 1.00 96.50 382 ILE A O 1
ATOM 3087 N N . ASN A 1 383 ? -11.374 5.033 0.743 1.00 89.44 383 ASN A N 1
ATOM 3088 C CA . ASN A 1 383 ? -10.721 3.763 0.442 1.00 89.44 383 ASN A CA 1
ATOM 3089 C C . ASN A 1 383 ? -9.850 3.879 -0.824 1.00 89.44 383 ASN A C 1
ATOM 3091 O O . ASN A 1 383 ? -9.829 4.911 -1.503 1.00 89.44 383 ASN A O 1
ATOM 3095 N N . ARG A 1 384 ? -9.165 2.788 -1.184 1.00 89.25 384 ARG A N 1
ATOM 3096 C CA . ARG A 1 384 ? -8.277 2.730 -2.361 1.00 89.25 384 ARG A CA 1
ATOM 3097 C C . ARG A 1 384 ? -8.975 2.887 -3.718 1.00 89.25 384 ARG A C 1
ATOM 3099 O O . ARG A 1 384 ? -8.312 3.041 -4.738 1.00 89.25 384 ARG A O 1
ATOM 3106 N N . PHE A 1 385 ? -10.305 2.886 -3.741 1.00 85.75 385 PHE A N 1
ATOM 3107 C CA . PHE A 1 385 ? -11.104 3.171 -4.934 1.00 85.75 385 PHE A CA 1
ATOM 3108 C C . PHE A 1 385 ? -11.492 4.636 -5.071 1.00 85.75 385 PHE A C 1
ATOM 3110 O O . PHE A 1 385 ? -12.111 5.020 -6.061 1.00 85.75 385 PHE A O 1
ATOM 3117 N N . GLY A 1 386 ? -11.133 5.465 -4.093 1.00 88.00 386 GLY A N 1
ATOM 3118 C CA . GLY A 1 386 ? -11.533 6.861 -4.075 1.00 88.00 386 GLY A CA 1
ATOM 3119 C C . GLY A 1 386 ? -12.915 7.109 -3.475 1.00 88.00 386 GLY A C 1
ATOM 3120 O O . GLY A 1 386 ? -13.411 8.236 -3.547 1.00 88.00 386 GLY A O 1
ATOM 3121 N N . GLU A 1 387 ? -13.544 6.088 -2.891 1.00 92.81 387 GLU A N 1
ATOM 3122 C CA . GLU A 1 387 ? -14.863 6.194 -2.269 1.00 92.81 387 GLU A CA 1
ATOM 3123 C C . GLU A 1 387 ? -14.726 6.695 -0.834 1.00 92.81 387 GLU A C 1
ATOM 3125 O O . GLU A 1 387 ? -13.875 6.228 -0.083 1.00 92.81 387 GLU A O 1
ATOM 3130 N N . GLU A 1 388 ? -15.582 7.635 -0.433 1.00 96.19 388 GLU A N 1
ATOM 3131 C CA . GLU A 1 388 ? -15.649 8.107 0.951 1.00 96.19 388 GLU A CA 1
ATOM 3132 C C . GLU A 1 388 ? -16.177 6.991 1.863 1.00 96.19 388 GLU A C 1
ATOM 3134 O O . GLU A 1 388 ? -17.341 6.610 1.760 1.00 96.19 388 GLU A O 1
ATOM 3139 N N . VAL A 1 389 ? -15.328 6.504 2.773 1.00 94.12 389 VAL A N 1
ATOM 3140 C CA . VAL A 1 389 ? -15.698 5.521 3.809 1.00 94.12 389 VAL A CA 1
ATOM 3141 C C . VAL A 1 389 ? -15.903 6.183 5.168 1.00 94.12 389 VAL A C 1
ATOM 3143 O O . VAL A 1 389 ? -16.791 5.799 5.920 1.00 94.12 389 VAL A O 1
ATOM 3146 N N . ILE A 1 390 ? -15.154 7.250 5.466 1.00 97.12 390 ILE A N 1
ATOM 3147 C CA . ILE A 1 390 ? -15.334 8.054 6.680 1.00 97.12 390 ILE A CA 1
ATOM 3148 C C . ILE A 1 390 ? -15.697 9.483 6.263 1.00 97.12 390 ILE A C 1
ATOM 3150 O O . ILE A 1 390 ? -14.875 10.153 5.630 1.00 97.12 390 ILE A O 1
ATOM 3154 N N . PRO A 1 391 ? -16.883 9.999 6.638 1.00 96.88 391 PRO A N 1
ATOM 3155 C CA . PRO A 1 391 ? -17.367 11.261 6.096 1.00 96.88 391 PRO A CA 1
ATOM 3156 C C . PRO A 1 391 ? -16.472 12.466 6.378 1.00 96.88 391 PRO A C 1
ATOM 3158 O O . PRO A 1 391 ? -15.960 12.621 7.490 1.00 96.88 391 PRO A O 1
ATOM 3161 N N . LEU A 1 392 ? -16.388 13.391 5.415 1.00 96.56 392 LEU A N 1
ATOM 3162 C CA . LEU A 1 392 ? -15.702 14.693 5.509 1.00 96.56 392 LEU A CA 1
ATOM 3163 C C . LEU A 1 392 ? -16.402 15.666 6.486 1.00 96.56 392 LEU A C 1
ATOM 3165 O O . LEU A 1 392 ? -16.821 16.772 6.128 1.00 96.56 392 LEU A O 1
ATOM 3169 N N . LYS A 1 393 ? -16.564 15.268 7.752 1.00 96.19 393 LYS A N 1
ATOM 3170 C CA . LYS A 1 393 ? -17.289 16.020 8.792 1.00 96.19 393 LYS A CA 1
ATOM 3171 C C . LYS A 1 393 ? -16.467 16.267 10.054 1.00 96.19 393 LYS A C 1
ATOM 3173 O O . LYS A 1 393 ? -16.906 17.052 10.901 1.00 96.19 393 LYS A O 1
ATOM 3178 N N . TYR A 1 394 ? -15.288 15.676 10.210 1.00 97.38 394 TYR A N 1
ATOM 3179 C CA . TYR A 1 394 ? -14.537 15.747 11.466 1.00 97.38 394 TYR A CA 1
ATOM 3180 C C . TYR A 1 394 ? -13.638 16.982 11.535 1.00 97.38 394 TYR A C 1
ATOM 3182 O O . TYR A 1 394 ? -13.124 17.455 10.525 1.00 97.38 394 TYR A O 1
ATOM 3190 N N . LYS A 1 395 ? -13.475 17.554 12.737 1.00 94.69 395 LYS A N 1
ATOM 3191 C CA . LYS A 1 395 ? -12.583 18.716 12.947 1.00 94.69 395 LYS A CA 1
ATOM 3192 C C . LYS A 1 395 ? -11.110 18.293 12.994 1.00 94.69 395 LYS A C 1
ATOM 3194 O O . LYS A 1 395 ? -10.237 19.080 12.649 1.00 94.69 395 LYS A O 1
ATOM 3199 N N . LYS A 1 396 ? -10.866 17.093 13.512 1.00 97.00 396 LYS A N 1
ATOM 3200 C CA . LYS A 1 396 ? -9.581 16.395 13.580 1.00 97.00 396 LYS A CA 1
ATOM 3201 C C . LYS A 1 396 ? -9.876 14.915 13.394 1.00 97.00 396 LYS A C 1
ATOM 3203 O O . LYS A 1 396 ? -10.885 14.472 13.943 1.00 97.00 396 LYS A O 1
ATOM 3208 N N . ALA A 1 397 ? -9.045 14.197 12.660 1.00 97.38 397 ALA A N 1
ATOM 3209 C CA . ALA A 1 397 ? -9.081 12.747 12.620 1.00 97.38 397 ALA A CA 1
ATOM 3210 C C . ALA A 1 397 ? -7.726 12.217 12.150 1.00 97.38 397 ALA A C 1
ATOM 3212 O O . ALA A 1 397 ? -7.135 12.828 11.263 1.00 97.38 397 ALA A O 1
ATOM 3213 N N . GLU A 1 398 ? -7.257 11.126 12.744 1.00 95.75 398 GLU A N 1
ATOM 3214 C CA . GLU A 1 398 ? -5.980 10.489 12.412 1.00 95.75 398 GLU A CA 1
ATOM 3215 C C . GLU A 1 398 ? -6.143 8.968 12.390 1.00 95.75 398 GLU A C 1
ATOM 3217 O O . GLU A 1 398 ? -6.899 8.414 13.195 1.00 95.75 398 GLU A O 1
ATOM 3222 N N . THR A 1 399 ? -5.439 8.316 11.465 1.00 92.75 399 THR A N 1
ATOM 3223 C CA . THR A 1 399 ? -5.331 6.855 11.412 1.00 92.75 399 THR A CA 1
ATOM 3224 C C . THR A 1 399 ? -4.380 6.370 12.503 1.00 92.75 399 THR A C 1
ATOM 3226 O O . THR A 1 399 ? -3.367 7.011 12.781 1.00 92.75 399 THR A O 1
ATOM 3229 N N . LEU A 1 400 ? -4.712 5.244 13.120 1.00 87.88 400 LEU A N 1
ATOM 3230 C CA . LEU A 1 400 ? -3.914 4.552 14.128 1.00 87.88 400 LEU A CA 1
ATOM 3231 C C . LEU A 1 400 ? -3.173 3.361 13.499 1.00 87.88 400 LEU A C 1
ATOM 3233 O O . LEU A 1 400 ? -3.551 2.900 12.422 1.00 87.88 400 LEU A O 1
ATOM 3237 N N . ASP A 1 401 ? -2.173 2.807 14.193 1.00 73.88 401 ASP A N 1
ATOM 3238 C CA . ASP A 1 401 ? -1.300 1.734 13.671 1.00 73.88 401 ASP A CA 1
ATOM 3239 C C . ASP A 1 401 ? -1.988 0.383 13.386 1.00 73.88 401 ASP A C 1
ATOM 3241 O O . ASP A 1 401 ? -1.374 -0.584 12.944 1.00 73.88 401 ASP A O 1
ATOM 3245 N N . ASN A 1 402 ? -3.286 0.308 13.641 1.00 72.06 402 ASN A N 1
ATOM 3246 C CA . ASN A 1 402 ? -4.146 -0.853 13.465 1.00 72.06 402 ASN A CA 1
ATOM 3247 C C . ASN A 1 402 ? -5.290 -0.592 12.463 1.00 72.06 402 ASN A C 1
ATOM 3249 O O . ASN A 1 402 ? -6.234 -1.377 12.403 1.00 72.06 402 ASN A O 1
ATOM 3253 N N . GLY A 1 403 ? -5.238 0.514 11.712 1.00 81.31 403 GLY A N 1
ATOM 3254 C CA . GLY A 1 403 ? -6.228 0.872 10.689 1.00 81.31 403 GLY A CA 1
ATOM 3255 C C . GLY A 1 403 ? -7.533 1.478 11.210 1.00 81.31 403 GLY A C 1
ATOM 3256 O O . GLY A 1 403 ? -8.400 1.829 10.412 1.00 81.31 403 GLY A O 1
ATOM 3257 N N . TYR A 1 404 ? -7.679 1.651 12.526 1.00 89.25 404 TYR A N 1
ATOM 3258 C CA . TYR A 1 404 ? -8.783 2.422 13.101 1.00 89.25 404 TYR A CA 1
ATOM 3259 C C . TYR A 1 404 ? -8.498 3.923 13.008 1.00 89.25 404 TYR A C 1
ATOM 3261 O O . TYR A 1 404 ? -7.361 4.358 12.822 1.00 89.25 404 TYR A O 1
ATOM 3269 N N . VAL A 1 405 ? -9.537 4.735 13.174 1.00 96.06 405 VAL A N 1
ATOM 3270 C CA . VAL A 1 405 ? -9.453 6.193 13.125 1.00 96.06 405 VAL A CA 1
ATOM 3271 C C . VAL A 1 405 ? -9.937 6.794 14.434 1.00 96.06 405 VAL A C 1
ATOM 3273 O O . VAL A 1 405 ? -11.068 6.578 14.872 1.00 96.06 405 VAL A O 1
ATOM 3276 N N . THR A 1 406 ? -9.093 7.628 15.034 1.00 97.75 406 THR A N 1
ATOM 3277 C CA . THR A 1 406 ? -9.486 8.487 16.151 1.00 97.75 406 THR A CA 1
ATOM 3278 C C . THR A 1 406 ? -9.955 9.821 15.598 1.00 97.75 406 THR A C 1
ATOM 3280 O O . THR A 1 406 ? -9.246 10.472 14.830 1.00 97.75 406 THR A O 1
ATOM 3283 N N . ALA A 1 407 ? -11.171 10.247 15.934 1.00 98.06 407 ALA A N 1
ATOM 3284 C CA . ALA A 1 407 ? -11.777 11.430 15.333 1.00 98.06 407 ALA A CA 1
ATOM 3285 C C . ALA A 1 407 ? -12.415 12.352 16.367 1.00 98.06 407 ALA A C 1
ATOM 3287 O O . ALA A 1 407 ? -12.877 11.926 17.423 1.00 98.06 407 ALA A O 1
ATOM 3288 N N . LYS A 1 408 ? -12.486 13.647 16.042 1.00 97.94 408 LYS A N 1
ATOM 3289 C CA . LYS A 1 408 ? -13.100 14.682 16.875 1.00 97.94 408 LYS A CA 1
ATOM 3290 C C . LYS A 1 408 ? -14.347 15.264 16.223 1.00 97.94 408 LYS A C 1
ATOM 3292 O O . LYS A 1 408 ? -14.266 16.000 15.229 1.00 97.94 408 LYS A O 1
ATOM 3297 N N . PHE A 1 409 ? -15.492 15.041 16.860 1.00 95.38 409 PHE A N 1
ATOM 3298 C CA . PHE A 1 409 ? -16.797 15.560 16.460 1.00 95.38 409 PHE A CA 1
ATOM 3299 C C . PHE A 1 409 ? -17.458 16.313 17.622 1.00 95.38 409 PHE A C 1
ATOM 3301 O O . PHE A 1 409 ? -17.396 15.892 18.772 1.00 95.38 409 PHE A O 1
ATOM 3308 N N . ASN A 1 410 ? -18.033 17.490 17.350 1.00 93.06 410 ASN A N 1
ATOM 3309 C CA . ASN A 1 410 ? -18.673 18.355 18.359 1.00 93.06 410 ASN A CA 1
ATOM 3310 C C . ASN A 1 410 ? -17.853 18.602 19.646 1.00 93.06 410 ASN A C 1
ATOM 3312 O O . ASN A 1 410 ? -18.399 18.805 20.724 1.00 93.06 410 ASN A O 1
ATOM 3316 N N . GLY A 1 411 ? -16.522 18.639 19.526 1.00 94.94 411 GLY A N 1
ATOM 3317 C CA . GLY A 1 411 ? -15.619 18.941 20.640 1.00 94.94 411 GLY A CA 1
ATOM 3318 C C . GLY A 1 411 ? -15.164 17.729 21.453 1.00 94.94 411 GLY A C 1
ATOM 3319 O O . GLY A 1 411 ? -14.265 17.898 22.276 1.00 94.94 411 GLY A O 1
ATOM 3320 N N . LYS A 1 412 ? -15.686 16.535 21.168 1.00 97.94 412 LYS A N 1
ATOM 3321 C CA . LYS A 1 412 ? -15.331 15.275 21.826 1.00 97.94 412 LYS A CA 1
ATOM 3322 C C . LYS A 1 412 ? -14.713 14.292 20.837 1.00 97.94 412 LYS A C 1
ATOM 3324 O O . LYS A 1 412 ? -14.915 14.427 19.631 1.00 97.94 412 LYS A O 1
ATOM 3329 N N . TRP A 1 413 ? -13.937 13.356 21.354 1.00 98.31 413 TRP A N 1
ATOM 3330 C CA . TRP A 1 413 ? -13.276 12.308 20.592 1.00 98.31 413 TRP A CA 1
ATOM 3331 C C . TRP A 1 413 ? -14.068 11.005 20.632 1.00 98.31 413 TRP A C 1
ATOM 3333 O O . TRP A 1 413 ? -14.843 10.788 21.568 1.00 98.31 413 TRP A O 1
ATOM 3343 N N . GLY A 1 414 ? -13.868 10.181 19.609 1.00 97.88 414 GLY A N 1
ATOM 3344 C CA . GLY A 1 414 ? -14.408 8.834 19.467 1.00 97.88 414 GLY A CA 1
ATOM 3345 C C . GLY A 1 414 ? -13.565 8.012 18.488 1.00 97.88 414 GLY A C 1
ATOM 3346 O O . GLY A 1 414 ? -12.748 8.573 17.752 1.00 97.88 414 GLY A O 1
ATOM 3347 N N . LEU A 1 415 ? -13.771 6.699 18.511 1.00 97.12 415 LEU A N 1
ATOM 3348 C CA . LEU A 1 415 ? -13.115 5.705 17.668 1.00 97.12 415 LEU A CA 1
ATOM 3349 C C . LEU A 1 415 ? -14.039 5.270 16.525 1.00 97.12 415 LEU A C 1
ATOM 3351 O O . LEU A 1 415 ? -15.248 5.112 16.723 1.00 97.12 415 LEU A O 1
ATOM 3355 N N . ILE A 1 416 ? -13.461 5.089 15.344 1.00 96.56 416 ILE A N 1
ATOM 3356 C CA . ILE A 1 416 ? -14.124 4.681 14.104 1.00 96.56 416 ILE A CA 1
ATOM 3357 C C . ILE A 1 416 ? -13.301 3.540 13.489 1.00 96.56 416 ILE A C 1
ATOM 3359 O O . ILE A 1 416 ? -12.072 3.589 13.546 1.00 96.56 416 ILE A O 1
ATOM 3363 N N . ASP A 1 417 ? -13.942 2.520 12.923 1.00 87.62 417 ASP A N 1
ATOM 3364 C CA . ASP A 1 417 ? -13.240 1.480 12.156 1.00 87.62 417 ASP A CA 1
ATOM 3365 C C . ASP A 1 417 ? -12.927 1.908 10.711 1.00 87.62 417 ASP A C 1
ATOM 3367 O O . ASP A 1 417 ? -13.309 2.987 10.255 1.00 87.62 417 ASP A O 1
ATOM 3371 N N . SER A 1 418 ? -12.213 1.063 9.966 1.00 86.25 418 SER A N 1
ATOM 3372 C CA . SER A 1 418 ? -11.827 1.358 8.582 1.00 86.25 418 SER A CA 1
ATOM 3373 C C . SER A 1 418 ? -12.997 1.348 7.589 1.00 86.25 418 SER A C 1
ATOM 3375 O O . SER A 1 418 ? -12.860 1.867 6.482 1.00 86.25 418 SER A O 1
ATOM 3377 N N . GLN A 1 419 ? -14.163 0.820 7.973 1.00 86.06 419 GLN A N 1
ATOM 3378 C CA . GLN A 1 419 ? -15.397 0.869 7.179 1.00 86.06 419 GLN A CA 1
ATOM 3379 C C . GLN A 1 419 ? -16.247 2.109 7.503 1.00 86.06 419 GLN A C 1
ATOM 3381 O O . GLN A 1 419 ? -17.267 2.342 6.856 1.00 86.06 419 GLN A O 1
ATOM 3386 N N . GLY A 1 420 ? -15.835 2.911 8.487 1.00 88.81 420 GLY A N 1
ATOM 3387 C CA . GLY A 1 420 ? -16.535 4.116 8.912 1.00 88.81 420 GLY A CA 1
ATOM 3388 C C . GLY A 1 420 ? -17.600 3.904 9.979 1.00 88.81 420 GLY A C 1
ATOM 3389 O O . GLY A 1 420 ? -18.351 4.842 10.274 1.00 88.81 420 GLY A O 1
ATOM 3390 N N . ASN A 1 421 ? -17.662 2.726 10.602 1.00 91.25 421 ASN A N 1
ATOM 3391 C CA . ASN A 1 421 ? -18.545 2.502 11.738 1.00 91.25 421 ASN A CA 1
ATOM 3392 C C . ASN A 1 421 ? -17.978 3.201 12.976 1.00 91.25 421 ASN A C 1
ATOM 3394 O O . ASN A 1 421 ? -16.834 2.992 13.377 1.00 91.25 421 ASN A O 1
ATOM 3398 N N . GLU A 1 422 ? -18.797 4.041 13.607 1.00 95.25 422 GLU A N 1
ATOM 3399 C CA . GLU A 1 422 ? -18.455 4.694 14.869 1.00 95.25 422 GLU A CA 1
ATOM 3400 C C . GLU A 1 422 ? -18.522 3.645 16.000 1.00 95.25 422 GLU A C 1
ATOM 3402 O O . GLU A 1 422 ? -19.604 3.314 16.483 1.00 95.25 422 GLU A O 1
ATOM 3407 N N . LEU A 1 423 ? -17.368 3.115 16.421 1.00 93.75 423 LEU A N 1
ATOM 3408 C CA . LEU A 1 423 ? -17.258 2.095 17.479 1.00 93.75 423 LEU A CA 1
ATOM 3409 C C . LEU A 1 423 ? -17.599 2.644 18.866 1.00 93.75 423 LEU A C 1
ATOM 3411 O O . LEU A 1 423 ? -17.949 1.909 19.784 1.00 93.75 423 LEU A O 1
ATOM 3415 N N . THR A 1 424 ? -17.501 3.963 19.027 1.00 96.94 424 THR A N 1
ATOM 3416 C CA . THR A 1 424 ? -17.806 4.650 20.282 1.00 96.94 424 THR A CA 1
ATOM 3417 C C . THR A 1 424 ? -18.647 5.892 20.036 1.00 96.94 424 THR A C 1
ATOM 3419 O O . THR A 1 424 ? -18.538 6.543 18.997 1.00 96.94 424 THR A O 1
ATOM 3422 N N . LEU A 1 425 ? -19.392 6.317 21.056 1.00 96.25 425 LEU A N 1
ATOM 3423 C CA . LEU A 1 425 ? -19.931 7.675 21.092 1.00 96.25 425 LEU A CA 1
ATOM 3424 C C . LEU A 1 425 ? -18.801 8.709 21.209 1.00 96.25 425 LEU A C 1
ATOM 3426 O O . LEU A 1 425 ? -17.847 8.522 21.961 1.00 96.25 425 LEU A O 1
ATOM 3430 N N . PHE A 1 426 ? -18.981 9.874 20.582 1.00 97.56 426 PHE A N 1
ATOM 3431 C CA . PHE A 1 426 ? -18.081 11.019 20.752 1.00 97.56 426 PHE A CA 1
ATOM 3432 C C . PHE A 1 426 ? -18.282 11.681 22.120 1.00 97.56 426 PHE A C 1
ATOM 3434 O O . PHE A 1 426 ? -19.003 12.675 22.245 1.00 97.56 426 PHE A O 1
ATOM 3441 N N . LYS A 1 427 ? -17.652 11.132 23.161 1.00 97.62 427 LYS A N 1
ATOM 3442 C CA . LYS A 1 427 ? -17.772 11.622 24.549 1.00 97.62 427 LYS A CA 1
ATOM 3443 C C . LYS A 1 427 ? -16.439 11.916 25.238 1.00 97.62 427 LYS A C 1
ATOM 3445 O O . LYS A 1 427 ? -16.443 12.587 26.276 1.00 97.62 427 LYS A O 1
ATOM 3450 N N . TYR A 1 428 ? -15.322 11.490 24.653 1.00 97.88 428 TYR A N 1
ATOM 3451 C CA . TYR A 1 428 ? -14.005 11.574 25.281 1.00 97.88 428 TYR A CA 1
ATOM 3452 C C . TYR A 1 428 ? -13.356 12.954 25.107 1.00 97.88 428 TYR A C 1
ATOM 3454 O O . TYR A 1 428 ? -13.546 13.641 24.102 1.00 97.88 428 TYR A O 1
ATOM 3462 N N . ASP A 1 429 ? -12.621 13.403 26.120 1.00 96.50 429 ASP A N 1
ATOM 3463 C CA . ASP A 1 429 ? -11.966 14.716 26.159 1.00 96.50 429 ASP A CA 1
ATOM 3464 C C . ASP A 1 429 ? -10.638 14.743 25.392 1.00 96.50 429 ASP A C 1
ATOM 3466 O O . ASP A 1 429 ? -10.263 15.777 24.824 1.00 96.50 429 ASP A O 1
ATOM 3470 N N . LEU A 1 430 ? -9.964 13.596 25.337 1.00 95.31 430 LEU A N 1
ATOM 3471 C CA . LEU A 1 430 ? -8.685 13.360 24.669 1.00 95.31 430 LEU A CA 1
ATOM 3472 C C . LEU A 1 430 ? -8.865 12.349 23.525 1.00 95.31 430 LEU A C 1
ATOM 3474 O O . LEU A 1 430 ? -9.863 11.623 23.553 1.00 95.31 430 LEU A O 1
ATOM 3478 N N . PRO A 1 431 ? -7.974 12.347 22.512 1.00 95.75 431 PRO A N 1
ATOM 3479 C CA . PRO A 1 431 ? -7.990 11.314 21.482 1.00 95.75 431 PRO A CA 1
ATOM 3480 C C . PRO A 1 431 ? -7.923 9.920 22.109 1.00 95.75 431 PRO A C 1
ATOM 3482 O O . PRO A 1 431 ? -7.373 9.752 23.193 1.00 95.75 431 PRO A O 1
ATOM 3485 N N . ILE A 1 432 ? -8.530 8.949 21.431 1.00 94.88 432 ILE A N 1
ATOM 3486 C CA . ILE A 1 432 ? -8.321 7.530 21.723 1.00 94.88 432 ILE A CA 1
ATOM 3487 C C . ILE A 1 432 ? -7.188 7.082 20.806 1.00 94.88 432 ILE A C 1
ATOM 3489 O O . ILE A 1 432 ? -7.420 6.879 19.615 1.00 94.88 432 ILE A O 1
ATOM 3493 N N . ASP A 1 433 ? -5.977 7.047 21.329 1.00 89.38 433 ASP A N 1
ATOM 3494 C CA . ASP A 1 433 ? -4.730 6.706 20.642 1.00 89.38 433 ASP A CA 1
ATOM 3495 C C . ASP A 1 433 ? -3.861 5.818 21.556 1.00 89.38 433 ASP A C 1
ATOM 3497 O O . ASP A 1 433 ? -4.377 5.259 22.520 1.00 89.38 433 ASP A O 1
ATOM 3501 N N . ASP A 1 434 ? -2.580 5.614 21.233 1.00 85.75 434 ASP A N 1
ATOM 3502 C CA . ASP A 1 434 ? -1.601 4.926 22.094 1.00 85.75 434 ASP A CA 1
ATOM 3503 C C . ASP A 1 434 ? -2.090 3.578 22.664 1.00 85.75 434 ASP A C 1
ATOM 3505 O O . ASP A 1 434 ? -2.081 3.326 23.871 1.00 85.75 434 ASP A O 1
ATOM 3509 N N . PHE A 1 435 ? -2.558 2.690 21.784 1.00 83.06 435 PHE A N 1
ATOM 3510 C CA . PHE A 1 435 ? -2.944 1.343 22.191 1.00 83.06 435 PHE A CA 1
ATOM 3511 C C . PHE A 1 435 ? -1.703 0.513 22.544 1.00 83.06 435 PHE A C 1
ATOM 3513 O O . PHE A 1 435 ? -0.869 0.257 21.678 1.00 83.06 435 PHE A O 1
ATOM 3520 N N . HIS A 1 436 ? -1.626 0.009 23.779 1.00 78.31 436 HIS A N 1
ATOM 3521 C CA . HIS A 1 436 ? -0.683 -1.058 24.142 1.00 78.31 436 HIS A CA 1
ATOM 3522 C C . HIS A 1 436 ? -1.465 -2.317 24.505 1.00 78.31 436 HIS A C 1
ATOM 3524 O O . HIS A 1 436 ? -2.429 -2.249 25.271 1.00 78.31 436 HIS A O 1
ATOM 3530 N N . ASP A 1 437 ? -1.090 -3.438 23.883 1.00 76.44 437 ASP A N 1
ATOM 3531 C CA . ASP A 1 437 ? -1.776 -4.733 23.979 1.00 76.44 437 ASP A CA 1
ATOM 3532 C C . ASP A 1 437 ? -3.298 -4.647 23.767 1.00 76.44 437 ASP A C 1
ATOM 3534 O O . ASP A 1 437 ? -4.098 -5.331 24.404 1.00 76.44 437 ASP A O 1
ATOM 3538 N N . GLY A 1 438 ? -3.700 -3.789 22.823 1.00 80.00 438 GLY A N 1
ATOM 3539 C CA . GLY A 1 438 ? -5.091 -3.631 22.407 1.00 80.00 438 GLY A CA 1
ATOM 3540 C C . GLY A 1 438 ? -5.948 -2.772 23.339 1.00 80.00 438 GLY A C 1
ATOM 3541 O O . GLY A 1 438 ? -7.172 -2.780 23.194 1.00 80.00 438 GLY A O 1
ATOM 3542 N N . ILE A 1 439 ? -5.343 -2.031 24.274 1.00 83.44 439 ILE A N 1
ATOM 3543 C CA . ILE A 1 439 ? -6.057 -1.173 25.231 1.00 83.44 439 ILE A CA 1
ATOM 3544 C C . ILE A 1 439 ? -5.445 0.223 25.276 1.00 83.44 439 ILE A C 1
ATOM 3546 O O . ILE A 1 439 ? -4.236 0.392 25.125 1.00 83.44 439 ILE A O 1
ATOM 3550 N N . SER A 1 440 ? -6.307 1.215 25.476 1.00 88.44 440 SER A N 1
ATOM 3551 C CA . SER A 1 440 ? -5.959 2.629 25.553 1.00 88.44 440 SER A CA 1
ATOM 3552 C C . SER A 1 440 ? -6.649 3.309 26.740 1.00 88.44 440 SER A C 1
ATOM 3554 O O . SER A 1 440 ? -7.691 2.861 27.238 1.00 88.44 440 SER A O 1
ATOM 3556 N N . LEU A 1 441 ? -6.055 4.410 27.203 1.00 91.81 441 LEU A N 1
ATOM 3557 C CA . LEU A 1 441 ? -6.636 5.289 28.210 1.00 91.81 441 LEU A CA 1
ATOM 3558 C C . LEU A 1 441 ? -7.699 6.187 27.581 1.00 91.81 441 LEU A C 1
ATOM 3560 O O . LEU A 1 441 ? -7.486 6.830 26.559 1.00 91.81 441 LEU A O 1
ATOM 3564 N N . VAL A 1 442 ? -8.830 6.325 28.267 1.00 95.00 442 VAL A N 1
ATOM 3565 C CA . VAL A 1 442 ? -9.885 7.260 27.871 1.00 95.00 442 VAL A CA 1
ATOM 3566 C C . VAL A 1 442 ? -10.201 8.243 28.979 1.00 95.00 442 VAL A C 1
ATOM 3568 O O . VAL A 1 442 ? -10.141 7.912 30.160 1.00 95.00 442 VAL A O 1
ATOM 3571 N N . CYS A 1 443 ? -10.563 9.470 28.604 1.00 95.88 443 CYS A N 1
ATOM 3572 C CA . CYS A 1 443 ? -10.839 10.541 29.556 1.00 95.88 443 CYS A CA 1
ATOM 3573 C C . CYS A 1 443 ? -12.225 11.147 29.328 1.00 95.88 443 CYS A C 1
ATOM 3575 O O . CYS A 1 443 ? -12.536 11.575 28.217 1.00 95.88 443 CYS A O 1
ATOM 3577 N N . VAL A 1 444 ? -13.050 11.223 30.376 1.00 97.44 444 VAL A N 1
ATOM 3578 C CA . VAL A 1 444 ? -14.348 11.915 30.369 1.00 97.44 444 VAL A CA 1
ATOM 3579 C C . VAL A 1 444 ? -14.471 12.780 31.619 1.00 97.44 444 VAL A C 1
ATOM 3581 O O . VAL A 1 444 ? -14.410 12.284 32.738 1.00 97.44 444 VAL A O 1
ATOM 3584 N N . ASN A 1 445 ? -14.670 14.085 31.449 1.00 94.81 445 ASN A N 1
ATOM 3585 C CA . ASN A 1 445 ? -14.756 15.074 32.527 1.00 94.81 445 ASN A CA 1
ATOM 3586 C C . ASN A 1 445 ? -13.576 14.989 33.511 1.00 94.81 445 ASN A C 1
ATOM 3588 O O . ASN A 1 445 ? -13.764 15.094 34.724 1.00 94.81 445 ASN A O 1
ATOM 3592 N N . ARG A 1 446 ? -12.356 14.818 32.978 1.00 91.81 446 ARG A N 1
ATOM 3593 C CA . ARG A 1 446 ? -11.104 14.603 33.738 1.00 91.81 446 ARG A CA 1
ATOM 3594 C C . ARG A 1 446 ? -11.038 13.295 34.531 1.00 91.81 446 ARG A C 1
ATOM 3596 O O . ARG A 1 446 ? -10.154 13.154 35.368 1.00 91.81 446 ARG A O 1
ATOM 3603 N N . LYS A 1 447 ? -11.955 12.361 34.288 1.00 95.81 447 LYS A N 1
ATOM 3604 C CA . LYS A 1 447 ? -11.901 11.017 34.853 1.00 95.81 447 LYS A CA 1
ATOM 3605 C C . LYS A 1 447 ? -11.373 10.033 33.826 1.00 95.81 447 LYS A C 1
ATOM 3607 O O . LYS A 1 447 ? -11.766 10.091 32.665 1.00 95.81 447 LYS A O 1
ATOM 3612 N N . ILE A 1 448 ? -10.493 9.150 34.270 1.00 94.19 448 ILE A N 1
ATOM 3613 C CA . ILE A 1 448 ? -9.758 8.192 33.456 1.00 94.19 448 ILE A CA 1
ATOM 3614 C C . ILE A 1 448 ? -10.426 6.821 33.521 1.00 94.19 448 ILE A C 1
ATOM 3616 O O . ILE A 1 448 ? -10.866 6.382 34.588 1.00 94.19 448 ILE A O 1
ATOM 3620 N N . GLY A 1 449 ? -10.511 6.169 32.368 1.00 93.00 449 GLY A N 1
ATOM 3621 C CA . GLY A 1 449 ? -10.955 4.793 32.178 1.00 93.00 449 GLY A CA 1
ATOM 3622 C C . GLY A 1 449 ? -10.068 4.081 31.160 1.00 93.00 449 GLY A C 1
ATOM 3623 O O . GLY A 1 449 ? -9.075 4.646 30.697 1.00 93.00 449 GLY A O 1
ATOM 3624 N N . LEU A 1 450 ? -10.444 2.856 30.805 1.00 91.25 450 LEU A N 1
ATOM 3625 C CA . LEU A 1 450 ? -9.758 2.039 29.804 1.00 91.25 450 LEU A CA 1
ATOM 3626 C C . LEU A 1 450 ? -10.749 1.559 28.754 1.00 91.25 450 LEU A C 1
ATOM 3628 O O . LEU A 1 450 ? -11.870 1.167 29.090 1.00 91.25 450 LEU A O 1
ATOM 3632 N N . ILE A 1 451 ? -10.309 1.557 27.502 1.00 90.00 451 ILE A N 1
ATOM 3633 C CA . ILE A 1 451 ? -11.071 1.076 26.353 1.00 90.00 451 ILE A CA 1
ATOM 3634 C C . ILE A 1 451 ? -10.240 0.065 25.568 1.00 90.00 451 ILE A C 1
ATOM 3636 O O . ILE A 1 451 ? -9.022 0.218 25.477 1.00 90.00 451 ILE A O 1
ATOM 3640 N N . ASN A 1 452 ? -10.874 -0.958 25.001 1.00 85.75 452 ASN A N 1
ATOM 3641 C CA . ASN A 1 452 ? -10.211 -1.846 24.048 1.00 85.75 452 ASN A CA 1
ATOM 3642 C C . ASN A 1 452 ? -10.274 -1.288 22.613 1.00 85.75 452 ASN A C 1
ATOM 3644 O O . ASN A 1 452 ? -11.002 -0.336 22.326 1.00 85.75 452 ASN A O 1
ATOM 3648 N N . ILE A 1 453 ? -9.531 -1.909 21.694 1.00 85.31 453 ILE A N 1
ATOM 3649 C CA . ILE A 1 453 ? -9.532 -1.560 20.259 1.00 85.31 453 ILE A CA 1
ATOM 3650 C C . ILE A 1 453 ? -10.897 -1.703 19.572 1.00 85.31 453 ILE A C 1
ATOM 3652 O O . ILE A 1 453 ? -11.111 -1.100 18.528 1.00 85.31 453 ILE A O 1
ATOM 3656 N N . TYR A 1 454 ? -11.823 -2.473 20.145 1.00 86.06 454 TYR A N 1
ATOM 3657 C CA . TYR A 1 454 ? -13.171 -2.666 19.605 1.00 86.06 454 TYR A CA 1
ATOM 3658 C C . TYR A 1 454 ? -14.150 -1.569 20.053 1.00 86.06 454 TYR A C 1
ATOM 3660 O O . TYR A 1 454 ? -15.290 -1.541 19.596 1.00 86.06 454 TYR A O 1
ATOM 3668 N N . GLY A 1 455 ? -13.713 -0.650 20.923 1.00 88.56 455 GLY A N 1
ATOM 3669 C CA . GLY A 1 455 ? -14.539 0.428 21.465 1.00 88.56 455 GLY A CA 1
ATOM 3670 C C . GLY A 1 455 ? -15.265 0.080 22.769 1.00 88.56 455 GLY A C 1
ATOM 3671 O O . GLY A 1 455 ? -16.037 0.903 23.267 1.00 88.56 455 GLY A O 1
ATOM 3672 N N . ASP A 1 456 ? -15.013 -1.090 23.363 1.00 89.69 456 ASP A N 1
ATOM 3673 C CA . ASP A 1 456 ? -15.611 -1.455 24.647 1.00 89.69 456 ASP A CA 1
ATOM 3674 C C . ASP A 1 456 ? -14.855 -0.801 25.805 1.00 89.69 456 ASP A C 1
ATOM 3676 O O . ASP A 1 456 ? -13.641 -0.962 25.961 1.00 89.69 456 ASP A O 1
ATOM 3680 N N . GLU A 1 457 ? -15.586 -0.103 26.674 1.00 92.06 457 GLU A N 1
ATOM 3681 C CA . GLU A 1 457 ? -15.043 0.409 27.933 1.00 92.06 457 GLU A CA 1
ATOM 3682 C C . GLU A 1 457 ? -14.823 -0.748 28.914 1.00 92.06 457 GLU A C 1
ATOM 3684 O O . GLU A 1 457 ? -15.740 -1.154 29.629 1.00 92.06 457 GLU A O 1
ATOM 3689 N N . ILE A 1 458 ? -13.591 -1.261 28.967 1.00 88.56 458 ILE A N 1
ATOM 3690 C CA . ILE A 1 458 ? -13.169 -2.272 29.944 1.00 88.56 458 ILE A CA 1
ATOM 3691 C C . ILE A 1 458 ? -13.288 -1.708 31.367 1.00 88.56 458 ILE A C 1
ATOM 3693 O O . ILE A 1 458 ? -13.747 -2.388 32.286 1.00 88.56 458 ILE A O 1
ATOM 3697 N N . VAL A 1 459 ? -12.873 -0.451 31.549 1.00 89.25 459 VAL A N 1
ATOM 3698 C CA . VAL A 1 459 ? -12.976 0.261 32.824 1.00 89.25 459 VAL A CA 1
ATOM 3699 C C . VAL A 1 459 ? -13.645 1.609 32.599 1.00 89.25 459 VAL A C 1
ATOM 3701 O O . VAL A 1 459 ? -13.130 2.420 31.825 1.00 89.25 459 VAL A O 1
ATOM 3704 N N . PRO A 1 460 ? -14.760 1.903 33.293 1.00 92.44 460 PRO A N 1
ATOM 3705 C CA . PRO A 1 460 ? -15.455 3.165 33.114 1.00 92.44 460 PRO A CA 1
ATOM 3706 C C . PRO A 1 460 ? -14.576 4.348 33.563 1.00 92.44 460 PRO A C 1
ATOM 3708 O O . PRO A 1 460 ? -13.827 4.216 34.536 1.00 92.44 460 PRO A O 1
ATOM 3711 N N . PRO A 1 461 ? -14.693 5.529 32.923 1.00 94.62 461 PRO A N 1
ATOM 3712 C CA . PRO A 1 461 ? -13.917 6.703 33.297 1.00 94.62 461 PRO A CA 1
ATOM 3713 C C . PRO A 1 461 ? -14.363 7.300 34.639 1.00 94.62 461 PRO A C 1
ATOM 3715 O O . PRO A 1 461 ? -15.181 8.218 34.695 1.00 94.62 461 PRO A O 1
ATOM 3718 N N . ILE A 1 462 ? -13.833 6.763 35.740 1.00 94.69 462 ILE A N 1
ATOM 3719 C CA . ILE A 1 462 ? -14.129 7.202 37.117 1.00 94.69 462 ILE A CA 1
ATOM 3720 C C . ILE A 1 462 ? -12.875 7.547 37.930 1.00 94.69 462 ILE A C 1
ATOM 3722 O O . ILE A 1 462 ? -12.993 8.213 38.962 1.00 94.69 462 ILE A O 1
ATOM 3726 N N . TYR A 1 463 ? -11.694 7.135 37.464 1.00 93.50 463 TYR A N 1
ATOM 3727 C CA . TYR A 1 463 ? -10.416 7.311 38.157 1.00 93.50 463 TYR A CA 1
ATOM 3728 C C . TYR A 1 463 ? -9.879 8.733 37.984 1.00 93.50 463 TYR A C 1
ATOM 3730 O O . TYR A 1 463 ? -10.172 9.398 36.998 1.00 93.50 463 TYR A O 1
ATOM 3738 N N . ASP A 1 464 ? -9.113 9.230 38.947 1.00 92.44 464 ASP A N 1
ATOM 3739 C CA . ASP A 1 464 ? -8.567 10.589 38.933 1.00 92.44 464 ASP A CA 1
ATOM 3740 C C . ASP A 1 464 ? -7.300 10.706 38.078 1.00 92.44 464 ASP A C 1
ATOM 3742 O O . ASP A 1 464 ? -7.091 11.722 37.418 1.00 92.44 464 ASP A O 1
ATOM 3746 N N . ILE A 1 465 ? -6.435 9.686 38.114 1.00 87.75 465 ILE A N 1
ATOM 3747 C CA . ILE A 1 465 ? -5.098 9.709 37.499 1.00 87.75 465 ILE A CA 1
ATOM 3748 C C . ILE A 1 465 ? -4.738 8.305 36.993 1.00 87.75 465 ILE A C 1
ATOM 3750 O O . ILE A 1 465 ? -5.056 7.316 37.653 1.00 87.75 465 ILE A O 1
ATOM 3754 N N . ALA A 1 466 ? -4.032 8.223 35.862 1.00 87.00 466 ALA A N 1
ATOM 3755 C CA . ALA A 1 466 ? -3.250 7.049 35.470 1.00 87.00 466 ALA A CA 1
ATOM 3756 C C . ALA A 1 466 ? -1.766 7.319 35.761 1.00 87.00 466 ALA A C 1
ATOM 3758 O O . ALA A 1 466 ? -1.202 8.276 35.234 1.00 87.00 466 ALA A O 1
ATOM 3759 N N . GLU A 1 467 ? -1.152 6.528 36.644 1.00 80.56 467 GLU A N 1
ATOM 3760 C CA . GLU A 1 467 ? 0.246 6.726 37.064 1.00 80.56 467 GLU A CA 1
ATOM 3761 C C . GLU A 1 467 ? 1.240 6.103 36.090 1.00 80.56 467 GLU A C 1
ATOM 3763 O O . GLU A 1 467 ? 2.300 6.669 35.830 1.00 80.56 467 GLU A O 1
ATOM 3768 N N . CYS A 1 468 ? 0.902 4.933 35.558 1.00 70.62 468 CYS A N 1
ATOM 3769 C CA . CYS A 1 468 ? 1.696 4.264 34.545 1.00 70.62 468 CYS A CA 1
ATOM 3770 C C . CYS A 1 468 ? 0.829 3.312 33.730 1.00 70.62 468 CYS A C 1
ATOM 3772 O O . CYS A 1 468 ? -0.114 2.703 34.248 1.00 70.62 468 CYS A O 1
ATOM 3774 N N . TYR A 1 469 ? 1.214 3.158 32.472 1.00 68.56 469 TYR A N 1
ATOM 3775 C CA . TYR A 1 469 ? 0.701 2.148 31.569 1.00 68.56 469 TYR A CA 1
ATOM 3776 C C . TYR A 1 469 ? 1.863 1.222 31.203 1.00 68.56 469 TYR A C 1
ATOM 3778 O O . TYR A 1 469 ? 2.948 1.699 30.868 1.00 68.56 469 TYR A O 1
ATOM 3786 N N . MET A 1 470 ? 1.676 -0.080 31.399 1.00 66.75 470 MET A N 1
ATOM 3787 C CA . MET A 1 470 ? 2.675 -1.131 31.189 1.00 66.75 470 MET A CA 1
ATOM 3788 C C . MET A 1 470 ? 2.051 -2.226 30.324 1.00 66.75 470 MET A C 1
ATOM 3790 O O . MET A 1 470 ? 0.831 -2.358 30.319 1.00 66.75 470 MET A O 1
ATOM 3794 N N . ASP A 1 471 ? 2.870 -3.073 29.699 1.00 67.75 471 ASP A N 1
ATOM 3795 C CA . ASP A 1 471 ? 2.403 -4.193 28.861 1.00 67.75 471 ASP A CA 1
ATOM 3796 C C . ASP A 1 471 ? 1.326 -5.046 29.563 1.00 67.75 471 ASP A C 1
ATOM 3798 O O . ASP A 1 471 ? 0.353 -5.479 28.969 1.00 67.75 471 ASP A O 1
ATOM 3802 N N . SER A 1 472 ? 1.417 -5.234 30.884 1.00 74.50 472 SER A N 1
ATOM 3803 C CA . SER A 1 472 ? 0.439 -6.035 31.636 1.00 74.50 472 SER A CA 1
ATOM 3804 C C . SER A 1 472 ? -0.840 -5.302 32.085 1.00 74.50 472 SER A C 1
ATOM 3806 O O . SER A 1 472 ? -1.710 -5.954 32.667 1.00 74.50 472 SER A O 1
ATOM 3808 N N . GLY A 1 473 ? -0.930 -3.976 31.928 1.00 80.12 473 GLY A N 1
ATOM 3809 C CA . GLY A 1 473 ? -2.061 -3.175 32.411 1.00 80.12 473 GLY A CA 1
ATOM 3810 C C . GLY A 1 473 ? -1.718 -1.759 32.891 1.00 80.12 473 GLY A C 1
ATOM 3811 O O . GLY A 1 473 ? -0.595 -1.270 32.761 1.00 80.12 473 GLY A O 1
ATOM 3812 N N . ALA A 1 474 ? -2.694 -1.099 33.514 1.00 87.12 474 ALA A N 1
ATOM 3813 C CA . ALA A 1 474 ? -2.595 0.274 34.011 1.00 87.12 474 ALA A CA 1
ATOM 3814 C C . ALA A 1 474 ? -2.600 0.344 35.544 1.00 87.12 474 ALA A C 1
ATOM 3816 O O . ALA A 1 474 ? -3.327 -0.398 36.206 1.00 87.12 474 ALA A O 1
ATOM 3817 N N . ILE A 1 475 ? -1.872 1.302 36.125 1.00 89.44 475 ILE A N 1
ATOM 3818 C CA . ILE A 1 475 ? -2.092 1.721 37.518 1.00 89.44 475 ILE A CA 1
ATOM 3819 C C . ILE A 1 475 ? -2.953 2.981 37.518 1.00 89.44 475 ILE A C 1
ATOM 3821 O O . ILE A 1 475 ? -2.521 4.046 37.073 1.00 89.44 475 ILE A O 1
ATOM 3825 N N . LEU A 1 476 ? -4.170 2.855 38.041 1.00 91.44 476 LEU A N 1
ATOM 3826 C CA . LEU A 1 476 ? -5.151 3.926 38.154 1.00 91.44 476 LEU A CA 1
ATOM 3827 C C . LEU A 1 476 ? -5.337 4.329 39.617 1.00 91.44 476 LEU A C 1
ATOM 3829 O O . LEU A 1 476 ? -5.371 3.479 40.508 1.00 91.44 476 LEU A O 1
ATOM 3833 N N . LYS A 1 477 ? -5.508 5.624 39.874 1.00 91.00 477 LYS A N 1
ATOM 3834 C CA . LYS A 1 477 ? -5.802 6.165 41.205 1.00 91.00 477 LYS A CA 1
ATOM 3835 C C . LYS A 1 477 ? -7.225 6.673 41.301 1.00 91.00 477 LYS A C 1
ATOM 3837 O O . LYS A 1 477 ? -7.694 7.377 40.410 1.00 91.00 477 LYS A O 1
ATOM 3842 N N . LEU A 1 478 ? -7.893 6.339 42.395 1.00 92.06 478 LEU A N 1
ATOM 3843 C CA . LEU A 1 478 ? -9.183 6.904 42.773 1.00 92.06 478 LEU A CA 1
ATOM 3844 C C . LEU A 1 478 ? -9.067 7.398 44.214 1.00 92.06 478 LEU A C 1
ATOM 3846 O O . LEU A 1 478 ? -8.912 6.593 45.135 1.00 92.06 478 LEU A O 1
ATOM 3850 N N . ASN A 1 479 ? -9.134 8.715 44.408 1.00 88.06 479 ASN A N 1
ATOM 3851 C CA . ASN A 1 479 ? -8.736 9.373 45.655 1.00 88.06 479 ASN A CA 1
ATOM 3852 C C . ASN A 1 479 ? -7.285 8.992 46.044 1.00 88.06 479 ASN A C 1
ATOM 3854 O O . ASN A 1 479 ? -6.389 9.036 45.204 1.00 88.06 479 ASN A O 1
ATOM 3858 N N . ASP A 1 480 ? -7.055 8.584 47.296 1.00 86.88 480 ASP A N 1
ATOM 3859 C CA . ASP A 1 480 ? -5.741 8.169 47.813 1.00 86.88 480 ASP A CA 1
ATOM 3860 C C . ASP A 1 480 ? -5.437 6.671 47.595 1.00 86.88 480 ASP A C 1
ATOM 3862 O O . ASP A 1 480 ? -4.482 6.132 48.157 1.00 86.88 480 ASP A O 1
ATOM 3866 N N . GLU A 1 481 ? -6.250 5.967 46.801 1.00 91.00 481 GLU A N 1
ATOM 3867 C CA . GLU A 1 481 ? -6.115 4.528 46.573 1.00 91.00 481 GLU A CA 1
ATOM 3868 C C . GLU A 1 481 ? -5.617 4.221 45.155 1.00 91.00 481 GLU A C 1
ATOM 3870 O O . GLU A 1 481 ? -6.166 4.723 44.174 1.00 91.00 481 GLU A O 1
ATOM 3875 N N . SER A 1 482 ? -4.605 3.353 45.047 1.00 92.31 482 SER A N 1
ATOM 3876 C CA . SER A 1 482 ? -4.087 2.851 43.768 1.00 92.31 482 SER A CA 1
ATOM 3877 C C . SER A 1 482 ? -4.670 1.480 43.428 1.00 92.31 482 SER A C 1
ATOM 3879 O O . SER A 1 482 ? -4.780 0.593 44.280 1.00 92.31 482 SER A O 1
ATOM 3881 N N . PHE A 1 483 ? -4.981 1.280 42.154 1.00 91.12 483 PHE A N 1
ATOM 3882 C CA . PHE A 1 483 ? -5.535 0.056 41.595 1.00 91.12 483 PHE A CA 1
ATOM 3883 C C . PHE A 1 483 ? -4.718 -0.339 40.374 1.00 91.12 483 PHE A C 1
ATOM 3885 O O . PHE A 1 483 ? -4.536 0.462 39.466 1.00 91.12 483 PHE A O 1
ATOM 3892 N N . PHE A 1 484 ? -4.242 -1.576 40.344 1.00 89.88 484 PHE A N 1
ATOM 3893 C CA . PHE A 1 484 ? -3.762 -2.178 39.113 1.00 89.88 484 PHE A CA 1
ATOM 3894 C C . PHE A 1 484 ? -4.959 -2.751 38.361 1.00 89.88 484 PHE A C 1
ATOM 3896 O O . PHE A 1 484 ? -5.742 -3.500 38.948 1.00 89.88 484 PHE A O 1
ATOM 3903 N N . VAL A 1 485 ? -5.097 -2.395 37.093 1.00 86.00 485 VAL A N 1
ATOM 3904 C CA . VAL A 1 485 ? -6.071 -2.985 36.183 1.00 86.00 485 VAL A CA 1
ATOM 3905 C C . VAL A 1 485 ? -5.302 -3.711 35.098 1.00 86.00 485 VAL A C 1
ATOM 3907 O O . VAL A 1 485 ? -4.514 -3.080 34.400 1.00 86.00 485 VAL A O 1
ATOM 3910 N N . ASP A 1 486 ? -5.518 -5.017 34.971 1.00 82.88 486 ASP A N 1
ATOM 3911 C CA . ASP A 1 486 ? -4.924 -5.777 33.873 1.00 82.88 486 ASP A CA 1
ATOM 3912 C C . ASP A 1 486 ? -5.654 -5.543 32.541 1.00 82.88 486 ASP A C 1
ATOM 3914 O O . ASP A 1 486 ? -6.732 -4.944 32.483 1.00 82.88 486 ASP A O 1
ATOM 3918 N N . ASN A 1 487 ? -5.086 -6.074 31.460 1.00 74.94 487 ASN A N 1
ATOM 3919 C CA . ASN A 1 487 ? -5.646 -5.941 30.114 1.00 74.94 487 ASN A CA 1
ATOM 3920 C C . ASN A 1 487 ? -6.994 -6.670 29.911 1.00 74.94 487 ASN A C 1
ATOM 3922 O O . ASN A 1 487 ? -7.617 -6.589 28.859 1.00 74.94 487 ASN A O 1
ATOM 3926 N N . PHE A 1 488 ? -7.487 -7.399 30.906 1.00 76.62 488 PHE A N 1
ATOM 3927 C CA . PHE A 1 488 ? -8.795 -8.051 30.853 1.00 76.62 488 PHE A CA 1
ATOM 3928 C C . PHE A 1 488 ? -9.837 -7.304 31.692 1.00 76.62 488 PHE A C 1
ATOM 3930 O O . PHE A 1 488 ? -10.981 -7.747 31.790 1.00 76.62 488 PHE A O 1
ATOM 3937 N N . GLY A 1 489 ? -9.454 -6.177 32.301 1.00 76.25 489 GLY A N 1
ATOM 3938 C CA . GLY A 1 489 ? -10.315 -5.389 33.176 1.00 76.25 489 GLY A CA 1
ATOM 3939 C C . GLY A 1 489 ? -10.383 -5.893 34.606 1.00 76.25 489 GLY A C 1
ATOM 3940 O O . GLY A 1 489 ? -11.216 -5.414 35.377 1.00 76.25 489 GLY A O 1
ATOM 3941 N N . ASN A 1 490 ? -9.528 -6.839 35.002 1.00 84.94 490 ASN A N 1
ATOM 3942 C CA . ASN A 1 490 ? -9.489 -7.280 36.387 1.00 84.94 490 ASN A CA 1
ATOM 3943 C C . ASN A 1 490 ? -8.813 -6.208 37.237 1.00 84.94 490 ASN A C 1
ATOM 3945 O O . ASN A 1 490 ? -7.657 -5.843 37.024 1.00 84.94 490 ASN A O 1
ATOM 3949 N N . ILE A 1 491 ? -9.537 -5.736 38.248 1.00 89.75 491 ILE A N 1
ATOM 3950 C CA . ILE A 1 491 ? -9.089 -4.658 39.126 1.00 89.75 491 ILE A CA 1
ATOM 3951 C C . ILE A 1 491 ? -8.546 -5.254 40.425 1.00 89.75 491 ILE A C 1
ATOM 3953 O O . ILE A 1 491 ? -9.249 -5.949 41.162 1.00 89.75 491 ILE A O 1
ATOM 3957 N N . LYS A 1 492 ? -7.301 -4.919 40.756 1.00 91.06 492 LYS A N 1
ATOM 3958 C CA . LYS A 1 492 ? -6.645 -5.274 42.013 1.00 91.06 492 LYS A CA 1
ATOM 3959 C C . LYS A 1 492 ? -6.186 -4.019 42.741 1.00 91.06 492 LYS A C 1
ATOM 3961 O O . LYS A 1 492 ? -5.276 -3.323 42.300 1.00 91.06 492 LYS A O 1
ATOM 3966 N N . LYS A 1 493 ? -6.761 -3.765 43.916 1.00 91.00 493 LYS A N 1
ATOM 3967 C CA . LYS A 1 493 ? -6.287 -2.703 44.811 1.00 91.00 493 LYS A CA 1
ATOM 3968 C C . LYS A 1 493 ? -4.846 -2.980 45.252 1.00 91.00 493 LYS A C 1
ATOM 3970 O O . LYS A 1 493 ? -4.535 -4.077 45.728 1.00 91.00 493 LYS A O 1
ATOM 3975 N N . LEU A 1 494 ? -3.977 -1.989 45.100 1.00 88.38 494 LEU A N 1
ATOM 3976 C CA . LEU A 1 494 ? -2.591 -2.035 45.546 1.00 88.38 494 LEU A CA 1
ATOM 3977 C C . LEU A 1 494 ? -2.512 -1.599 47.012 1.00 88.38 494 LEU A C 1
ATOM 3979 O O . LEU A 1 494 ? -3.268 -0.741 47.468 1.00 88.38 494 LEU A O 1
ATOM 3983 N N . LYS A 1 495 ? -1.620 -2.232 47.779 1.00 80.50 495 LYS A N 1
ATOM 3984 C CA . LYS A 1 495 ? -1.367 -1.808 49.159 1.00 80.50 495 LYS A CA 1
ATOM 3985 C C . LYS A 1 495 ? -0.556 -0.506 49.138 1.00 80.50 495 LYS A C 1
ATOM 3987 O O . LYS A 1 495 ? 0.304 -0.385 48.265 1.00 80.50 495 LYS A O 1
ATOM 3992 N N . PRO A 1 496 ? -0.796 0.428 50.077 1.00 71.31 496 PRO A N 1
ATOM 3993 C CA . PRO A 1 496 ? 0.092 1.570 50.258 1.00 71.31 496 PRO A CA 1
ATOM 3994 C C . PRO A 1 496 ? 1.519 1.058 50.480 1.00 71.31 496 PRO A C 1
ATOM 3996 O O . PRO A 1 496 ? 1.696 0.075 51.208 1.00 71.31 496 PRO A O 1
ATOM 3999 N N . ILE A 1 497 ? 2.490 1.680 49.808 1.00 57.09 497 ILE A N 1
ATOM 4000 C CA . ILE A 1 497 ? 3.923 1.419 50.014 1.00 57.09 497 ILE A CA 1
ATOM 4001 C C . ILE A 1 497 ? 4.333 1.912 51.399 1.00 57.09 497 ILE A C 1
ATOM 4003 O O . ILE A 1 497 ? 3.889 3.023 51.773 1.00 57.09 497 ILE A O 1
#

Solvent-accessible surface area (backbone atoms only — not comparable to full-atom values): 27746 Å² total; per-residue (Å²): 131,80,64,47,33,35,23,36,29,59,33,40,22,65,48,94,80,60,77,48,48,57,38,28,43,7,29,22,38,34,31,71,87,79,64,48,76,42,83,76,43,72,47,53,21,25,38,90,88,70,57,78,69,46,59,34,91,94,40,10,50,37,50,75,65,25,85,59,47,70,65,62,28,75,71,27,55,39,47,80,81,46,42,66,64,57,41,51,51,31,72,73,32,44,34,35,22,51,61,30,71,59,50,50,42,42,43,42,77,73,68,49,66,72,43,72,53,68,40,46,29,69,61,41,18,81,74,70,57,40,71,31,100,80,72,62,80,73,54,32,77,52,52,72,54,56,51,44,37,73,77,63,42,92,64,88,66,75,84,58,71,32,23,45,62,48,11,53,54,47,39,54,51,48,44,52,38,35,76,70,69,66,53,69,54,94,95,61,84,75,82,77,84,77,88,74,81,89,73,94,78,86,84,88,90,84,89,85,91,80,84,87,83,84,79,84,82,82,83,53,67,55,39,82,42,70,42,89,85,81,61,16,27,25,29,16,42,90,86,66,48,76,76,40,68,65,68,24,66,43,74,58,68,80,44,92,59,33,25,43,32,25,41,96,78,15,39,22,35,30,35,48,68,66,82,49,73,38,70,53,68,24,66,47,70,63,61,57,28,96,65,33,24,44,33,21,51,95,78,16,29,22,26,25,36,89,87,58,48,74,62,24,70,66,70,21,71,42,68,54,52,48,27,94,62,29,21,27,34,24,47,78,95,60,86,79,61,15,20,23,34,21,38,83,77,55,51,70,55,35,71,60,69,23,60,41,57,44,62,41,54,72,69,33,29,44,35,27,41,69,41,80,92,77,73,42,62,17,30,24,28,21,38,92,73,52,47,78,40,30,68,66,71,20,74,43,65,46,79,46,103,81,34,32,32,25,32,30,46,99,84,14,14,24,42,25,44,73,76,40,51,67,47,35,72,60,62,22,73,47,71,60,54,83,64,55,89,53,32,24,62,39,31,38,96,75,12,34,22,31,28,37,82,76,44,48,65,61,35,70,50,70,24,63,43,74,82,47,79,51,88,70,29,35,37,35,25,51,85,97,43,46,28,40,28,35,84,85,47,54,75,43,78,52,78,86,130

Sequence (497 aa):
MTKEILVVDIETTGFLNQGGKIIEIGIVKLNLETGNIIPVYNSLIKEDGFDILHTQDSLGWIFRNSDLTYEQVNYAPSLNNQKEIIQGLFDEYYATAYNKDFDFGFLKNRGFRIRELPCPMVVATPILNLPTAKGFGSPKYPTVEEAWHYFFGESAYIEAHRGLDDAKHEAKIVYQLFKLGKFKIPGINIQSISIESSNCGIDDSSNKHVPEIIESNNKHKLIRKQNTQNRKWGFCDQNNNLIIDYIYDWIGITNEGMVEVHINRKIGFVDVWGENVIPCQFDEAQFFSEGLNAVSKNGLFGFIDRAGIVRIPFVYNEVLRFSEGLAPARSGEKEPYQFGYINTDGHAITEFKYYEADIFMYGLGKVSVWNKNTNKVRIGFINRFGEEVIPLKYKKAETLDNGYVTAKFNGKWGLIDSQGNELTLFKYDLPIDDFHDGISLVCVNRKIGLINIYGDEIVPPIYDIAECYMDSGAILKLNDESFFVDNFGNIKKLKPI

Foldseek 3Di:
DQQKAKEKFWFWLDDPVLPTDTFKIWIWIARLVPRDIHTDDTFTAQEPPDDPVCCDPVRRPLVVQAVDDSVRNVPTYHCVVCVVVVLVNQVVHAYEYQQRCRGVVNVVVVVRDHNYFDRLQVLCQVVLQDADPVRDDGGDRDDLQSLLCVVPNPPDDDDNSGGNVSSSSVSSSLSVCVVCVSGDDPPDDDDDPDPDDDDDDDDDDDDDDDDDPDDDPPQAFWDWDADPPVRAIFTDGPVRHTPGDRQFNDWADDAPQWIWTHHPQFIWIAGRRRPATGDRQFNDWDGDDPQWIWTAHPQFTFIAGPNRHTQGDRAFNDWDYADPQKIWTWHDDDPPTAIFIAGSNRHTLEDRAFPDWDYDDLQWIKTWHADPVVRAIFIFIDGPNHHTQADSHFRDWDAANNQKIWTHDPQFIFIAHNNHRGLEDRAFNDTQYDDAPQKGWTAHPQFIFMAGVSGDTLGDRQFNDWPDADNQATWTHHPNWIWGQGPNSDIDTDDDD

Nearest PDB structures (foldseek):
  6sty-assembly2_E  TM=6.394E-01  e=3.367E-04  Homo sapiens
  6a4f-assembly1_A  TM=6.697E-01  e=1.527E-03  Colwellia psychrerythraea 34H
  2gbz-assembly1_A  TM=6.458E-01  e=2.918E-03  Xanthomonas campestris pv. campestris
  7v5h-assembly1_A-2  TM=6.190E-01  e=3.080E-03  Vibrio cholerae O1 biovar El Tor str. N16961
  3tr8-assembly1_B  TM=3.575E-01  e=1.298E-03  Coxiella burnetii

Mean predicted aligned error: 16.82 Å

Secondary structure (DSSP, 8-state):
--SEEEEEEEEESS-TTS-S-EEEEEEEEEETTT--EEEEEEEE-B-TT--GGGGSTTT-SHHHHSS--HHHHHTSPBHHHHHHHHHHHHHHSEEE-TTHHHHHHHHHHTT----B---HHHHHHHHH-PPPTTS-SSPPPPPHHHHHHHHH-S--------HHHHHHHHHHHHHHHHHTT-S--TT--PPP----------------------------PPEEEE-TTT--EEEE-TT--EEEEEEESEEEEEETTEEEEEETTEEEEEETTSS-EEEEEES-EEEEETTEEEEEETTEEEEEETT--EEEEEEESEE---BTTEEEEEE-SSSSPEEEEEETTS-BSS-S-BSEE---BTTBEEEEEEETTTTEEEEEEE-TTS-EEEEEEESEEEE-TTS-EEEEETTEEEEE-TT--B-S-S-BSS-----BTTEEEEEETTEEEEEETTS-EEEEEEESEEEEEETTEEEEEETTEEEEEETT--EEEPPP-

Radius of gyration: 28.27 Å; Cα contacts (8 Å, |Δi|>4): 1059; chains: 1; bounding box: 79×65×73 Å